Protein AF-A0A968NFM7-F1 (afdb_monomer_lite)

pLDDT: mean 86.93, std 15.98, range [27.06, 98.81]

Structure (mmCIF, N/CA/C/O backbone):
data_AF-A0A968NFM7-F1
#
_entry.id   AF-A0A968NFM7-F1
#
loop_
_atom_site.group_PDB
_atom_site.id
_atom_site.type_symbol
_atom_site.label_atom_id
_atom_site.label_alt_id
_atom_site.label_comp_id
_atom_site.label_asym_id
_atom_site.label_entity_id
_atom_site.label_seq_id
_atom_site.pdbx_PDB_ins_code
_atom_site.Cartn_x
_atom_site.Cartn_y
_atom_site.Cartn_z
_atom_site.occupancy
_atom_site.B_iso_or_equiv
_atom_site.auth_seq_id
_atom_site.auth_comp_id
_atom_site.auth_asym_id
_atom_site.auth_atom_id
_atom_site.pdbx_PDB_model_num
ATOM 1 N N . MET A 1 1 ? 52.725 -8.404 -17.336 1.00 49.78 1 MET A N 1
ATOM 2 C CA . MET A 1 1 ? 51.450 -7.723 -17.681 1.00 49.78 1 MET A CA 1
ATOM 3 C C . MET A 1 1 ? 50.559 -8.466 -18.697 1.00 49.78 1 MET A C 1
ATOM 5 O O . MET A 1 1 ? 49.595 -7.880 -19.169 1.00 49.78 1 MET A O 1
ATOM 9 N N . GLN A 1 2 ? 50.765 -9.767 -18.962 1.00 40.06 2 GLN A N 1
ATOM 10 C CA . GLN A 1 2 ? 49.832 -10.593 -19.763 1.00 40.06 2 GLN A CA 1
ATOM 11 C C . GLN A 1 2 ? 49.160 -11.734 -18.971 1.00 40.06 2 GLN A C 1
ATOM 13 O O . GLN A 1 2 ? 48.145 -12.252 -19.415 1.00 40.06 2 GLN A O 1
ATOM 18 N N . LEU A 1 3 ? 49.640 -12.054 -17.762 1.00 35.72 3 LEU A N 1
ATOM 19 C CA . LEU A 1 3 ? 49.068 -13.098 -16.889 1.00 35.72 3 LEU A CA 1
ATOM 20 C C . LEU A 1 3 ? 47.979 -12.595 -15.917 1.00 35.72 3 LEU A C 1
ATOM 22 O O . LEU A 1 3 ? 47.216 -13.394 -15.393 1.00 35.72 3 LEU A O 1
ATOM 26 N N . LEU A 1 4 ? 47.837 -11.275 -15.724 1.00 33.16 4 LEU A N 1
ATOM 27 C CA . LEU A 1 4 ? 46.749 -10.696 -14.911 1.00 33.16 4 LEU A CA 1
ATOM 28 C C . LEU A 1 4 ? 45.453 -10.448 -15.714 1.00 33.16 4 LEU A C 1
ATOM 30 O O . LEU A 1 4 ? 44.395 -10.243 -15.130 1.00 33.16 4 LEU A O 1
ATOM 34 N N . ARG A 1 5 ? 45.516 -10.487 -17.055 1.00 35.47 5 ARG A N 1
ATOM 35 C CA . ARG A 1 5 ? 44.355 -10.285 -17.946 1.00 35.47 5 ARG A CA 1
ATOM 36 C C . ARG A 1 5 ? 43.538 -11.561 -18.185 1.00 35.47 5 ARG A C 1
ATOM 38 O O . ARG A 1 5 ? 42.369 -11.466 -18.532 1.00 35.47 5 ARG A O 1
ATOM 45 N N . THR A 1 6 ? 44.102 -12.742 -17.948 1.00 34.34 6 THR A N 1
ATOM 46 C CA . THR A 1 6 ? 43.429 -14.038 -18.158 1.00 34.34 6 THR A CA 1
ATOM 47 C C . THR A 1 6 ? 42.642 -14.538 -16.942 1.00 34.34 6 THR A C 1
ATOM 49 O O . THR A 1 6 ? 41.762 -15.382 -17.104 1.00 34.34 6 THR A O 1
ATOM 52 N N . HIS A 1 7 ? 42.878 -13.996 -15.742 1.00 33.12 7 HIS A N 1
ATOM 53 C CA . HIS A 1 7 ? 42.137 -14.381 -14.531 1.00 33.12 7 HIS A CA 1
ATOM 54 C C . HIS A 1 7 ? 40.898 -13.513 -14.251 1.00 33.12 7 HIS A C 1
ATOM 56 O O . HIS A 1 7 ? 39.912 -14.026 -13.729 1.00 33.12 7 HIS A O 1
ATOM 62 N N . VAL A 1 8 ? 40.868 -12.255 -14.708 1.00 37.81 8 VAL A N 1
ATOM 63 C CA . VAL A 1 8 ? 39.684 -11.376 -14.579 1.00 37.81 8 VAL A CA 1
ATOM 64 C C . VAL A 1 8 ? 38.579 -11.738 -15.589 1.00 37.81 8 VAL A C 1
ATOM 66 O O . VAL A 1 8 ? 37.397 -11.619 -15.285 1.00 37.81 8 VAL A O 1
ATOM 69 N N . LEU A 1 9 ? 38.937 -12.300 -16.750 1.00 33.75 9 LEU A N 1
ATOM 70 C CA . LEU A 1 9 ? 37.978 -12.800 -17.749 1.00 33.75 9 LEU A CA 1
ATOM 71 C C . LEU A 1 9 ? 37.388 -14.185 -17.414 1.00 33.75 9 LEU A C 1
ATOM 73 O O . LEU A 1 9 ? 36.337 -14.536 -17.942 1.00 33.75 9 LEU A O 1
ATOM 77 N N . ARG A 1 10 ? 38.010 -14.962 -16.512 1.00 31.53 10 ARG A N 1
ATOM 78 C CA . ARG A 1 10 ? 37.489 -16.277 -16.088 1.00 31.53 10 ARG A CA 1
ATOM 79 C C . ARG A 1 10 ? 36.557 -16.209 -14.873 1.00 31.53 10 ARG A C 1
ATOM 81 O O . ARG A 1 10 ? 35.643 -17.020 -14.805 1.00 31.53 10 ARG A O 1
ATOM 88 N N . LEU A 1 11 ? 36.694 -15.220 -13.982 1.00 32.41 11 LEU A N 1
ATOM 89 C CA . LEU A 1 11 ? 35.705 -15.002 -12.911 1.00 32.41 11 LEU A CA 1
ATOM 90 C C . LEU A 1 11 ? 34.409 -14.334 -13.410 1.00 32.41 11 LEU A C 1
ATOM 92 O O . LEU A 1 11 ? 33.339 -14.646 -12.897 1.00 32.41 11 LEU A O 1
ATOM 96 N N . GLY A 1 12 ? 34.471 -13.488 -14.447 1.00 33.81 12 GLY A N 1
ATOM 97 C CA . GLY A 1 12 ? 33.277 -12.867 -15.044 1.00 33.81 12 GLY A CA 1
ATOM 98 C C . GLY A 1 12 ? 32.392 -13.833 -15.848 1.00 33.81 12 GLY A C 1
ATOM 99 O O . GLY A 1 12 ? 31.180 -13.655 -15.901 1.00 33.81 12 GLY A O 1
ATOM 100 N N . ALA A 1 13 ? 32.972 -14.891 -16.425 1.00 31.58 13 ALA A N 1
ATOM 101 C CA . ALA A 1 13 ? 32.231 -15.904 -17.181 1.00 31.58 13 ALA A CA 1
ATOM 102 C C . ALA A 1 13 ? 31.600 -16.993 -16.288 1.00 31.58 13 ALA A C 1
ATOM 104 O O . ALA A 1 13 ? 30.566 -17.548 -16.645 1.00 31.58 13 ALA A O 1
ATOM 105 N N . LEU A 1 14 ? 32.171 -17.272 -15.109 1.00 29.61 14 LEU A N 1
ATOM 106 C CA . LEU A 1 14 ? 31.637 -18.269 -14.168 1.00 29.61 14 LEU A CA 1
ATOM 107 C C . LEU A 1 14 ? 30.406 -17.772 -13.389 1.00 29.61 14 LEU A C 1
ATOM 109 O O . LEU A 1 14 ? 29.545 -18.578 -13.049 1.00 29.61 14 LEU A O 1
ATOM 113 N N . VAL A 1 15 ? 30.268 -16.458 -13.173 1.00 34.94 15 VAL A N 1
ATOM 114 C CA . VAL A 1 15 ? 29.077 -15.874 -12.521 1.00 34.94 15 VAL A CA 1
ATOM 115 C C . VAL A 1 15 ? 27.898 -15.738 -13.497 1.00 34.94 15 VAL A C 1
ATOM 117 O O . VAL A 1 15 ? 26.755 -15.925 -13.089 1.00 34.94 15 VAL A O 1
ATOM 120 N N . LEU A 1 16 ? 28.149 -15.518 -14.795 1.00 31.61 16 LEU A N 1
ATOM 121 C CA . LEU A 1 16 ? 27.088 -15.533 -15.814 1.00 31.61 16 LEU A CA 1
ATOM 122 C C . LEU A 1 16 ? 26.613 -16.955 -16.165 1.00 31.61 16 LEU A C 1
ATOM 124 O O . LEU A 1 16 ? 25.440 -17.142 -16.471 1.00 31.61 16 LEU A O 1
ATOM 128 N N . LEU A 1 17 ? 27.483 -17.968 -16.081 1.00 28.62 17 LEU A N 1
ATOM 129 C CA . LEU A 1 17 ? 27.097 -19.357 -16.358 1.00 28.62 17 LEU A CA 1
ATOM 130 C C . LEU A 1 17 ? 26.274 -19.981 -15.214 1.00 28.62 17 LEU A C 1
ATOM 132 O O . LEU A 1 17 ? 25.400 -20.802 -15.474 1.00 28.62 17 LEU A O 1
ATOM 136 N N . ALA A 1 18 ? 26.484 -19.548 -13.964 1.00 28.81 18 ALA A N 1
ATOM 137 C CA . ALA A 1 18 ? 25.690 -19.991 -12.812 1.00 28.81 18 ALA A CA 1
ATOM 138 C C . ALA A 1 18 ? 24.248 -19.437 -12.808 1.00 28.81 18 ALA A C 1
ATOM 140 O O . ALA A 1 18 ? 23.364 -20.052 -12.221 1.00 28.81 18 ALA A O 1
ATOM 141 N N . LEU A 1 19 ? 23.991 -18.322 -13.504 1.00 31.67 19 LEU A N 1
ATOM 142 C CA . LEU A 1 19 ? 22.647 -17.752 -13.684 1.00 31.67 19 LEU A CA 1
ATOM 143 C C . LEU A 1 19 ? 21.901 -18.314 -14.909 1.00 31.67 19 LEU A C 1
ATOM 145 O O . LEU A 1 19 ? 20.689 -18.160 -14.994 1.00 31.67 19 LEU A O 1
ATOM 149 N N . VAL A 1 20 ? 22.593 -19.001 -15.826 1.00 31.83 20 VAL A N 1
ATOM 150 C CA . VAL A 1 20 ? 21.994 -19.606 -17.036 1.00 31.83 20 VAL A CA 1
ATOM 151 C C . VAL A 1 20 ? 21.853 -21.137 -16.925 1.00 31.83 20 VAL A C 1
ATOM 153 O O . VAL A 1 20 ? 21.021 -21.731 -17.605 1.00 31.83 20 VAL A O 1
ATOM 156 N N . LEU A 1 21 ? 22.581 -21.801 -16.016 1.00 27.06 21 LEU A N 1
ATOM 157 C CA . LEU A 1 21 ? 22.494 -23.259 -15.802 1.00 27.06 21 LEU A CA 1
ATOM 158 C C . LEU A 1 21 ? 21.439 -23.723 -14.776 1.00 27.06 21 LEU A C 1
ATOM 160 O O . LEU A 1 21 ? 21.337 -24.920 -14.525 1.00 27.06 21 LEU A O 1
ATOM 164 N N . LEU A 1 22 ? 20.605 -22.828 -14.239 1.00 32.06 22 LEU A N 1
ATOM 165 C CA . LEU A 1 22 ? 19.427 -23.205 -13.434 1.00 32.06 22 LEU A CA 1
ATOM 166 C C . LEU A 1 22 ? 18.141 -23.397 -14.268 1.00 32.06 22 LEU A C 1
ATOM 168 O O . LEU A 1 22 ? 17.093 -23.691 -13.707 1.00 32.06 22 LEU A O 1
ATOM 172 N N . ALA A 1 23 ? 18.215 -23.286 -15.600 1.00 31.73 23 ALA A N 1
ATOM 173 C CA . ALA A 1 23 ? 17.049 -23.323 -16.493 1.00 31.73 23 ALA A CA 1
ATOM 174 C C . ALA A 1 23 ? 16.770 -24.678 -17.185 1.00 31.73 23 ALA A C 1
ATOM 176 O O . ALA A 1 23 ? 15.979 -24.724 -18.118 1.00 31.73 23 ALA A O 1
ATOM 177 N N . HIS A 1 24 ? 17.402 -25.785 -16.778 1.00 32.25 24 HIS A N 1
ATOM 178 C CA . HIS A 1 24 ? 17.160 -27.102 -17.398 1.00 32.25 24 HIS A CA 1
ATOM 179 C C . HIS A 1 24 ? 17.056 -28.234 -16.367 1.00 32.25 24 HIS A C 1
ATOM 181 O O . HIS A 1 24 ? 17.734 -29.257 -16.471 1.00 32.25 24 HIS A O 1
ATOM 187 N N . ALA A 1 25 ? 16.178 -28.074 -15.374 1.00 28.05 25 ALA A N 1
ATOM 188 C CA . ALA A 1 25 ? 15.573 -29.256 -14.770 1.00 28.05 25 ALA A CA 1
ATOM 189 C C . ALA A 1 25 ? 14.684 -29.919 -15.842 1.00 28.05 25 ALA A C 1
ATOM 191 O O . ALA A 1 25 ? 13.983 -29.198 -16.560 1.00 28.05 25 ALA A O 1
ATOM 192 N N . PRO A 1 26 ? 14.710 -31.255 -16.010 1.00 27.97 26 PRO A N 1
ATOM 193 C CA . PRO A 1 26 ? 13.758 -31.918 -16.892 1.00 27.97 26 PRO A CA 1
ATOM 194 C C . PRO A 1 26 ? 12.357 -31.508 -16.447 1.00 27.97 26 PRO A C 1
ATOM 196 O O . PRO A 1 26 ? 12.116 -31.430 -15.243 1.00 27.97 26 PRO A O 1
ATOM 199 N N . ALA A 1 27 ? 11.476 -31.214 -17.407 1.00 33.91 27 ALA A N 1
ATOM 200 C CA . ALA A 1 27 ? 10.072 -30.933 -17.154 1.00 33.91 27 ALA A CA 1
ATOM 201 C C . ALA A 1 27 ? 9.491 -32.079 -16.319 1.00 33.91 27 ALA A C 1
ATOM 203 O O . ALA A 1 27 ? 9.078 -33.113 -16.846 1.00 33.91 27 ALA A O 1
ATOM 204 N N . GLY A 1 28 ? 9.508 -31.911 -14.996 1.00 28.11 28 GLY A N 1
ATOM 205 C CA . GLY A 1 28 ? 8.617 -32.640 -14.129 1.00 28.11 28 GLY A CA 1
ATOM 206 C C . GLY A 1 28 ? 7.232 -32.352 -14.670 1.00 28.11 28 GLY A C 1
ATOM 207 O O . GLY A 1 28 ? 6.931 -31.211 -15.033 1.00 28.11 28 GLY A O 1
ATOM 208 N N . THR A 1 29 ? 6.404 -33.385 -14.776 1.00 29.22 29 THR A N 1
ATOM 209 C CA . THR A 1 29 ? 4.956 -33.187 -14.819 1.00 29.22 29 THR A CA 1
ATOM 210 C C . THR A 1 29 ? 4.621 -32.026 -13.885 1.00 29.22 29 THR A C 1
ATOM 212 O O . THR A 1 29 ? 5.100 -32.071 -12.742 1.00 29.22 29 THR A O 1
ATOM 215 N N . PRO A 1 30 ? 3.894 -30.985 -14.351 1.00 35.12 30 PRO A N 1
ATOM 216 C CA . PRO A 1 30 ? 3.478 -29.910 -13.460 1.00 35.12 30 PRO A CA 1
ATOM 217 C C . PRO A 1 30 ? 2.913 -30.591 -12.221 1.00 35.12 30 PRO A C 1
ATOM 219 O O . PRO A 1 30 ? 2.217 -31.601 -12.397 1.00 35.12 30 PRO A O 1
ATOM 222 N N . PRO A 1 31 ? 3.264 -30.154 -10.999 1.00 28.83 31 PRO A N 1
ATOM 223 C CA . PRO A 1 31 ? 2.635 -30.722 -9.829 1.00 28.83 31 PRO A CA 1
ATOM 224 C C . PRO A 1 31 ? 1.138 -30.616 -10.091 1.00 28.83 31 PRO A C 1
ATOM 226 O O . PRO A 1 31 ? 0.581 -29.523 -10.181 1.00 28.83 31 PRO A O 1
ATOM 229 N N . THR A 1 32 ? 0.490 -31.762 -10.308 1.00 30.34 32 THR A N 1
ATOM 230 C CA . THR A 1 32 ? -0.934 -31.871 -10.057 1.00 30.34 32 THR A CA 1
ATOM 231 C C . THR A 1 32 ? -1.074 -31.261 -8.683 1.00 30.34 32 THR A C 1
ATOM 233 O O . THR A 1 32 ? -0.392 -31.727 -7.766 1.00 30.34 32 THR A O 1
ATOM 236 N N . LEU A 1 33 ? -1.842 -30.176 -8.572 1.00 39.38 33 LEU A N 1
ATOM 237 C CA . LEU A 1 33 ? -2.226 -29.573 -7.304 1.00 39.38 33 LEU A CA 1
ATOM 238 C C . LEU A 1 33 ? -3.043 -30.620 -6.538 1.00 39.38 33 LEU A C 1
ATOM 240 O O . LEU A 1 33 ? -4.254 -30.519 -6.395 1.00 39.38 33 LEU A O 1
ATOM 244 N N . ALA A 1 34 ? -2.380 -31.674 -6.079 1.00 30.47 34 ALA A N 1
ATOM 245 C CA . ALA A 1 34 ? -2.828 -32.522 -5.011 1.00 30.47 34 ALA A CA 1
ATOM 246 C C . ALA A 1 34 ? -2.556 -31.701 -3.754 1.00 30.47 34 ALA A C 1
ATOM 248 O O . ALA A 1 34 ? -1.605 -31.938 -3.016 1.00 30.47 34 ALA A O 1
ATOM 249 N N . GLN A 1 35 ? -3.365 -30.655 -3.574 1.00 40.34 35 GLN A N 1
ATOM 250 C CA . GLN A 1 35 ? -3.666 -30.190 -2.237 1.00 40.34 35 GLN A CA 1
ATOM 251 C C . GLN A 1 35 ? -4.245 -31.419 -1.541 1.00 40.34 35 GLN A C 1
ATOM 253 O O . GLN A 1 35 ? -5.291 -31.922 -1.964 1.00 40.34 35 GLN A O 1
ATOM 258 N N . ASP A 1 36 ? -3.556 -31.943 -0.525 1.00 37.59 36 ASP A N 1
ATOM 259 C CA . ASP A 1 36 ? -4.233 -32.751 0.485 1.00 37.59 36 ASP A CA 1
ATOM 260 C C . ASP A 1 36 ? -5.510 -31.991 0.823 1.00 37.59 36 ASP A C 1
ATOM 262 O O . ASP A 1 36 ? -5.431 -30.810 1.172 1.00 37.59 36 ASP A O 1
ATOM 266 N N . ALA A 1 37 ? -6.667 -32.608 0.561 1.00 44.34 37 ALA A N 1
ATOM 267 C CA . ALA A 1 37 ? -7.941 -31.911 0.587 1.00 44.34 37 ALA A CA 1
ATOM 268 C C . ALA A 1 37 ? -8.056 -31.194 1.931 1.00 44.34 37 ALA A C 1
ATOM 270 O O . ALA A 1 37 ? -8.214 -31.838 2.973 1.00 44.34 37 ALA A O 1
ATOM 271 N N . ALA A 1 38 ? -7.911 -29.866 1.902 1.00 54.31 38 ALA A N 1
ATOM 272 C CA . ALA A 1 38 ? -8.062 -29.045 3.084 1.00 54.31 38 ALA A CA 1
ATOM 273 C C . ALA A 1 38 ? -9.390 -29.437 3.738 1.00 54.31 38 ALA A C 1
ATOM 275 O O . ALA A 1 38 ? -10.356 -29.706 3.008 1.00 54.31 38 ALA A O 1
ATOM 276 N N . PRO A 1 39 ? -9.479 -29.505 5.079 1.00 61.44 39 PRO A N 1
ATOM 277 C CA . PRO A 1 39 ? -10.760 -29.749 5.713 1.00 61.44 39 PRO A CA 1
ATOM 278 C C . PRO A 1 39 ? -11.763 -28.756 5.130 1.00 61.44 39 PRO A C 1
ATOM 280 O O . PRO A 1 39 ? -11.514 -27.545 5.099 1.00 61.44 39 PRO A O 1
ATOM 283 N N . ALA A 1 40 ? -12.856 -29.300 4.593 1.00 82.75 40 ALA A N 1
ATOM 284 C CA . ALA A 1 40 ? -13.930 -28.523 4.010 1.00 82.75 40 ALA A CA 1
ATOM 285 C C . ALA A 1 40 ? -14.319 -27.446 5.025 1.00 82.75 40 ALA A C 1
ATOM 287 O O . ALA A 1 40 ? -14.704 -27.770 6.145 1.00 82.75 40 ALA A O 1
ATOM 288 N N . SER A 1 41 ? -14.119 -26.178 4.688 1.00 87.69 41 SER A N 1
ATOM 289 C CA . SER A 1 41 ? -14.224 -25.080 5.648 1.00 87.69 41 SER A CA 1
ATOM 290 C C . SER A 1 41 ? -14.910 -23.884 5.025 1.00 87.69 41 SER A C 1
ATOM 292 O O . SER A 1 41 ? -14.984 -23.773 3.806 1.00 87.69 41 SER A O 1
ATOM 294 N N . LEU A 1 42 ? -15.449 -23.011 5.865 1.00 90.94 42 LEU A N 1
ATOM 295 C CA . LEU A 1 42 ? -16.045 -21.745 5.458 1.00 90.94 42 LEU A CA 1
ATOM 296 C C . LEU A 1 42 ? -15.619 -20.643 6.424 1.00 90.94 42 LEU A C 1
ATOM 298 O O . LEU A 1 42 ? -15.253 -20.919 7.572 1.00 90.94 42 LEU A O 1
ATOM 302 N N . ASP A 1 43 ? -15.684 -19.405 5.951 1.00 91.75 43 ASP A N 1
ATOM 303 C CA . ASP A 1 43 ? -15.288 -18.218 6.697 1.00 91.75 43 ASP A CA 1
ATOM 304 C C . ASP A 1 43 ? -16.517 -17.380 7.068 1.00 91.75 43 ASP A C 1
ATOM 306 O O . ASP A 1 43 ? -17.387 -17.112 6.237 1.00 91.75 43 ASP A O 1
ATOM 310 N N . LEU A 1 44 ? -16.574 -16.958 8.332 1.00 94.00 44 LEU A N 1
ATOM 311 C CA . LEU A 1 44 ? -17.597 -16.072 8.877 1.00 94.00 44 LEU A CA 1
ATOM 312 C C . LEU A 1 44 ? -16.964 -14.730 9.241 1.00 94.00 44 LEU A C 1
ATOM 314 O O . LEU A 1 44 ? -16.030 -14.686 10.048 1.00 94.00 44 LEU A O 1
ATOM 318 N N . LEU A 1 45 ? -17.489 -13.644 8.676 1.00 93.56 45 LEU A N 1
ATOM 319 C CA . LEU A 1 45 ? -17.036 -12.278 8.930 1.00 93.56 45 LEU A CA 1
ATOM 320 C C . LEU A 1 45 ? -18.097 -11.482 9.696 1.00 93.56 45 LEU A C 1
ATOM 322 O O . LEU A 1 45 ? -19.195 -11.269 9.194 1.00 93.56 45 LEU A O 1
ATOM 326 N N . ILE A 1 46 ? -17.758 -10.976 10.878 1.00 93.31 46 ILE A N 1
ATOM 327 C CA . ILE A 1 46 ? -18.629 -10.098 11.666 1.00 93.31 46 ILE A CA 1
ATOM 328 C C . ILE A 1 46 ? -18.019 -8.702 11.725 1.00 93.31 46 ILE A C 1
ATOM 330 O O . ILE A 1 46 ? -16.897 -8.527 12.198 1.00 93.31 46 ILE A O 1
ATOM 334 N N . GLU A 1 47 ? -18.765 -7.697 11.281 1.00 90.88 47 GLU A N 1
ATOM 335 C CA . GLU A 1 47 ? -18.372 -6.293 11.361 1.00 90.88 47 GLU A CA 1
ATOM 336 C C . GLU A 1 47 ? -19.317 -5.499 12.263 1.00 90.88 47 GLU A C 1
ATOM 338 O O . GLU A 1 47 ? -20.537 -5.553 12.123 1.00 90.88 47 GLU A O 1
ATOM 343 N N . LEU A 1 48 ? -18.735 -4.717 13.168 1.00 88.44 48 LEU A N 1
ATOM 344 C CA . LEU A 1 48 ? -19.445 -3.734 13.978 1.00 88.44 48 LEU A CA 1
ATOM 345 C C . LEU A 1 48 ? -18.886 -2.354 13.624 1.00 88.44 48 LEU A C 1
ATOM 347 O O . LEU A 1 48 ? -17.667 -2.193 13.482 1.00 88.44 48 LEU A O 1
ATOM 351 N N . ASP A 1 49 ? -19.754 -1.357 13.476 1.00 79.62 49 ASP A N 1
ATOM 352 C CA . ASP A 1 49 ? -19.305 0.005 13.193 1.00 79.62 49 ASP A CA 1
ATOM 353 C C . ASP A 1 49 ? -18.352 0.502 14.304 1.00 79.62 49 ASP A C 1
ATOM 355 O O . ASP A 1 49 ? -18.625 0.397 15.499 1.00 79.62 49 ASP A O 1
ATOM 359 N N . GLY A 1 50 ? -17.183 1.008 13.898 1.00 72.12 50 GLY A N 1
ATOM 360 C CA . GLY A 1 50 ? -16.151 1.510 14.812 1.00 72.12 50 GLY A CA 1
ATOM 361 C C . GLY A 1 50 ? -15.312 0.448 15.538 1.00 72.12 50 GLY A C 1
ATOM 362 O O . GLY A 1 50 ? -14.463 0.825 16.340 1.00 72.12 50 GLY A O 1
ATOM 363 N N . GLN A 1 51 ? -15.501 -0.848 15.266 1.00 80.88 51 GLN A N 1
ATOM 364 C CA . GLN A 1 51 ? -14.691 -1.930 15.845 1.00 80.88 51 GLN A CA 1
ATOM 365 C C . GLN A 1 51 ? -13.903 -2.693 14.773 1.00 80.88 51 GLN A C 1
ATOM 367 O O . GLN A 1 51 ? -14.189 -2.607 13.574 1.00 80.88 51 GLN A O 1
ATOM 372 N N . ALA A 1 52 ? -12.905 -3.460 15.219 1.00 73.81 52 ALA A N 1
ATOM 373 C CA . ALA A 1 52 ? -12.178 -4.378 14.353 1.00 73.81 52 ALA A CA 1
ATOM 374 C C . ALA A 1 52 ? -13.094 -5.532 13.890 1.00 73.81 52 ALA A C 1
ATOM 376 O O . ALA A 1 52 ? -13.875 -6.048 14.694 1.00 73.81 52 ALA A O 1
ATOM 377 N N . PRO A 1 53 ? -13.003 -5.954 12.616 1.00 85.00 53 PRO A N 1
ATOM 378 C CA . PRO A 1 53 ? -13.750 -7.099 12.108 1.00 85.00 53 PRO A CA 1
ATOM 379 C C . PRO A 1 53 ? -13.351 -8.387 12.837 1.00 85.00 53 PRO A C 1
ATOM 381 O O . PRO A 1 53 ? -12.177 -8.609 13.135 1.00 85.00 53 PRO A O 1
ATOM 384 N N . LEU A 1 54 ? -14.323 -9.265 13.082 1.00 88.62 54 LEU A N 1
ATOM 385 C CA . LEU A 1 54 ? -14.097 -10.600 13.627 1.00 88.62 54 LEU A CA 1
ATOM 386 C C . LEU A 1 54 ? -14.226 -11.628 12.506 1.00 88.62 54 LEU A C 1
ATOM 388 O O . LEU A 1 54 ? -15.309 -11.825 11.963 1.00 88.62 54 LEU A O 1
ATOM 392 N N . LEU A 1 55 ? -13.126 -12.308 12.197 1.00 87.12 55 LEU A N 1
ATOM 393 C CA . LEU A 1 55 ? -13.090 -13.416 11.250 1.00 87.12 55 LEU A CA 1
ATOM 394 C C . LEU A 1 55 ? -12.967 -14.745 12.008 1.00 87.12 55 LEU A C 1
ATOM 396 O O . LEU A 1 55 ? -12.133 -14.894 12.912 1.00 87.12 55 LEU A O 1
ATOM 400 N N . ARG A 1 56 ? -13.802 -15.722 11.647 1.00 89.31 56 ARG A N 1
ATOM 401 C CA . ARG A 1 56 ? -13.733 -17.095 12.160 1.00 89.31 56 ARG A CA 1
ATOM 402 C C . ARG A 1 56 ? -13.874 -18.091 11.020 1.00 89.31 56 ARG A C 1
ATOM 404 O O . ARG A 1 56 ? -14.860 -18.054 10.293 1.00 89.31 56 ARG A O 1
ATOM 411 N N . ARG A 1 57 ? -12.921 -19.015 10.931 1.00 88.44 57 ARG A N 1
ATOM 412 C CA . ARG A 1 57 ? -13.009 -20.190 10.066 1.00 88.44 57 ARG A CA 1
ATOM 413 C C . ARG A 1 57 ? -13.575 -21.362 10.853 1.00 88.44 57 ARG A C 1
ATOM 415 O O . ARG A 1 57 ? -13.130 -21.611 11.973 1.00 88.44 57 ARG A O 1
ATOM 422 N 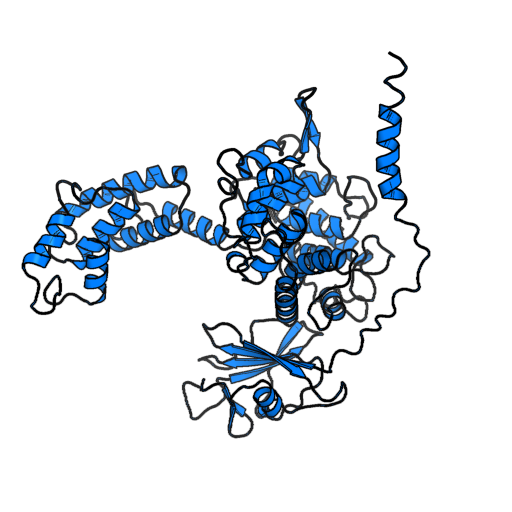N . ILE A 1 58 ? -14.518 -22.089 10.265 1.00 90.69 58 ILE A N 1
ATOM 423 C CA . ILE A 1 58 ? -15.026 -23.348 10.821 1.00 90.69 58 ILE A CA 1
ATOM 424 C C . ILE A 1 58 ? -14.855 -24.482 9.820 1.00 90.69 58 ILE A C 1
ATOM 426 O O . ILE A 1 58 ? -14.944 -24.275 8.610 1.00 90.69 58 ILE A O 1
ATOM 430 N N . SER A 1 59 ? -14.647 -25.689 10.336 1.00 90.12 59 SER A N 1
ATOM 431 C CA . SER A 1 59 ? -14.665 -26.911 9.536 1.00 90.12 59 SER A CA 1
ATOM 432 C C . SER A 1 59 ? -16.086 -27.461 9.443 1.00 90.12 59 SER A C 1
ATOM 434 O O . SER A 1 59 ? -16.815 -27.495 10.436 1.00 90.12 59 SER A O 1
ATOM 436 N N . ILE A 1 60 ? -16.453 -27.956 8.268 1.00 87.62 60 ILE A N 1
ATOM 437 C CA . ILE A 1 60 ? -17.661 -28.737 8.020 1.00 87.62 60 ILE A CA 1
ATOM 438 C C . ILE A 1 60 ? -17.283 -30.174 7.643 1.00 87.62 60 ILE A C 1
ATOM 440 O O . ILE A 1 60 ? -16.139 -30.465 7.302 1.00 87.62 60 ILE A O 1
ATOM 444 N N . ALA A 1 61 ? -18.242 -31.095 7.735 1.00 84.81 61 ALA A N 1
ATOM 445 C CA . ALA A 1 61 ? -17.962 -32.532 7.688 1.00 84.81 61 ALA A CA 1
ATOM 446 C C . ALA A 1 61 ? -17.242 -32.998 6.407 1.00 84.81 61 ALA A C 1
ATOM 448 O O . ALA A 1 61 ? -16.414 -33.902 6.465 1.00 84.81 61 ALA A O 1
ATOM 449 N N . ASN A 1 62 ? -17.580 -32.418 5.252 1.00 84.06 62 ASN A N 1
ATOM 450 C CA . ASN A 1 62 ? -16.945 -32.671 3.957 1.00 84.06 62 ASN A CA 1
ATOM 451 C C . ASN A 1 62 ? -17.364 -31.590 2.942 1.00 84.06 62 ASN A C 1
ATOM 453 O O . ASN A 1 62 ? -18.236 -30.774 3.231 1.00 84.06 62 ASN A O 1
ATOM 457 N N . ALA A 1 63 ? -16.770 -31.599 1.745 1.00 81.75 63 ALA A N 1
ATOM 458 C CA . ALA A 1 63 ? -16.990 -30.571 0.720 1.00 81.75 63 ALA A CA 1
ATOM 459 C C . ALA A 1 63 ? -18.443 -30.475 0.212 1.00 81.75 63 ALA A C 1
ATOM 461 O O . ALA A 1 63 ? -18.849 -29.421 -0.264 1.00 81.75 63 ALA A O 1
ATOM 462 N N . SER A 1 64 ? -19.225 -31.555 0.324 1.00 85.81 64 SER A N 1
ATOM 463 C CA . SER A 1 64 ? -20.645 -31.588 -0.061 1.00 85.81 64 SER A CA 1
ATOM 464 C C . SER A 1 64 ? -21.613 -31.312 1.093 1.00 85.81 64 SER A C 1
ATOM 466 O O . SER A 1 64 ? -22.813 -31.182 0.866 1.00 85.81 64 SER A O 1
ATOM 468 N N . ALA A 1 65 ? -21.115 -31.251 2.331 1.00 91.31 65 ALA A N 1
ATOM 469 C CA . ALA A 1 65 ? -21.936 -30.972 3.497 1.00 91.31 65 ALA A CA 1
ATOM 470 C C . ALA A 1 65 ? -22.353 -29.498 3.523 1.00 91.31 65 ALA A C 1
ATOM 472 O O . ALA A 1 65 ? -21.652 -28.624 3.010 1.00 91.31 65 ALA A O 1
ATOM 473 N N . THR A 1 66 ? -23.478 -29.224 4.177 1.00 93.94 66 THR A N 1
ATOM 474 C CA . THR A 1 66 ? -23.909 -27.860 4.468 1.00 93.94 66 THR A CA 1
ATOM 475 C C . THR A 1 66 ? -24.236 -27.682 5.943 1.00 93.94 66 THR A C 1
ATOM 477 O O . THR A 1 66 ? -24.478 -28.648 6.669 1.00 93.94 66 THR A O 1
ATOM 480 N N . ILE A 1 67 ? -24.219 -26.431 6.393 1.00 94.69 67 ILE A N 1
ATOM 481 C CA . ILE A 1 67 ? -24.570 -26.022 7.754 1.00 94.69 67 ILE A CA 1
ATOM 482 C C . ILE A 1 67 ? -25.445 -24.770 7.694 1.00 94.69 67 ILE A C 1
ATOM 484 O O . ILE A 1 67 ? -25.269 -23.934 6.808 1.00 94.69 67 ILE A O 1
ATOM 488 N N . THR A 1 68 ? -26.405 -24.625 8.609 1.00 94.38 68 THR A N 1
ATOM 489 C CA . THR A 1 68 ? -27.188 -23.384 8.676 1.00 94.38 68 THR A CA 1
ATOM 490 C C . THR A 1 68 ? -26.306 -22.232 9.149 1.00 94.38 68 THR A C 1
ATOM 492 O O . THR A 1 68 ? -25.388 -22.425 9.946 1.00 94.38 68 THR A O 1
ATOM 495 N N . ALA A 1 69 ? -26.588 -21.015 8.698 1.00 93.88 69 ALA A N 1
ATOM 496 C CA . ALA A 1 69 ? -25.819 -19.844 9.096 1.00 93.88 69 ALA A CA 1
ATOM 497 C C . ALA A 1 69 ? -25.846 -19.618 10.625 1.00 93.88 69 ALA A C 1
ATOM 499 O O . ALA A 1 69 ? -24.832 -19.260 11.223 1.00 93.88 69 ALA A O 1
ATOM 500 N N . ALA A 1 70 ? -26.974 -19.920 11.279 1.00 93.00 70 ALA A N 1
ATOM 501 C CA . ALA A 1 70 ? -27.097 -19.913 12.736 1.00 93.00 70 ALA A CA 1
ATOM 502 C C . ALA A 1 70 ? -26.139 -20.895 13.423 1.00 93.00 70 ALA A C 1
ATOM 504 O O . ALA A 1 70 ? -25.453 -20.534 14.381 1.00 93.00 70 ALA A O 1
ATOM 505 N N . ASP A 1 71 ? -26.101 -22.140 12.951 1.00 94.69 71 ASP A N 1
ATOM 506 C CA . ASP A 1 71 ? -25.261 -23.176 13.548 1.00 94.69 71 ASP A CA 1
ATOM 507 C C . ASP A 1 71 ? -23.787 -22.932 13.249 1.00 94.69 71 ASP A C 1
ATOM 509 O O . ASP A 1 71 ? -22.954 -23.151 14.124 1.00 94.69 71 ASP A O 1
ATOM 513 N N . ALA A 1 72 ? -23.470 -22.380 12.076 1.00 95.12 72 ALA A N 1
ATOM 514 C CA . ALA A 1 72 ? -22.125 -21.941 11.734 1.00 95.12 72 ALA A CA 1
ATOM 515 C C . ALA A 1 72 ? -21.616 -20.877 12.718 1.00 95.12 72 ALA A C 1
ATOM 517 O O . ALA A 1 72 ? -20.523 -21.017 13.267 1.00 95.12 72 ALA A O 1
ATOM 518 N N . LEU A 1 73 ? -22.425 -19.849 13.010 1.00 95.12 73 LEU A N 1
ATOM 519 C CA . LEU A 1 73 ? -22.073 -18.827 14.000 1.00 95.12 73 LEU A CA 1
ATOM 520 C C . LEU A 1 73 ? -21.846 -19.435 15.394 1.00 95.12 73 LEU A C 1
ATOM 522 O O . LEU A 1 73 ? -20.857 -19.115 16.055 1.00 95.12 73 LEU A O 1
ATOM 526 N N . ARG A 1 74 ? -22.726 -20.341 15.837 1.00 95.62 74 ARG A N 1
ATOM 527 C CA . ARG A 1 74 ? -22.579 -21.020 17.137 1.00 95.62 74 ARG A CA 1
ATOM 528 C C . ARG A 1 74 ? -21.333 -21.901 17.185 1.00 95.62 74 ARG A C 1
ATOM 530 O O . ARG A 1 74 ? -20.602 -21.861 18.170 1.00 95.62 74 ARG A O 1
ATOM 537 N N . GLN A 1 75 ? -21.061 -22.659 16.124 1.00 95.56 75 GLN A N 1
ATOM 538 C CA . GLN A 1 75 ? -19.870 -23.500 16.004 1.00 95.56 75 GLN A CA 1
ATOM 539 C C . GLN A 1 75 ? -18.585 -22.662 16.005 1.00 95.56 75 GLN A C 1
ATOM 541 O O . GLN A 1 75 ? -17.583 -23.075 16.584 1.00 95.56 75 GLN A O 1
ATOM 546 N N . ALA A 1 76 ? -18.623 -21.460 15.426 1.00 94.00 76 ALA A N 1
ATOM 547 C CA . ALA A 1 76 ? -17.531 -20.489 15.480 1.00 94.00 76 ALA A CA 1
ATOM 548 C C . ALA A 1 76 ? -17.325 -19.857 16.873 1.00 94.00 76 ALA A C 1
ATOM 550 O O . ALA A 1 76 ? -16.411 -19.047 17.055 1.00 94.00 76 ALA A O 1
ATOM 551 N N . GLY A 1 77 ? -18.155 -20.220 17.857 1.00 95.44 77 GLY A N 1
ATOM 552 C CA . GLY A 1 77 ? -18.077 -19.745 19.235 1.00 95.44 77 GLY A CA 1
ATOM 553 C C . GLY A 1 77 ? -18.787 -18.415 19.480 1.00 95.44 77 GLY A C 1
ATOM 554 O O . GLY A 1 77 ? -18.571 -17.801 20.524 1.00 95.44 77 GLY A O 1
ATOM 555 N N . PHE A 1 78 ? -19.621 -17.946 18.548 1.00 95.38 78 PHE A N 1
ATOM 556 C CA . PHE A 1 78 ? -20.432 -16.754 18.767 1.00 95.38 78 PHE A CA 1
ATOM 557 C C . PHE A 1 78 ? -21.693 -17.088 19.566 1.00 95.38 78 PHE A C 1
ATOM 559 O O . PHE A 1 78 ? -22.369 -18.089 19.324 1.00 95.38 78 PHE A O 1
ATOM 566 N N . THR A 1 79 ? -22.059 -16.202 20.491 1.00 94.50 79 THR A N 1
ATOM 567 C CA . THR A 1 79 ? -23.399 -16.230 21.093 1.00 94.50 79 THR A CA 1
ATOM 568 C C . THR A 1 79 ? -24.356 -15.487 20.171 1.00 94.50 79 THR A C 1
ATOM 570 O O . THR A 1 79 ? -24.071 -14.361 19.770 1.00 94.50 79 THR A O 1
ATOM 573 N N . VAL A 1 80 ? -25.471 -16.118 19.798 1.00 93.81 80 VAL A N 1
ATOM 574 C CA . VAL A 1 80 ? -26.389 -15.582 18.783 1.00 93.81 80 VAL A CA 1
ATOM 575 C C . VAL A 1 80 ? -27.816 -15.587 19.309 1.00 93.81 80 VAL A C 1
ATOM 577 O O . VAL A 1 80 ? -28.293 -16.619 19.787 1.00 93.81 80 VAL A O 1
ATOM 580 N N . GLN A 1 81 ? -28.505 -14.454 19.187 1.00 92.50 81 GLN A N 1
ATOM 581 C CA . GLN A 1 81 ? -29.945 -14.350 19.422 1.00 92.50 81 GLN A CA 1
ATOM 582 C C . GLN A 1 81 ? -30.670 -14.291 18.082 1.00 92.50 81 GLN A C 1
ATOM 584 O O . GLN A 1 81 ? -30.299 -13.498 17.215 1.00 92.50 81 GLN A O 1
ATOM 589 N N . ILE A 1 82 ? -31.682 -15.143 17.919 1.00 90.00 82 ILE A N 1
ATOM 590 C CA . ILE A 1 82 ? -32.470 -15.251 16.691 1.00 90.00 82 ILE A CA 1
ATOM 591 C C . ILE A 1 82 ? -33.949 -15.099 17.029 1.00 90.00 82 ILE A C 1
ATOM 593 O O . ILE A 1 82 ? -34.450 -15.824 17.888 1.00 90.00 82 ILE A O 1
ATOM 597 N N . THR A 1 83 ? -34.632 -14.220 16.301 1.00 88.50 83 THR A N 1
ATOM 598 C CA . THR A 1 83 ? -36.085 -14.012 16.369 1.00 88.50 83 THR A CA 1
ATOM 599 C C . THR A 1 83 ? -36.631 -14.098 14.951 1.00 88.50 83 THR A C 1
ATOM 601 O O . THR A 1 83 ? -36.054 -13.508 14.041 1.00 88.50 83 THR A O 1
ATOM 604 N N . ASP A 1 84 ? -37.678 -14.897 14.738 1.00 86.19 84 ASP A N 1
ATOM 605 C CA . ASP A 1 84 ? -38.313 -15.102 13.425 1.00 86.19 84 ASP A CA 1
ATOM 606 C C . ASP A 1 84 ? -37.322 -15.419 12.282 1.00 86.19 84 ASP A C 1
ATOM 608 O O . ASP A 1 84 ? -37.459 -14.978 11.143 1.00 86.19 84 ASP A O 1
ATOM 612 N N . GLY A 1 85 ? -36.275 -16.194 12.595 1.00 84.69 85 GLY A N 1
ATOM 613 C CA . GLY A 1 85 ? -35.245 -16.598 11.632 1.00 84.69 85 GLY A CA 1
ATOM 614 C C . GLY A 1 85 ? -34.235 -15.503 11.261 1.00 84.69 85 GLY A C 1
ATOM 615 O O . GLY A 1 85 ? -33.410 -15.720 10.374 1.00 84.69 85 GLY A O 1
ATOM 616 N N . GLN A 1 86 ? -34.257 -14.347 11.926 1.00 88.38 86 GLN A N 1
ATOM 617 C CA . GLN A 1 86 ? -33.283 -13.267 11.756 1.00 88.38 86 GLN A CA 1
ATOM 618 C C . GLN A 1 86 ? -32.285 -13.225 12.910 1.00 88.38 86 GLN A C 1
ATOM 620 O O . GLN A 1 86 ? -32.636 -13.521 14.048 1.00 88.38 86 GLN A O 1
ATOM 625 N N . VAL A 1 87 ? -31.041 -12.837 12.627 1.00 89.56 87 VAL A N 1
ATOM 626 C CA . VAL A 1 87 ? -30.028 -12.608 13.664 1.00 89.56 87 VAL A CA 1
ATOM 627 C C . VAL A 1 87 ? -30.260 -11.233 14.284 1.00 89.56 87 VAL A C 1
ATOM 629 O O . VAL A 1 87 ? -30.158 -10.224 13.600 1.00 89.56 87 VAL A O 1
ATOM 632 N N . CYS A 1 88 ? -30.564 -11.198 15.578 1.00 89.25 88 CYS A N 1
ATOM 633 C CA . CYS A 1 88 ? -30.881 -9.972 16.317 1.00 89.25 88 CYS A CA 1
ATOM 634 C C . CYS A 1 88 ? -29.733 -9.537 17.233 1.00 89.25 88 CYS A C 1
ATOM 636 O O . CYS A 1 88 ? -29.615 -8.361 17.576 1.00 89.25 88 CYS A O 1
ATOM 638 N N . ALA A 1 89 ? -28.869 -10.483 17.616 1.00 91.12 89 ALA A N 1
ATOM 639 C CA . ALA A 1 89 ? -27.646 -10.178 18.338 1.00 91.12 89 ALA A CA 1
ATOM 640 C C . ALA A 1 89 ? -26.536 -11.187 18.064 1.00 91.12 89 ALA A C 1
ATOM 642 O O . ALA A 1 89 ? -26.798 -12.387 17.962 1.00 91.12 89 ALA A O 1
ATOM 643 N N . ILE A 1 90 ? -25.295 -10.697 18.048 1.00 92.75 90 ILE A N 1
ATOM 644 C CA . ILE A 1 90 ? -24.072 -11.507 18.052 1.00 92.75 90 ILE A CA 1
ATOM 645 C C . ILE A 1 90 ? -23.171 -11.001 19.182 1.00 92.75 90 ILE A C 1
ATOM 647 O O . ILE A 1 90 ? -22.847 -9.813 19.240 1.00 92.75 90 ILE A O 1
ATOM 651 N N . ASN A 1 91 ? -22.767 -11.881 20.100 1.00 93.31 91 ASN A N 1
ATOM 652 C CA . ASN A 1 91 ? -21.962 -11.533 21.279 1.00 93.31 91 ASN A CA 1
ATOM 653 C C . ASN A 1 91 ? -22.562 -10.401 22.128 1.00 93.31 91 ASN A C 1
ATOM 655 O O . ASN A 1 91 ? -21.844 -9.552 22.644 1.00 93.31 91 ASN A O 1
ATOM 659 N N . GLY A 1 92 ? -23.893 -10.379 22.247 1.00 90.25 92 GLY A N 1
ATOM 660 C CA . GLY A 1 92 ? -24.628 -9.355 22.995 1.00 90.25 92 GLY A CA 1
ATOM 661 C C . GLY A 1 92 ? -24.784 -8.009 22.275 1.00 90.25 92 GLY A C 1
ATOM 662 O O . GLY A 1 92 ? -25.493 -7.145 22.783 1.00 90.25 92 GLY A O 1
ATOM 663 N N . ASN A 1 93 ? -24.191 -7.828 21.088 1.00 90.75 93 ASN A N 1
ATOM 664 C CA . ASN A 1 93 ? -24.378 -6.619 20.283 1.00 90.75 93 ASN A CA 1
ATOM 665 C C . ASN A 1 93 ? -25.747 -6.667 19.600 1.00 90.75 93 ASN A C 1
ATOM 667 O O . ASN A 1 93 ? -25.965 -7.483 18.702 1.00 90.75 93 ASN A O 1
ATOM 671 N N . THR A 1 94 ? -26.657 -5.811 20.054 1.00 89.25 94 THR A N 1
ATOM 672 C CA . THR A 1 94 ? -28.071 -5.763 19.657 1.00 89.25 94 THR A CA 1
ATOM 673 C C . THR A 1 94 ? -28.368 -4.545 18.783 1.00 89.25 94 THR A C 1
ATOM 675 O O . THR A 1 94 ? -27.580 -3.598 18.721 1.00 89.25 94 THR A O 1
ATOM 678 N N . CYS A 1 95 ? -29.519 -4.561 18.106 1.00 82.69 95 CYS A N 1
ATOM 679 C CA . CYS A 1 95 ? -30.051 -3.367 17.459 1.00 82.69 95 CYS A CA 1
ATOM 680 C C . CYS A 1 95 ? -30.383 -2.275 18.491 1.00 82.69 95 CYS A C 1
ATOM 682 O O . CYS A 1 95 ? -30.828 -2.604 19.593 1.00 82.69 95 CYS A O 1
ATOM 684 N N . PRO A 1 96 ? -30.244 -0.980 18.137 1.00 82.25 96 PRO A N 1
ATOM 685 C CA . PRO A 1 96 ? -30.695 0.120 18.993 1.00 82.25 96 PRO A CA 1
ATOM 686 C C . PRO A 1 96 ? -32.180 0.016 19.373 1.00 82.25 96 PRO A C 1
ATOM 688 O O . PRO A 1 96 ? -32.559 0.356 20.490 1.00 82.25 96 PRO A O 1
ATOM 691 N N . ASP A 1 97 ? -33.007 -0.476 18.447 1.00 79.69 97 ASP A N 1
ATOM 692 C CA . ASP A 1 97 ? -34.392 -0.866 18.698 1.00 79.69 97 ASP A CA 1
ATOM 693 C C . ASP A 1 97 ? -34.459 -2.386 18.888 1.00 79.69 97 ASP A C 1
ATOM 695 O O . ASP A 1 97 ? -34.305 -3.149 17.934 1.00 79.69 97 ASP A O 1
ATOM 699 N N . SER A 1 98 ? -34.696 -2.830 20.123 1.00 69.62 98 SER A N 1
ATOM 700 C CA . SER A 1 98 ? -34.753 -4.251 20.479 1.00 69.62 98 SER A CA 1
ATOM 701 C C . SER A 1 98 ? -35.970 -4.989 19.910 1.00 69.62 98 SER A C 1
ATOM 703 O O . SER A 1 98 ? -36.034 -6.214 20.014 1.00 69.62 98 SER A O 1
ATOM 705 N N . SER A 1 99 ? -36.927 -4.275 19.306 1.00 74.44 99 SER A N 1
ATOM 706 C CA . SER A 1 99 ? -38.095 -4.868 18.649 1.00 74.44 99 SER A CA 1
ATOM 707 C C . SER A 1 99 ? -37.836 -5.297 17.199 1.00 74.44 99 SER A C 1
ATOM 709 O O . SER A 1 99 ? -38.696 -5.941 16.596 1.00 74.44 99 SER A O 1
ATOM 711 N N . ARG A 1 100 ? -36.661 -4.974 16.633 1.00 77.94 100 ARG A N 1
ATOM 712 C CA . ARG A 1 100 ? -36.289 -5.283 15.244 1.00 77.94 100 ARG A CA 1
ATOM 713 C C . ARG A 1 100 ? -34.905 -5.925 15.153 1.00 77.94 100 ARG A C 1
ATOM 715 O O . ARG A 1 100 ? -34.059 -5.728 16.018 1.00 77.94 100 ARG A O 1
ATOM 722 N N . CYS A 1 101 ? -34.672 -6.672 14.072 1.00 85.88 101 CYS A N 1
ATOM 723 C CA . CYS A 1 101 ? -33.401 -7.360 13.800 1.00 85.88 101 CYS A CA 1
ATOM 724 C C . CYS A 1 101 ? -32.732 -6.899 12.490 1.00 85.88 101 CYS A C 1
ATOM 726 O O . CYS A 1 101 ? -31.723 -7.452 12.071 1.00 85.88 101 CYS A O 1
ATOM 728 N N . ASP A 1 102 ? -33.273 -5.872 11.833 1.00 82.88 102 ASP A N 1
ATOM 729 C CA . ASP A 1 102 ? -32.846 -5.386 10.513 1.00 82.88 102 ASP A CA 1
ATOM 730 C C . ASP A 1 102 ? -31.609 -4.472 10.535 1.00 82.88 102 ASP A C 1
ATOM 732 O O . ASP A 1 102 ? -31.070 -4.117 9.485 1.00 82.88 102 ASP A O 1
ATOM 736 N N . CYS A 1 103 ? -31.115 -4.130 11.727 1.00 84.56 103 CYS A N 1
ATOM 737 C CA . CYS A 1 103 ? -29.817 -3.480 11.890 1.00 84.56 103 CYS A CA 1
ATOM 738 C C . CYS A 1 103 ? -28.641 -4.412 11.532 1.00 84.56 103 CYS A C 1
ATOM 740 O O . CYS A 1 103 ? -27.545 -3.937 11.225 1.00 84.56 103 CYS A O 1
ATOM 742 N N . TRP A 1 104 ? -28.874 -5.730 11.583 1.00 89.56 104 TRP A N 1
ATOM 743 C CA . TRP A 1 104 ? -27.933 -6.768 11.188 1.00 89.56 104 TRP A CA 1
ATOM 744 C C . TRP A 1 104 ? -28.204 -7.183 9.746 1.00 89.56 104 TRP A C 1
ATOM 746 O O . TRP A 1 104 ? -29.199 -7.841 9.443 1.00 89.56 104 TRP A O 1
ATOM 756 N N . GLN A 1 105 ? -27.281 -6.849 8.848 1.00 90.56 105 GLN A N 1
ATOM 757 C CA . GLN A 1 105 ? -27.349 -7.300 7.464 1.00 90.56 105 GLN A CA 1
ATOM 758 C C . GLN A 1 105 ? -26.484 -8.546 7.283 1.00 90.56 105 GLN A C 1
ATOM 760 O O . GLN A 1 105 ? -25.260 -8.471 7.388 1.00 90.56 105 GLN A O 1
ATOM 765 N N . GLN A 1 106 ? -27.119 -9.679 6.973 1.00 92.81 106 GLN A N 1
ATOM 766 C CA . GLN A 1 106 ? -26.416 -10.871 6.497 1.00 92.81 106 GLN A CA 1
ATOM 767 C C . GLN A 1 106 ? -26.173 -10.780 4.988 1.00 92.81 106 GLN A C 1
ATOM 769 O O . GLN A 1 106 ? -27.057 -10.373 4.227 1.00 92.81 106 GLN A O 1
ATOM 774 N N . SER A 1 107 ? -25.003 -11.207 4.535 1.00 94.00 107 SER A N 1
ATOM 775 C CA . SER A 1 107 ? -24.640 -11.244 3.122 1.00 94.00 107 SER A CA 1
ATOM 776 C C . SER A 1 107 ? -23.674 -12.384 2.824 1.00 94.00 107 SER A C 1
ATOM 778 O O . SER A 1 107 ? -22.815 -12.689 3.644 1.00 94.00 107 SER A O 1
ATOM 780 N N . GLY A 1 108 ? -23.773 -12.966 1.632 1.00 94.06 108 GLY A N 1
ATOM 781 C CA . GLY A 1 108 ? -22.767 -13.891 1.107 1.00 94.06 108 GLY A CA 1
ATOM 782 C C . GLY A 1 108 ? -21.840 -13.181 0.130 1.00 94.06 108 GLY A C 1
ATOM 783 O O . GLY A 1 108 ? -22.293 -12.320 -0.624 1.00 94.06 108 GLY A O 1
ATOM 784 N N . TRP A 1 109 ? -20.555 -13.521 0.138 1.00 93.12 109 TRP A N 1
ATOM 785 C CA . TRP A 1 109 ? -19.619 -13.054 -0.882 1.00 93.12 109 TRP A CA 1
ATOM 786 C C . TRP A 1 109 ? -19.844 -13.806 -2.197 1.00 93.12 109 TRP A C 1
ATOM 788 O O . TRP A 1 109 ? -19.907 -15.035 -2.199 1.00 93.12 109 TRP A O 1
ATOM 798 N N . ASP A 1 110 ? -19.938 -13.077 -3.307 1.00 88.12 110 ASP A N 1
ATOM 799 C CA . ASP A 1 110 ? -19.965 -13.638 -4.657 1.00 88.12 110 ASP A CA 1
ATOM 800 C C . ASP A 1 110 ? -18.590 -13.481 -5.316 1.00 88.12 110 ASP A C 1
ATOM 802 O O . ASP A 1 110 ? -18.144 -12.375 -5.627 1.00 88.12 110 ASP A O 1
ATOM 806 N N . ASP A 1 111 ? -17.912 -14.606 -5.543 1.00 77.81 111 ASP A N 1
ATOM 807 C CA . ASP A 1 111 ? -16.590 -14.633 -6.166 1.00 77.81 111 ASP A CA 1
ATOM 808 C C . ASP A 1 111 ? -16.590 -14.199 -7.623 1.00 77.81 111 ASP A C 1
ATOM 810 O O . ASP A 1 111 ? -15.570 -13.693 -8.092 1.00 77.81 111 ASP A O 1
ATOM 814 N N . ALA A 1 112 ? -17.691 -14.411 -8.347 1.00 75.50 112 ALA A N 1
ATOM 815 C CA . ALA A 1 112 ? -17.767 -14.095 -9.767 1.00 75.50 112 ALA A CA 1
ATOM 816 C C . ALA A 1 112 ? -17.810 -12.581 -9.989 1.00 75.50 112 ALA A C 1
ATOM 818 O O . ALA A 1 112 ? -17.194 -12.072 -10.925 1.00 75.50 112 ALA A O 1
ATOM 819 N N . THR A 1 113 ? -18.518 -11.864 -9.116 1.00 76.81 113 THR A N 1
ATOM 820 C CA . THR A 1 113 ? -18.657 -10.404 -9.189 1.00 76.81 113 THR A CA 1
ATOM 821 C C . THR A 1 113 ? -17.690 -9.657 -8.270 1.00 76.81 113 THR A C 1
ATOM 823 O O . THR A 1 113 ? -17.454 -8.468 -8.483 1.00 76.81 113 THR A O 1
ATOM 826 N N . GLY A 1 114 ? -17.105 -10.332 -7.274 1.00 77.75 114 GLY A N 1
ATOM 827 C CA . GLY A 1 114 ? -16.239 -9.715 -6.270 1.00 77.75 114 GLY A CA 1
ATOM 828 C C . GLY A 1 114 ? -17.001 -8.774 -5.334 1.00 77.75 114 GLY A C 1
ATOM 829 O O . GLY A 1 114 ? -16.461 -7.744 -4.929 1.00 77.75 114 GLY A O 1
ATOM 830 N N . ALA A 1 115 ? -18.264 -9.089 -5.034 1.00 86.00 115 ALA A N 1
ATOM 831 C CA . ALA A 1 115 ? -19.155 -8.226 -4.268 1.00 86.00 115 ALA A CA 1
ATOM 832 C C . ALA A 1 115 ? -19.959 -8.998 -3.213 1.00 86.00 115 ALA A C 1
ATOM 834 O O . ALA A 1 115 ? -20.227 -10.192 -3.337 1.00 86.00 115 ALA A O 1
ATOM 835 N N . TRP A 1 116 ? -20.381 -8.286 -2.167 1.00 92.19 116 TRP A N 1
ATOM 836 C CA . TRP A 1 116 ? -21.318 -8.806 -1.175 1.00 92.19 116 TRP A CA 1
ATOM 837 C C . TRP A 1 116 ? -22.748 -8.803 -1.718 1.00 92.19 116 TRP A C 1
ATOM 839 O O . TRP A 1 116 ? -23.231 -7.787 -2.220 1.00 92.19 116 TRP A O 1
ATOM 849 N N . VAL A 1 117 ? -23.452 -9.919 -1.544 1.00 92.94 117 VAL A N 1
ATOM 850 C CA . VAL A 1 117 ? -24.862 -10.084 -1.909 1.00 92.94 117 VAL A CA 1
ATOM 851 C C . VAL A 1 117 ? -25.694 -10.224 -0.638 1.00 92.94 117 VAL A C 1
ATOM 853 O O . VAL A 1 117 ? -25.546 -11.188 0.115 1.00 92.94 117 VAL A O 1
ATOM 856 N N . ALA A 1 118 ? -26.575 -9.253 -0.392 1.00 91.88 118 ALA A N 1
ATOM 857 C CA . ALA A 1 118 ? -27.490 -9.261 0.747 1.00 91.88 118 ALA A CA 1
ATOM 858 C C . ALA A 1 118 ? -28.403 -10.501 0.737 1.00 91.88 118 ALA A C 1
ATOM 860 O O . ALA A 1 118 ? -28.939 -10.886 -0.305 1.00 91.88 118 ALA A O 1
ATOM 861 N N . ARG A 1 119 ? -28.618 -11.113 1.907 1.00 89.12 119 ARG A N 1
ATOM 862 C CA . ARG A 1 119 ? -29.590 -12.202 2.094 1.00 89.12 119 ARG A CA 1
ATOM 863 C C . ARG A 1 119 ? -30.958 -11.640 2.536 1.00 89.12 119 ARG A C 1
ATOM 865 O O . ARG A 1 119 ? -30.987 -10.680 3.308 1.00 89.12 119 ARG A O 1
ATOM 872 N N . PRO A 1 120 ? -32.087 -12.221 2.081 1.00 73.50 120 PRO A N 1
ATOM 873 C CA . PRO A 1 120 ? -33.436 -11.797 2.473 1.00 73.50 120 PRO A CA 1
ATOM 874 C C . PRO A 1 120 ? -33.819 -12.207 3.911 1.00 73.50 120 PRO A C 1
ATOM 876 O O . PRO A 1 120 ? -33.102 -12.947 4.586 1.00 73.50 120 PRO A O 1
ATOM 879 N N . ALA A 1 121 ? -34.984 -11.735 4.377 1.00 57.47 121 ALA A N 1
ATOM 880 C CA . ALA A 1 121 ? -35.512 -11.946 5.728 1.00 57.47 121 ALA A CA 1
ATOM 881 C C . ALA A 1 121 ? -35.920 -13.412 6.010 1.00 57.47 121 ALA A C 1
ATOM 883 O O . ALA A 1 121 ? -37.066 -13.794 5.817 1.00 57.47 121 ALA A O 1
ATOM 884 N N . ALA A 1 122 ? -34.941 -14.222 6.419 1.00 68.69 122 ALA A N 1
ATOM 885 C CA . ALA A 1 122 ? -34.998 -15.479 7.196 1.00 68.69 122 ALA A CA 1
ATOM 886 C C . ALA A 1 122 ? -33.556 -16.033 7.308 1.00 68.69 122 ALA A C 1
ATOM 888 O O . ALA A 1 122 ? -33.285 -17.222 7.121 1.00 68.69 122 ALA A O 1
ATOM 889 N N . ALA A 1 123 ? -32.591 -15.126 7.475 1.00 77.50 123 ALA A N 1
ATOM 890 C CA . ALA A 1 123 ? -31.219 -15.336 7.030 1.00 77.50 123 ALA A CA 1
ATOM 891 C C . ALA A 1 123 ? -30.437 -16.352 7.893 1.00 77.50 123 ALA A C 1
ATOM 893 O O . ALA A 1 123 ? -29.540 -17.039 7.403 1.00 77.50 123 ALA A O 1
ATOM 894 N N . ALA A 1 124 ? -30.862 -16.564 9.143 1.00 81.56 124 ALA A N 1
ATOM 895 C CA . ALA A 1 124 ? -30.260 -17.550 10.035 1.00 81.56 124 ALA A CA 1
ATOM 896 C C . ALA A 1 124 ? -30.414 -19.002 9.525 1.00 81.56 124 ALA A C 1
ATOM 898 O O . ALA A 1 124 ? -29.594 -19.860 9.853 1.00 81.56 124 ALA A O 1
ATOM 899 N N . GLY A 1 125 ? -31.437 -19.273 8.702 1.00 87.06 125 GLY A N 1
ATOM 900 C CA . GLY A 1 125 ? -31.687 -20.577 8.078 1.00 87.06 125 GLY A CA 1
ATOM 901 C C . GLY A 1 125 ? -30.970 -20.801 6.742 1.00 87.06 125 GLY A C 1
ATOM 902 O O . GLY A 1 125 ? -31.146 -21.857 6.137 1.00 87.06 125 GLY A O 1
ATOM 903 N N . VAL A 1 126 ? -30.179 -19.835 6.257 1.00 91.75 126 VAL A N 1
ATOM 904 C CA . VAL A 1 126 ? -29.422 -19.978 5.003 1.00 91.75 126 VAL A CA 1
ATOM 905 C C . VAL A 1 126 ? -28.439 -21.140 5.129 1.00 91.75 126 VAL A C 1
ATOM 907 O O . VAL A 1 126 ? -27.670 -21.214 6.084 1.00 91.75 126 VAL A O 1
ATOM 910 N N . SER A 1 127 ? -28.471 -22.047 4.154 1.00 93.19 127 SER A N 1
ATOM 911 C CA . SER A 1 127 ? -27.561 -23.187 4.072 1.00 93.19 127 SER A CA 1
ATOM 912 C C . SER A 1 127 ? -26.228 -22.745 3.466 1.00 93.19 127 SER A C 1
ATOM 914 O O . SER A 1 127 ? -26.191 -22.282 2.327 1.00 93.19 127 SER A O 1
ATOM 916 N N . LEU A 1 128 ? -25.143 -22.907 4.216 1.00 94.06 128 LEU A N 1
ATOM 917 C CA . LEU A 1 128 ? -23.779 -22.552 3.830 1.00 94.06 128 LEU A CA 1
ATOM 918 C C . LEU A 1 128 ? -22.983 -23.812 3.483 1.00 94.06 128 LEU A C 1
ATOM 920 O O . LEU A 1 128 ? -23.117 -24.832 4.159 1.00 94.06 128 LEU A O 1
ATOM 924 N N . ALA A 1 129 ? -22.149 -23.733 2.449 1.00 92.81 129 ALA A N 1
ATOM 925 C CA . ALA A 1 129 ? -21.298 -24.830 1.984 1.00 92.81 129 ALA A CA 1
ATOM 926 C C . ALA A 1 129 ? -19.809 -24.523 2.209 1.00 92.81 129 ALA A C 1
ATOM 928 O O . ALA A 1 129 ? -19.434 -23.389 2.530 1.00 92.81 129 ALA A O 1
ATOM 929 N N . ALA A 1 130 ? -18.947 -25.521 2.006 1.00 89.94 130 ALA A N 1
ATOM 930 C CA . ALA A 1 130 ? -17.501 -25.315 2.016 1.00 89.94 130 ALA A CA 1
ATOM 931 C C . ALA A 1 130 ? -17.084 -24.263 0.982 1.00 89.94 130 ALA A C 1
ATOM 933 O O . ALA A 1 130 ? -17.686 -24.139 -0.082 1.00 89.94 130 ALA A O 1
ATOM 934 N N . GLY A 1 131 ? -16.051 -23.499 1.313 1.00 85.56 131 GLY A N 1
ATOM 935 C CA . GLY A 1 131 ? -15.558 -22.396 0.511 1.00 85.56 131 GLY A CA 1
ATOM 936 C C . GLY A 1 131 ? -16.475 -21.178 0.522 1.00 85.56 131 GLY A C 1
ATOM 937 O O . GLY A 1 131 ? -16.236 -20.283 -0.270 1.00 85.56 131 GLY A O 1
ATOM 938 N N . THR A 1 132 ? -17.510 -21.099 1.369 1.00 90.94 132 THR A N 1
ATOM 939 C CA . THR A 1 132 ? -18.347 -19.889 1.489 1.00 90.94 132 THR A CA 1
ATOM 940 C C . THR A 1 132 ? -17.647 -18.836 2.351 1.00 90.94 132 THR A C 1
ATOM 942 O O . THR A 1 132 ? -17.040 -19.167 3.366 1.00 90.94 132 THR A O 1
ATOM 945 N N . LEU A 1 133 ? -17.759 -17.561 1.966 1.00 93.50 133 LEU A N 1
ATOM 946 C CA . LEU A 1 133 ? -17.525 -16.430 2.865 1.00 93.50 133 LEU A CA 1
ATOM 947 C C . LEU A 1 133 ? -18.885 -15.784 3.148 1.00 93.50 133 LEU A C 1
ATOM 949 O O . LEU A 1 133 ? -19.488 -15.193 2.253 1.00 93.50 133 LEU A O 1
ATOM 953 N N . GLU A 1 134 ? -19.373 -15.933 4.374 1.00 94.75 134 GLU A N 1
ATOM 954 C CA . GLU A 1 134 ? -20.642 -15.356 4.822 1.00 94.75 134 GLU A CA 1
ATOM 955 C C . GLU A 1 134 ? -20.356 -14.266 5.859 1.00 94.75 134 GLU A C 1
ATOM 957 O O . GLU A 1 134 ? -19.459 -14.397 6.693 1.00 94.75 134 GLU A O 1
ATOM 962 N N . GLY A 1 135 ? -21.091 -13.162 5.793 1.00 94.06 135 GLY A N 1
ATOM 963 C CA . GLY A 1 135 ? -20.826 -11.978 6.591 1.00 94.06 135 GLY A CA 1
ATOM 964 C C . GLY A 1 135 ? -22.069 -11.409 7.255 1.00 94.06 135 GLY A C 1
ATOM 965 O O . GLY A 1 135 ? -23.167 -11.484 6.707 1.00 94.06 135 GLY A O 1
ATOM 966 N N . TRP A 1 136 ? -21.869 -10.795 8.418 1.00 93.25 136 TRP A N 1
ATOM 967 C CA . TRP A 1 136 ? -22.862 -10.009 9.138 1.00 93.25 136 TRP A CA 1
ATOM 968 C C . TRP A 1 136 ? -22.266 -8.662 9.485 1.00 93.25 136 TRP A C 1
ATOM 970 O O . TRP A 1 136 ? -21.173 -8.591 10.050 1.00 93.25 136 TRP A O 1
ATOM 980 N N . ARG A 1 137 ? -23.001 -7.590 9.211 1.00 92.44 137 ARG A N 1
ATOM 981 C CA . ARG A 1 137 ? -22.614 -6.259 9.667 1.00 92.44 137 ARG A CA 1
ATOM 982 C C . ARG A 1 137 ? -23.734 -5.606 10.457 1.00 92.44 137 ARG A C 1
ATOM 984 O O . ARG A 1 137 ? -24.873 -5.554 9.995 1.00 92.44 137 ARG A O 1
ATOM 991 N N . LEU A 1 138 ? -23.379 -5.114 11.640 1.00 90.81 138 LEU A N 1
ATOM 992 C CA . LEU A 1 138 ? -24.237 -4.286 12.476 1.00 90.81 138 LEU A CA 1
ATOM 993 C C . LEU A 1 138 ? -24.033 -2.821 12.106 1.00 90.81 138 LEU A C 1
ATOM 995 O O . LEU A 1 138 ? -22.911 -2.316 12.195 1.00 90.81 138 LEU A O 1
ATOM 999 N N . SER A 1 139 ? -25.115 -2.135 11.745 1.00 84.75 139 SER A N 1
ATOM 1000 C CA . SER A 1 139 ? -25.099 -0.688 11.539 1.00 84.75 139 SER A CA 1
ATOM 1001 C C . SER A 1 139 ? -26.336 -0.017 12.123 1.00 84.75 139 SER A C 1
ATOM 1003 O O . SER A 1 139 ? -27.434 -0.573 12.091 1.00 84.75 139 SER A O 1
ATOM 1005 N N . SER A 1 140 ? -26.165 1.203 12.639 1.00 75.81 140 SER A N 1
ATOM 1006 C CA . SER A 1 140 ? -27.240 1.985 13.265 1.00 75.81 140 SER A CA 1
ATOM 1007 C C . SER A 1 140 ? -28.363 2.356 12.291 1.00 75.81 140 SER A C 1
ATOM 1009 O O . SER A 1 140 ? -29.493 2.565 12.723 1.00 75.81 140 SER A O 1
ATOM 1011 N N . THR A 1 141 ? -28.069 2.409 10.989 1.00 72.12 141 THR A N 1
ATOM 1012 C CA . THR A 1 141 ? -29.040 2.690 9.920 1.00 72.12 141 THR A CA 1
ATOM 1013 C C . THR A 1 141 ? -29.605 1.430 9.256 1.00 72.12 141 THR A C 1
ATOM 1015 O O . THR A 1 141 ? -30.503 1.545 8.427 1.00 72.12 141 THR A O 1
ATOM 1018 N N . GLY A 1 142 ? -29.081 0.243 9.592 1.00 74.31 142 GLY A N 1
ATOM 1019 C CA . GLY A 1 142 ? -29.389 -1.026 8.921 1.00 74.31 142 GLY A CA 1
ATOM 1020 C C . GLY A 1 142 ? -28.856 -1.132 7.486 1.00 74.31 142 GLY A C 1
ATOM 1021 O O . GLY A 1 142 ? -28.365 -0.165 6.903 1.00 74.31 142 GLY A O 1
ATOM 1022 N N . GLY A 1 143 ? -28.905 -2.346 6.926 1.00 77.31 143 GLY A N 1
ATOM 1023 C CA . GLY A 1 143 ? -28.619 -2.625 5.507 1.00 77.31 143 GLY A CA 1
ATOM 1024 C C . GLY A 1 143 ? -27.161 -2.491 5.040 1.00 77.31 143 GLY A C 1
ATOM 1025 O O . GLY A 1 143 ? -26.880 -2.678 3.856 1.00 77.31 143 GLY A O 1
ATOM 1026 N N . ALA A 1 144 ? -26.217 -2.173 5.928 1.00 85.06 144 ALA A N 1
ATOM 1027 C CA . ALA A 1 144 ? -24.812 -2.020 5.559 1.00 85.06 144 ALA A CA 1
ATOM 1028 C C . ALA A 1 144 ? -24.164 -3.380 5.257 1.00 85.06 144 ALA A C 1
ATOM 1030 O O . ALA A 1 144 ? -24.203 -4.279 6.086 1.00 85.06 144 ALA A O 1
ATOM 1031 N N . LEU A 1 145 ? -23.509 -3.522 4.104 1.00 89.50 145 LEU A N 1
ATOM 1032 C CA . LEU A 1 145 ? -22.737 -4.725 3.773 1.00 89.50 145 LEU A CA 1
ATOM 1033 C C . LEU A 1 145 ? -21.357 -4.703 4.457 1.00 89.50 145 LEU A C 1
ATOM 1035 O O . LEU A 1 145 ? -20.829 -3.610 4.713 1.00 89.50 145 LEU A O 1
ATOM 1039 N N . PRO A 1 146 ? -20.749 -5.868 4.753 1.00 89.44 146 PRO A N 1
ATOM 1040 C CA . PRO A 1 146 ? -19.375 -5.936 5.243 1.00 89.44 146 PRO A CA 1
ATOM 1041 C C . PRO A 1 146 ? -18.392 -5.243 4.291 1.00 89.44 146 PRO A C 1
ATOM 1043 O O . PRO A 1 146 ? -18.632 -5.123 3.088 1.00 89.44 146 PRO A O 1
ATOM 1046 N N . ARG A 1 147 ? -17.281 -4.747 4.837 1.00 84.19 147 ARG A N 1
ATOM 1047 C CA . ARG A 1 147 ? -16.283 -3.966 4.096 1.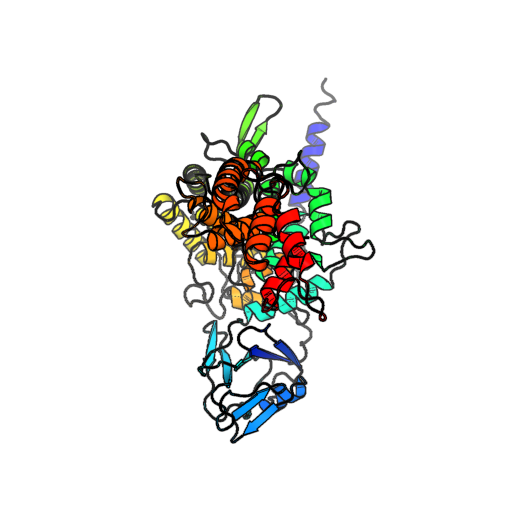00 84.19 147 ARG A CA 1
ATOM 1048 C C . ARG A 1 147 ? -15.141 -4.826 3.583 1.00 84.19 147 ARG A C 1
ATOM 1050 O O . ARG A 1 147 ? -14.600 -4.525 2.523 1.00 84.19 147 ARG A O 1
ATOM 1057 N N . LEU A 1 148 ? -14.754 -5.866 4.321 1.00 83.38 148 LEU A N 1
ATOM 1058 C CA . LEU A 1 148 ? -13.669 -6.743 3.886 1.00 83.38 148 LEU A CA 1
ATOM 1059 C C . LEU A 1 148 ? -14.107 -7.649 2.734 1.00 83.38 148 LEU A C 1
ATOM 1061 O O . LEU A 1 148 ? -15.200 -8.211 2.742 1.00 83.38 148 LEU A O 1
ATOM 1065 N N . SER A 1 149 ? -13.224 -7.795 1.748 1.00 86.31 149 SER A N 1
ATOM 1066 C CA . SER A 1 149 ? -13.404 -8.714 0.623 1.00 86.31 149 SER A CA 1
ATOM 1067 C C . SER A 1 149 ? -12.886 -10.114 0.951 1.00 86.31 149 SER A C 1
ATOM 1069 O O . SER A 1 149 ? -12.110 -10.289 1.897 1.00 86.31 149 SER A O 1
ATOM 1071 N N . ARG A 1 150 ? -13.207 -11.110 0.115 1.00 88.88 150 ARG A N 1
ATOM 1072 C CA . ARG A 1 150 ? -12.536 -12.418 0.195 1.00 88.88 150 ARG A CA 1
ATOM 1073 C C . ARG A 1 150 ? -11.019 -12.311 0.064 1.00 88.88 150 ARG A C 1
ATOM 1075 O O . ARG A 1 150 ? -10.300 -12.988 0.791 1.00 88.88 150 ARG A O 1
ATOM 1082 N N . ALA A 1 151 ? -10.525 -11.452 -0.821 1.00 88.12 151 ALA A N 1
ATOM 1083 C CA . ALA A 1 151 ? -9.091 -11.247 -0.977 1.00 88.12 151 ALA A CA 1
ATOM 1084 C C . ALA A 1 151 ? -8.458 -10.649 0.292 1.00 88.12 151 ALA A C 1
ATOM 1086 O O . ALA A 1 151 ? -7.387 -11.083 0.706 1.00 88.12 151 ALA A O 1
ATOM 1087 N N . SER A 1 152 ? -9.167 -9.764 0.999 1.00 84.44 152 SER A N 1
ATOM 1088 C CA . SER A 1 152 ? -8.744 -9.260 2.314 1.00 84.44 152 SER A CA 1
ATOM 1089 C C . SER A 1 152 ? -8.694 -10.367 3.376 1.00 84.44 152 SER A C 1
ATOM 1091 O O . SER A 1 152 ? -7.761 -10.409 4.173 1.00 84.44 152 SER A O 1
ATOM 1093 N N . VAL A 1 153 ? -9.664 -11.286 3.376 1.00 85.25 153 VAL A N 1
ATOM 1094 C CA . VAL A 1 153 ? -9.676 -12.464 4.264 1.00 85.25 153 VAL A CA 1
ATOM 1095 C C . VAL A 1 153 ? -8.488 -13.392 3.969 1.00 85.25 153 VAL A C 1
ATOM 1097 O O . VAL A 1 153 ? -7.771 -13.793 4.886 1.00 85.25 153 VAL A O 1
ATOM 1100 N N . ALA A 1 154 ? -8.217 -13.669 2.692 1.00 88.94 154 ALA A N 1
ATOM 1101 C CA . ALA A 1 154 ? -7.048 -14.437 2.263 1.00 88.94 154 ALA A CA 1
ATOM 1102 C C . ALA A 1 154 ? -5.726 -13.756 2.669 1.00 88.94 154 ALA A C 1
ATOM 1104 O O . ALA A 1 154 ? -4.800 -14.414 3.153 1.00 88.94 154 ALA A O 1
ATOM 1105 N N . ALA A 1 155 ? -5.638 -12.431 2.543 1.00 89.69 155 ALA A N 1
ATOM 1106 C CA . ALA A 1 155 ? -4.470 -11.671 2.974 1.00 89.69 155 ALA A CA 1
ATOM 1107 C C . ALA A 1 155 ? -4.252 -11.753 4.499 1.00 89.69 155 ALA A C 1
ATOM 1109 O O . ALA A 1 155 ? -3.119 -11.921 4.946 1.00 89.69 155 ALA A O 1
ATOM 1110 N N . GLN A 1 156 ? -5.320 -11.741 5.305 1.00 84.12 156 GLN A N 1
ATOM 1111 C CA . GLN A 1 156 ? -5.220 -11.960 6.755 1.00 84.12 156 GLN A CA 1
ATOM 1112 C C . GLN A 1 156 ? -4.708 -13.363 7.102 1.00 84.12 156 GLN A C 1
ATOM 1114 O O . GLN A 1 156 ? -3.837 -13.491 7.961 1.00 84.12 156 GLN A O 1
ATOM 1119 N N . ALA A 1 157 ? -5.188 -14.407 6.419 1.00 86.69 157 ALA A N 1
ATOM 1120 C CA . ALA A 1 157 ? -4.658 -15.762 6.595 1.00 86.69 157 ALA A CA 1
ATOM 1121 C C . ALA A 1 157 ? -3.157 -15.827 6.259 1.00 86.69 157 ALA A C 1
ATOM 1123 O O . ALA A 1 157 ? -2.373 -16.407 7.006 1.00 86.69 157 ALA A O 1
ATOM 1124 N N . SER A 1 158 ? -2.744 -15.136 5.195 1.00 91.94 158 SER A N 1
ATOM 1125 C CA . SER A 1 158 ? -1.334 -15.021 4.803 1.00 91.94 158 SER A CA 1
ATOM 1126 C C . SER A 1 158 ? -0.490 -14.319 5.867 1.00 91.94 158 SER A C 1
ATOM 1128 O O . SER A 1 158 ? 0.638 -14.719 6.122 1.00 91.94 158 SER A O 1
ATOM 1130 N N . LEU A 1 159 ? -1.021 -13.287 6.528 1.00 89.88 159 LEU A N 1
ATOM 1131 C CA . LEU A 1 159 ? -0.322 -12.609 7.623 1.00 89.88 159 LEU A CA 1
ATOM 1132 C C . LEU A 1 159 ? -0.184 -13.484 8.867 1.00 89.88 159 LEU A C 1
ATOM 1134 O O . LEU A 1 159 ? 0.856 -13.443 9.523 1.00 89.88 159 LEU A O 1
ATOM 1138 N N . LEU A 1 160 ? -1.206 -14.280 9.190 1.00 88.38 160 LEU A N 1
ATOM 1139 C CA . LEU A 1 160 ? -1.106 -15.267 10.264 1.00 88.38 160 LEU A CA 1
ATOM 1140 C C . LEU A 1 160 ? -0.004 -16.279 9.950 1.00 88.38 160 LEU A C 1
ATOM 1142 O O . LEU A 1 160 ? 0.839 -16.526 10.808 1.00 88.38 160 LEU A O 1
ATOM 1146 N N . ARG A 1 161 ? 0.059 -16.764 8.705 1.00 92.00 161 ARG A N 1
ATOM 1147 C CA . ARG A 1 161 ? 1.136 -17.648 8.257 1.00 92.00 161 ARG A CA 1
ATOM 1148 C C . ARG A 1 161 ? 2.506 -16.989 8.318 1.00 92.00 161 ARG A C 1
ATOM 1150 O O . ARG A 1 161 ? 3.459 -17.584 8.805 1.00 92.00 161 ARG A O 1
ATOM 1157 N N . LEU A 1 162 ? 2.605 -15.743 7.860 1.00 93.81 162 LEU A N 1
ATOM 1158 C CA . LEU A 1 162 ? 3.842 -14.968 7.884 1.00 93.81 162 LEU A CA 1
ATOM 1159 C C . LEU A 1 162 ? 4.370 -14.783 9.311 1.00 93.81 162 LEU A C 1
ATOM 1161 O O . LEU A 1 162 ? 5.578 -14.796 9.515 1.00 93.81 162 LEU A O 1
ATOM 1165 N N . ARG A 1 163 ? 3.482 -14.662 10.305 1.00 91.31 163 ARG A N 1
ATOM 1166 C CA . ARG A 1 163 ? 3.859 -14.567 11.722 1.00 91.31 163 ARG A CA 1
ATOM 1167 C C . ARG A 1 163 ? 4.525 -15.838 12.255 1.00 91.31 163 ARG A C 1
ATOM 1169 O O . ARG A 1 163 ? 5.267 -15.770 13.230 1.00 91.31 163 ARG A O 1
ATOM 1176 N N . GLU A 1 164 ? 4.259 -16.985 11.639 1.00 91.25 164 GLU A N 1
ATOM 1177 C CA . GLU A 1 164 ? 4.890 -18.262 11.987 1.00 91.25 164 GLU A CA 1
ATOM 1178 C C . GLU A 1 164 ? 6.257 -18.448 11.319 1.00 91.25 164 GLU A C 1
ATOM 1180 O O . GLU A 1 164 ? 7.003 -19.355 11.694 1.00 91.25 164 GLU A O 1
ATOM 1185 N N . VAL A 1 165 ? 6.600 -17.614 10.330 1.00 92.25 165 VAL A N 1
ATOM 1186 C CA . VAL A 1 165 ? 7.916 -17.647 9.690 1.00 92.25 165 VAL A CA 1
ATOM 1187 C C . VAL A 1 165 ? 8.961 -17.176 10.707 1.00 92.25 165 VAL A C 1
ATOM 1189 O O . VAL A 1 165 ? 8.840 -16.066 11.231 1.00 92.25 165 VAL A O 1
ATOM 1192 N N . PRO A 1 166 ? 10.002 -17.982 10.996 1.00 92.00 166 PRO A N 1
ATOM 1193 C CA . PRO A 1 166 ? 11.047 -17.576 11.923 1.00 92.00 166 PRO A CA 1
ATOM 1194 C C . PRO A 1 166 ? 11.735 -16.290 11.462 1.00 92.00 166 PRO A C 1
ATOM 1196 O O . PRO A 1 166 ? 12.170 -16.182 10.316 1.00 92.00 166 PRO A O 1
ATOM 1199 N N . GLN A 1 167 ? 11.852 -15.330 12.376 1.00 95.62 167 GLN A N 1
ATOM 1200 C CA . GLN A 1 167 ? 12.666 -14.139 12.166 1.00 95.62 167 GLN A CA 1
ATOM 1201 C C . GLN A 1 167 ? 14.152 -14.486 12.303 1.00 95.62 167 GLN A C 1
ATOM 1203 O O . GLN A 1 167 ? 14.545 -15.297 13.146 1.00 95.62 167 GLN A O 1
ATOM 1208 N N . GLU A 1 168 ? 14.979 -13.810 11.515 1.00 96.00 168 GLU A N 1
ATOM 1209 C CA . GLU A 1 168 ? 16.431 -13.846 11.621 1.00 96.00 168 GLU A CA 1
ATOM 1210 C C . GLU A 1 168 ? 16.907 -13.234 12.952 1.00 96.00 168 GLU A C 1
ATOM 1212 O O . GLU A 1 168 ? 16.151 -12.597 13.700 1.00 96.00 168 GLU A O 1
ATOM 1217 N N . ALA A 1 169 ? 18.198 -13.393 13.257 1.00 95.94 169 ALA A N 1
ATOM 1218 C CA . ALA A 1 169 ? 18.794 -12.870 14.489 1.00 95.94 169 ALA A CA 1
ATOM 1219 C C . ALA A 1 169 ? 18.666 -11.341 14.624 1.00 95.94 169 ALA A C 1
ATOM 1221 O O . ALA A 1 169 ? 18.537 -10.843 15.739 1.00 95.94 169 ALA A O 1
ATOM 1222 N N . ASP A 1 170 ? 18.663 -10.607 13.507 1.00 94.94 170 ASP A N 1
ATOM 1223 C CA . ASP A 1 170 ? 18.465 -9.153 13.466 1.00 94.94 170 ASP A CA 1
ATOM 1224 C C . ASP A 1 170 ? 16.982 -8.730 13.489 1.00 94.94 170 ASP A C 1
ATOM 1226 O O . ASP A 1 170 ? 16.681 -7.539 13.478 1.00 94.94 170 ASP A O 1
ATOM 1230 N N . GLY A 1 171 ? 16.056 -9.693 13.543 1.00 96.31 171 GLY A N 1
ATOM 1231 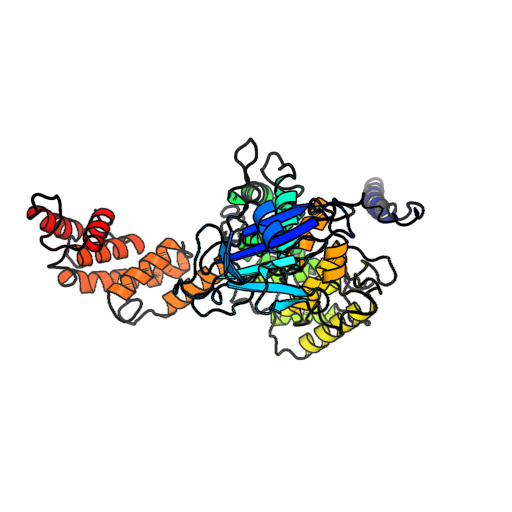C CA . GLY A 1 171 ? 14.611 -9.476 13.532 1.00 96.31 171 GLY A CA 1
ATOM 1232 C C . GLY A 1 171 ? 13.980 -9.474 12.137 1.00 96.31 171 GLY A C 1
ATOM 1233 O O . GLY A 1 171 ? 12.754 -9.466 12.049 1.00 96.31 171 GLY A O 1
ATOM 1234 N N . SER A 1 172 ? 14.760 -9.499 11.053 1.00 97.12 172 SER A N 1
ATOM 1235 C CA . SER A 1 172 ? 14.222 -9.507 9.686 1.00 97.12 172 SER A CA 1
ATOM 1236 C C . SER A 1 172 ? 13.499 -10.813 9.331 1.00 97.12 172 SER A C 1
ATOM 1238 O O . SER A 1 172 ? 13.739 -11.863 9.922 1.00 97.12 172 SER A O 1
ATOM 1240 N N . ILE A 1 173 ? 12.594 -10.750 8.351 1.00 96.00 173 ILE A N 1
ATOM 1241 C CA . ILE A 1 173 ? 11.996 -11.927 7.711 1.00 96.00 173 ILE A CA 1
ATOM 1242 C C . ILE A 1 173 ? 12.766 -12.207 6.416 1.00 96.00 173 ILE A C 1
ATOM 1244 O O . ILE A 1 173 ? 12.589 -11.514 5.408 1.00 96.00 173 ILE A O 1
ATOM 1248 N N . GLY A 1 174 ? 13.635 -13.219 6.452 1.00 94.50 174 GLY A N 1
ATOM 1249 C CA . GLY A 1 174 ? 14.503 -13.583 5.336 1.00 94.50 174 GLY A CA 1
ATOM 1250 C C . GLY A 1 174 ? 15.471 -12.461 4.945 1.00 94.50 174 GLY A C 1
ATOM 1251 O O . GLY A 1 174 ? 15.937 -11.680 5.767 1.00 94.50 174 GLY A O 1
ATOM 1252 N N . PHE A 1 175 ? 15.805 -12.360 3.657 1.00 95.19 175 PHE A N 1
ATOM 1253 C CA . PHE A 1 175 ? 16.719 -11.315 3.189 1.00 95.19 175 PHE A CA 1
ATOM 1254 C C . PHE A 1 175 ? 16.033 -9.941 3.113 1.00 95.19 175 PHE A C 1
ATOM 1256 O O . PHE A 1 175 ? 14.837 -9.838 2.864 1.00 95.19 175 PHE A O 1
ATOM 1263 N N . GLN A 1 176 ? 16.812 -8.859 3.197 1.00 95.12 176 GLN A N 1
ATOM 1264 C CA . GLN A 1 176 ? 16.310 -7.476 3.274 1.00 95.12 176 GLN A CA 1
ATOM 1265 C C . GLN A 1 176 ? 15.199 -7.108 2.271 1.00 95.12 176 GLN A C 1
ATOM 1267 O O . GLN A 1 176 ? 14.241 -6.434 2.629 1.00 95.12 176 GLN A O 1
ATOM 1272 N N . GLY A 1 177 ? 15.307 -7.535 1.009 1.00 95.31 177 GLY A N 1
ATOM 1273 C CA . GLY A 1 177 ? 14.277 -7.270 -0.001 1.00 95.31 177 GLY A CA 1
ATOM 1274 C C . GLY A 1 177 ? 12.938 -7.959 0.290 1.00 95.31 177 GLY A C 1
ATOM 1275 O O . GLY A 1 177 ? 11.903 -7.343 0.064 1.00 95.31 177 GLY A O 1
ATOM 1276 N N . MET A 1 178 ? 12.970 -9.190 0.807 1.00 95.75 178 MET A N 1
ATOM 1277 C CA . MET A 1 178 ? 11.794 -9.939 1.261 1.00 95.75 178 MET A CA 1
ATOM 1278 C C . MET A 1 178 ? 11.228 -9.334 2.547 1.00 95.75 178 MET A C 1
ATOM 1280 O O . MET A 1 178 ? 10.020 -9.165 2.656 1.00 95.75 178 MET A O 1
ATOM 1284 N N . ASN A 1 179 ? 12.094 -8.925 3.478 1.00 97.56 179 ASN A N 1
ATOM 1285 C CA . ASN A 1 179 ? 11.687 -8.236 4.701 1.00 97.56 179 ASN A CA 1
ATOM 1286 C C . ASN A 1 179 ? 10.956 -6.912 4.399 1.00 97.56 179 ASN A C 1
ATOM 1288 O O . ASN A 1 179 ? 9.940 -6.598 5.011 1.00 97.56 179 ASN A O 1
ATOM 1292 N N . ILE A 1 180 ? 11.432 -6.152 3.407 1.00 96.75 180 ILE A N 1
ATOM 1293 C CA . ILE A 1 180 ? 10.739 -4.948 2.931 1.00 96.75 180 ILE A CA 1
ATOM 1294 C C . ILE A 1 180 ? 9.374 -5.301 2.321 1.00 96.75 180 ILE A C 1
ATOM 1296 O O . ILE A 1 180 ? 8.396 -4.626 2.630 1.00 96.75 180 ILE A O 1
ATOM 1300 N N . ASP A 1 181 ? 9.286 -6.352 1.497 1.00 95.31 181 ASP A N 1
ATOM 1301 C CA . ASP A 1 181 ? 8.003 -6.801 0.931 1.00 95.31 181 ASP A CA 1
ATOM 1302 C C . ASP A 1 181 ? 7.023 -7.224 2.039 1.00 95.31 181 ASP A C 1
ATOM 1304 O O . ASP A 1 181 ? 5.847 -6.873 1.978 1.00 95.31 181 ASP A O 1
ATOM 1308 N N . ALA A 1 182 ? 7.511 -7.887 3.095 1.00 95.38 182 ALA A N 1
ATOM 1309 C CA . ALA A 1 182 ? 6.722 -8.238 4.275 1.00 95.38 182 ALA A CA 1
ATOM 1310 C C . ALA A 1 182 ? 6.159 -6.994 4.977 1.00 95.38 182 ALA A C 1
ATOM 1312 O O . ALA A 1 182 ? 4.969 -6.943 5.282 1.00 95.38 182 ALA A O 1
ATOM 1313 N N . ILE A 1 183 ? 6.990 -5.969 5.192 1.00 94.56 183 ILE A N 1
ATOM 1314 C CA . ILE A 1 183 ? 6.583 -4.701 5.816 1.00 94.56 183 ILE A CA 1
ATOM 1315 C C . ILE A 1 183 ? 5.544 -3.974 4.954 1.00 94.56 183 ILE A C 1
ATOM 1317 O O . ILE A 1 183 ? 4.519 -3.534 5.474 1.00 94.56 183 ILE A O 1
ATOM 1321 N N . VAL A 1 184 ? 5.768 -3.877 3.640 1.00 92.31 184 VAL A N 1
ATOM 1322 C CA . VAL A 1 184 ? 4.826 -3.236 2.708 1.00 92.31 184 VAL A CA 1
ATOM 1323 C C . VAL A 1 184 ? 3.497 -4.000 2.658 1.00 92.31 184 VAL A C 1
ATOM 1325 O O . VAL A 1 184 ? 2.433 -3.386 2.751 1.00 92.31 184 VAL A O 1
ATOM 1328 N N . GLY A 1 185 ? 3.540 -5.331 2.565 1.00 90.25 185 GLY A N 1
ATOM 1329 C CA . GLY A 1 185 ? 2.354 -6.189 2.554 1.00 90.25 185 GLY A CA 1
ATOM 1330 C C . GLY A 1 185 ? 1.566 -6.154 3.867 1.00 90.25 185 GLY A C 1
ATOM 1331 O O . GLY A 1 185 ? 0.335 -6.113 3.848 1.00 90.25 185 GLY A O 1
ATOM 1332 N N . ALA A 1 186 ? 2.249 -6.110 5.012 1.00 89.50 186 ALA A N 1
ATOM 1333 C CA . ALA A 1 186 ? 1.614 -5.968 6.320 1.00 89.50 186 ALA A CA 1
ATOM 1334 C C . ALA A 1 186 ? 0.956 -4.595 6.490 1.00 89.50 186 ALA A C 1
ATOM 1336 O O . ALA A 1 186 ? -0.206 -4.522 6.895 1.00 89.50 186 ALA A O 1
ATOM 1337 N N . ALA A 1 187 ? 1.638 -3.518 6.093 1.00 84.88 187 ALA A N 1
ATOM 1338 C CA . ALA A 1 187 ? 1.087 -2.167 6.133 1.00 84.88 187 ALA A CA 1
ATOM 1339 C C . ALA A 1 187 ? -0.165 -2.025 5.249 1.00 84.88 187 ALA A C 1
ATOM 1341 O O . ALA A 1 187 ? -1.160 -1.439 5.679 1.00 84.88 187 ALA A O 1
ATOM 1342 N N . ALA A 1 188 ? -0.159 -2.632 4.056 1.00 81.38 188 ALA A N 1
ATOM 1343 C CA . ALA A 1 188 ? -1.323 -2.710 3.168 1.00 81.38 188 ALA A CA 1
ATOM 1344 C C . ALA A 1 188 ? -2.546 -3.389 3.822 1.00 81.38 188 ALA A C 1
ATOM 1346 O O . ALA A 1 188 ? -3.687 -3.079 3.489 1.00 81.38 188 ALA A O 1
ATOM 1347 N N . ASN A 1 189 ? -2.307 -4.271 4.794 1.00 78.50 189 ASN A N 1
ATOM 1348 C CA . ASN A 1 189 ? -3.316 -4.966 5.593 1.00 78.50 189 ASN A CA 1
ATOM 1349 C C . ASN A 1 189 ? -3.529 -4.342 6.984 1.00 78.50 189 ASN A C 1
ATOM 1351 O O . ASN A 1 189 ? -4.117 -4.977 7.859 1.00 78.50 189 ASN A O 1
ATOM 1355 N N . GLN A 1 190 ? -3.026 -3.126 7.223 1.00 78.31 190 GLN A N 1
ATOM 1356 C CA . GLN A 1 190 ? -3.107 -2.435 8.518 1.00 78.31 190 GLN A CA 1
ATOM 1357 C C . GLN A 1 190 ? -2.504 -3.235 9.689 1.00 78.31 190 GLN A C 1
ATOM 1359 O O . GLN A 1 190 ? -2.908 -3.072 10.840 1.00 78.31 190 GLN A O 1
ATOM 1364 N N . THR A 1 191 ? -1.530 -4.097 9.399 1.00 83.62 191 THR A N 1
ATOM 1365 C CA . THR A 1 191 ? -0.816 -4.902 10.390 1.00 83.62 191 THR A CA 1
ATOM 1366 C C . THR A 1 191 ? 0.510 -4.245 10.738 1.00 83.62 191 THR A C 1
ATOM 1368 O O . THR A 1 191 ? 1.328 -3.959 9.866 1.00 83.62 191 THR A O 1
ATOM 1371 N N . ASP A 1 192 ? 0.724 -4.018 12.031 1.00 81.31 192 ASP A N 1
ATOM 1372 C CA . ASP A 1 192 ? 1.934 -3.396 12.551 1.00 81.31 192 ASP A CA 1
ATOM 1373 C C . ASP A 1 192 ? 2.961 -4.454 12.963 1.00 81.31 192 ASP A C 1
ATOM 1375 O O . ASP A 1 192 ? 2.784 -5.173 13.949 1.00 81.31 192 ASP A O 1
ATOM 1379 N N . LEU A 1 193 ? 4.056 -4.541 12.208 1.00 90.31 193 LEU A N 1
ATOM 1380 C CA . LEU A 1 193 ? 5.111 -5.519 12.470 1.00 90.31 193 LEU A CA 1
ATOM 1381 C C . LEU A 1 193 ? 6.027 -5.130 13.640 1.00 90.31 193 LEU A C 1
ATOM 1383 O O . LEU A 1 193 ? 6.862 -5.936 14.037 1.00 90.31 193 LEU A O 1
ATOM 1387 N N . ARG A 1 194 ? 5.884 -3.940 14.245 1.00 87.38 194 ARG A N 1
ATOM 1388 C CA . ARG A 1 194 ? 6.680 -3.555 15.430 1.00 87.38 194 ARG A CA 1
ATOM 1389 C C . ARG A 1 194 ? 6.418 -4.452 16.639 1.00 87.38 194 ARG A C 1
ATOM 1391 O O . ARG A 1 194 ? 7.297 -4.614 17.482 1.00 87.38 194 ARG A O 1
ATOM 1398 N N . GLU A 1 195 ? 5.235 -5.053 16.701 1.00 87.25 195 GLU A N 1
ATOM 1399 C CA . GLU A 1 195 ? 4.836 -5.976 17.767 1.00 87.25 195 GLU A CA 1
ATOM 1400 C C . GLU A 1 195 ? 5.344 -7.409 17.541 1.00 87.25 195 GLU A C 1
ATOM 1402 O O . GLU A 1 195 ? 5.213 -8.270 18.411 1.00 87.25 195 GLU A O 1
ATOM 1407 N N . TRP A 1 196 ? 5.917 -7.698 16.371 1.00 93.12 196 TRP A N 1
ATOM 1408 C CA . TRP A 1 196 ? 6.432 -9.022 16.042 1.00 93.12 196 TRP A CA 1
ATOM 1409 C C . TRP A 1 196 ? 7.893 -9.074 16.448 1.00 93.12 196 TRP A C 1
ATOM 1411 O O . TRP A 1 196 ? 8.746 -8.490 15.786 1.00 93.12 196 TRP A O 1
ATOM 1421 N N . ARG A 1 197 ? 8.172 -9.714 17.582 1.00 93.69 197 ARG A N 1
ATOM 1422 C CA . ARG A 1 197 ? 9.506 -9.710 18.178 1.00 93.69 197 ARG A CA 1
ATOM 1423 C C . ARG A 1 197 ? 10.083 -11.111 18.253 1.00 93.69 197 ARG A C 1
ATOM 1425 O O . ARG A 1 197 ? 9.422 -12.037 18.721 1.00 93.69 197 ARG A O 1
ATOM 1432 N N . ASN A 1 198 ? 11.339 -11.233 17.835 1.00 94.62 198 ASN A N 1
ATOM 1433 C CA . ASN A 1 198 ? 12.120 -12.451 18.002 1.00 94.62 198 ASN A CA 1
ATOM 1434 C C . ASN A 1 198 ? 12.596 -12.607 19.465 1.00 94.62 198 ASN A C 1
ATOM 1436 O O . ASN A 1 198 ? 12.340 -11.759 20.324 1.00 94.62 198 ASN A O 1
ATOM 1440 N N . SER A 1 199 ? 13.338 -13.677 19.764 1.00 93.38 199 SER A N 1
ATOM 1441 C CA . SER A 1 199 ? 13.890 -13.931 21.108 1.00 93.38 199 SER A CA 1
ATOM 1442 C C . SER A 1 199 ? 14.888 -12.867 21.590 1.00 93.38 199 SER A C 1
ATOM 1444 O O . SER A 1 199 ? 15.092 -12.722 22.793 1.00 93.38 199 SER A O 1
ATOM 1446 N N . GLY A 1 200 ? 15.485 -12.106 20.668 1.00 95.19 200 GLY A N 1
ATOM 1447 C CA . GLY A 1 200 ? 16.330 -10.943 20.944 1.00 95.19 200 GLY A CA 1
ATOM 1448 C C . GLY A 1 200 ? 15.555 -9.633 21.117 1.00 95.19 200 GLY A C 1
ATOM 1449 O O . GLY A 1 200 ? 16.180 -8.581 21.216 1.00 95.19 200 GLY A O 1
ATOM 1450 N N . ASN A 1 201 ? 14.218 -9.677 21.155 1.00 96.00 201 ASN A N 1
ATOM 1451 C CA . ASN A 1 201 ? 13.325 -8.517 21.227 1.00 96.00 201 ASN A CA 1
ATOM 1452 C C . ASN A 1 201 ? 13.400 -7.573 20.003 1.00 96.00 201 ASN A C 1
ATOM 1454 O O . ASN A 1 201 ? 13.011 -6.404 20.085 1.00 96.00 201 ASN A O 1
ATOM 1458 N N . LEU A 1 202 ? 13.874 -8.077 18.858 1.00 97.00 202 LEU A N 1
ATOM 1459 C CA . LEU A 1 202 ? 13.998 -7.329 17.605 1.00 97.00 202 LEU A CA 1
ATOM 1460 C C . LEU A 1 202 ? 12.820 -7.606 16.670 1.00 97.00 202 LEU A C 1
ATOM 1462 O O . LEU A 1 202 ? 12.341 -8.738 16.567 1.00 97.00 202 LEU A O 1
ATOM 1466 N N . SER A 1 203 ? 12.370 -6.557 15.987 1.00 97.00 203 SER A N 1
ATOM 1467 C CA . SER A 1 203 ? 11.278 -6.589 15.014 1.00 97.00 203 SER A CA 1
ATOM 1468 C C . SER A 1 203 ? 11.772 -6.611 13.561 1.00 97.00 203 SER A C 1
ATOM 1470 O O . SER A 1 203 ? 12.933 -6.280 13.301 1.00 97.00 203 SER A O 1
ATOM 1472 N N . PRO A 1 204 ? 10.899 -6.901 12.576 1.00 97.50 204 PRO A N 1
ATOM 1473 C CA . PRO A 1 204 ? 11.231 -6.766 11.156 1.00 97.50 204 PRO A CA 1
ATOM 1474 C C . PRO A 1 204 ? 11.714 -5.360 10.775 1.00 97.50 204 PRO A C 1
ATOM 1476 O O . PRO A 1 204 ? 12.557 -5.212 9.888 1.00 97.50 204 PRO A O 1
ATOM 1479 N N . ILE A 1 205 ? 11.233 -4.320 11.471 1.00 96.06 205 ILE A N 1
ATOM 1480 C CA . ILE A 1 205 ? 11.668 -2.932 11.271 1.00 96.06 205 ILE A CA 1
ATOM 1481 C C . ILE A 1 205 ? 13.105 -2.740 11.779 1.00 96.06 205 ILE A C 1
ATOM 1483 O O . ILE A 1 205 ? 13.890 -2.048 11.129 1.00 96.06 205 ILE A O 1
ATOM 1487 N N . ASP A 1 206 ? 13.478 -3.378 12.893 1.00 96.12 206 ASP A N 1
ATOM 1488 C CA . ASP A 1 206 ? 14.844 -3.323 13.429 1.00 96.12 206 ASP A CA 1
ATOM 1489 C C . ASP A 1 206 ? 15.837 -4.001 12.474 1.00 96.12 206 ASP A C 1
ATOM 1491 O O . ASP A 1 206 ? 16.866 -3.409 12.138 1.00 96.12 206 ASP A O 1
ATOM 1495 N N . GLY A 1 207 ? 15.480 -5.171 11.934 1.00 96.00 207 GLY A N 1
ATOM 1496 C CA . GLY A 1 207 ? 16.273 -5.849 10.902 1.00 96.00 207 GLY A CA 1
ATOM 1497 C C . GLY A 1 207 ? 16.388 -5.023 9.617 1.00 96.00 207 GLY A C 1
ATOM 1498 O O . GLY A 1 207 ? 17.478 -4.867 9.054 1.00 96.00 207 GLY A O 1
ATOM 1499 N N . MET A 1 208 ? 15.289 -4.376 9.198 1.00 96.69 208 MET A N 1
ATOM 1500 C CA . MET A 1 208 ? 15.310 -3.441 8.070 1.00 96.69 208 MET A CA 1
ATOM 1501 C C . MET A 1 208 ? 16.296 -2.290 8.317 1.00 96.69 208 MET A C 1
ATOM 1503 O O . MET A 1 208 ? 17.077 -1.955 7.422 1.00 96.69 208 MET A O 1
ATOM 1507 N N . ARG A 1 209 ? 16.290 -1.704 9.520 1.00 95.62 209 ARG A N 1
ATOM 1508 C CA . ARG A 1 209 ? 17.196 -0.617 9.918 1.00 95.62 209 ARG A CA 1
ATOM 1509 C C . ARG A 1 209 ? 18.654 -1.068 9.955 1.00 95.62 209 ARG A C 1
ATOM 1511 O O . ARG A 1 209 ? 19.517 -0.340 9.466 1.00 95.62 209 ARG A O 1
ATOM 1518 N N . ALA A 1 210 ? 18.930 -2.265 10.469 1.00 93.25 210 ALA A N 1
ATOM 1519 C CA . ALA A 1 210 ? 20.284 -2.788 10.642 1.00 93.25 210 ALA A CA 1
ATOM 1520 C C . ALA A 1 210 ? 21.067 -2.879 9.321 1.00 93.25 210 ALA A C 1
ATOM 1522 O O . ALA A 1 210 ? 22.264 -2.588 9.281 1.00 93.25 210 ALA A O 1
ATOM 1523 N N . THR A 1 211 ? 20.400 -3.233 8.218 1.00 92.94 211 THR A N 1
ATOM 1524 C CA . THR A 1 211 ? 21.061 -3.417 6.913 1.00 92.94 211 THR A CA 1
ATOM 1525 C C . THR A 1 211 ? 20.766 -2.306 5.895 1.00 92.94 211 THR A C 1
ATOM 1527 O O . THR A 1 211 ? 21.348 -2.294 4.801 1.00 92.94 211 THR A O 1
ATOM 1530 N N . ALA A 1 212 ? 19.929 -1.327 6.261 1.00 95.06 212 ALA A N 1
ATOM 1531 C CA . ALA A 1 212 ? 19.490 -0.225 5.404 1.00 95.06 212 ALA A CA 1
ATOM 1532 C C . ALA A 1 212 ? 20.638 0.503 4.667 1.00 95.06 212 ALA A C 1
ATOM 1534 O O . ALA A 1 212 ? 20.557 0.607 3.437 1.00 95.06 212 ALA A O 1
ATOM 1535 N N . PRO A 1 213 ? 21.741 0.933 5.323 1.00 92.31 213 PRO A N 1
ATOM 1536 C CA . PRO A 1 213 ? 22.812 1.658 4.632 1.00 92.31 213 PRO A CA 1
ATOM 1537 C C . PRO A 1 213 ? 23.498 0.830 3.539 1.00 92.31 213 PRO A C 1
ATOM 1539 O O . PRO A 1 213 ? 23.827 1.344 2.469 1.00 92.31 213 PRO A O 1
ATOM 1542 N N . ALA A 1 214 ? 23.726 -0.463 3.786 1.00 92.88 214 ALA A N 1
ATOM 1543 C CA . ALA A 1 214 ? 24.356 -1.353 2.815 1.00 92.88 214 ALA A CA 1
ATOM 1544 C C . ALA A 1 214 ? 23.404 -1.695 1.661 1.00 92.88 214 ALA A C 1
ATOM 1546 O O . ALA A 1 214 ? 23.833 -1.772 0.509 1.00 92.88 214 ALA A O 1
ATOM 1547 N N . TYR A 1 215 ? 22.116 -1.869 1.956 1.00 94.69 215 TYR A N 1
ATOM 1548 C CA . TYR A 1 215 ? 21.098 -2.176 0.960 1.00 94.69 215 TYR A CA 1
ATOM 1549 C C . TYR A 1 215 ? 20.848 -0.998 0.013 1.00 94.69 215 TYR A C 1
ATOM 1551 O O . TYR A 1 215 ? 20.983 -1.158 -1.200 1.00 94.69 215 TYR A O 1
ATOM 1559 N N . ALA A 1 216 ? 20.615 0.205 0.552 1.00 94.06 216 ALA A N 1
ATOM 1560 C CA . ALA A 1 216 ? 20.416 1.428 -0.232 1.00 94.06 216 ALA A CA 1
ATOM 1561 C C . ALA A 1 216 ? 21.606 1.753 -1.147 1.00 94.06 216 ALA A C 1
ATOM 1563 O O . ALA A 1 216 ? 21.455 2.412 -2.178 1.00 94.06 216 ALA A O 1
ATOM 1564 N N . ARG A 1 217 ? 22.811 1.285 -0.785 1.00 91.19 217 ARG A N 1
ATOM 1565 C CA . ARG A 1 217 ? 24.022 1.518 -1.571 1.00 91.19 217 ARG A CA 1
ATOM 1566 C C . ARG A 1 217 ? 24.103 0.722 -2.873 1.00 91.19 217 ARG A C 1
ATOM 1568 O O . ARG A 1 217 ? 24.884 1.127 -3.733 1.00 91.19 217 ARG A O 1
ATOM 1575 N N . ARG A 1 218 ? 23.324 -0.354 -3.028 1.00 93.00 218 ARG A N 1
ATOM 1576 C CA . ARG A 1 218 ? 23.450 -1.294 -4.155 1.00 93.00 218 ARG A CA 1
ATOM 1577 C C . ARG A 1 218 ? 23.116 -0.654 -5.498 1.00 93.00 218 ARG A C 1
ATOM 1579 O O . ARG A 1 218 ? 23.901 -0.781 -6.430 1.00 93.00 218 ARG A O 1
ATOM 1586 N N . ASN A 1 219 ? 21.970 0.012 -5.589 1.00 94.94 219 ASN A N 1
ATOM 1587 C CA . ASN A 1 219 ? 21.476 0.679 -6.794 1.00 94.94 219 ASN A CA 1
ATOM 1588 C C . ASN A 1 219 ? 20.226 1.519 -6.467 1.00 94.94 219 ASN A C 1
ATOM 1590 O O . ASN A 1 219 ? 19.785 1.569 -5.313 1.00 94.94 219 ASN A O 1
ATOM 1594 N N . ALA A 1 220 ? 19.675 2.198 -7.475 1.00 96.62 220 ALA A N 1
ATOM 1595 C CA . ALA A 1 220 ? 18.483 3.022 -7.308 1.00 96.62 220 ALA A CA 1
ATOM 1596 C C . ALA A 1 220 ? 17.259 2.179 -6.927 1.00 96.62 220 ALA A C 1
ATOM 1598 O O . ALA A 1 220 ? 16.462 2.622 -6.099 1.00 96.62 220 ALA A O 1
ATOM 1599 N N . ALA A 1 221 ? 17.148 0.947 -7.447 1.00 97.75 221 ALA A N 1
ATOM 1600 C CA . ALA A 1 221 ? 16.048 0.059 -7.091 1.00 97.75 221 ALA A CA 1
ATOM 1601 C C . ALA A 1 221 ? 16.030 -0.282 -5.595 1.00 97.75 221 ALA A C 1
ATOM 1603 O O . ALA A 1 221 ? 14.993 -0.181 -4.946 1.00 97.75 221 ALA A O 1
ATOM 1604 N N . ALA A 1 222 ? 17.183 -0.639 -5.027 1.00 97.06 222 ALA A N 1
ATOM 1605 C CA . ALA A 1 222 ? 17.304 -0.977 -3.615 1.00 97.06 222 ALA A CA 1
ATOM 1606 C C . ALA A 1 222 ? 17.032 0.233 -2.710 1.00 97.06 222 ALA A C 1
ATOM 1608 O O . ALA A 1 222 ? 16.329 0.100 -1.710 1.00 97.06 222 ALA A O 1
ATOM 1609 N N . ALA A 1 223 ? 17.534 1.421 -3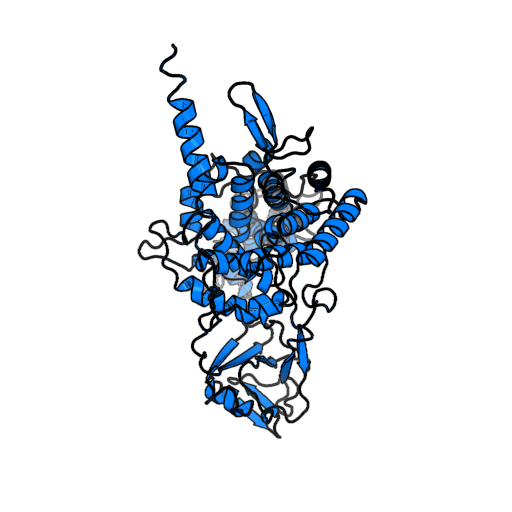.072 1.00 96.31 223 ALA A N 1
ATOM 1610 C CA . ALA A 1 223 ? 17.220 2.652 -2.347 1.00 96.31 223 ALA A CA 1
ATOM 1611 C C . ALA A 1 223 ? 15.713 2.954 -2.385 1.00 96.31 223 ALA A C 1
ATOM 1613 O O . ALA A 1 223 ? 15.110 3.175 -1.340 1.00 96.31 223 ALA A O 1
ATOM 1614 N N . GLY A 1 224 ? 15.095 2.884 -3.567 1.00 96.88 224 GLY A N 1
ATOM 1615 C CA . GLY A 1 224 ? 13.673 3.165 -3.752 1.00 96.88 224 GLY A CA 1
ATOM 1616 C C . GLY A 1 224 ? 12.766 2.173 -3.030 1.00 96.88 224 GLY A C 1
ATOM 1617 O O . GLY A 1 224 ? 11.850 2.579 -2.318 1.00 96.88 224 GLY A O 1
ATOM 1618 N N . LYS A 1 225 ? 13.066 0.874 -3.135 1.00 96.69 225 LYS A N 1
ATOM 1619 C CA . LYS A 1 225 ? 12.346 -0.185 -2.419 1.00 96.69 225 LYS A CA 1
ATOM 1620 C C . LYS A 1 225 ? 12.457 -0.012 -0.903 1.00 96.69 225 LYS A C 1
ATOM 1622 O O . LYS A 1 225 ? 11.446 -0.084 -0.212 1.00 96.69 225 LYS A O 1
ATOM 1627 N N . LEU A 1 226 ? 13.650 0.288 -0.384 1.00 97.12 226 LEU A N 1
ATOM 1628 C CA . LEU A 1 226 ? 13.830 0.574 1.040 1.00 97.12 226 LEU A CA 1
ATOM 1629 C C . LEU A 1 226 ? 13.025 1.797 1.485 1.00 97.12 226 LEU A C 1
ATOM 1631 O O . LEU A 1 226 ? 12.382 1.735 2.525 1.00 97.12 226 LEU A O 1
ATOM 1635 N N . THR A 1 227 ? 13.006 2.877 0.701 1.00 95.81 227 THR A N 1
ATOM 1636 C CA . THR A 1 227 ? 12.178 4.053 0.998 1.00 95.81 227 THR A CA 1
ATOM 1637 C C . THR A 1 227 ? 10.699 3.691 1.126 1.00 95.81 227 THR A C 1
ATOM 1639 O O . THR A 1 227 ? 10.051 4.152 2.062 1.00 95.81 227 THR A O 1
ATOM 1642 N N . LEU A 1 228 ? 10.169 2.831 0.248 1.00 94.94 228 LEU A N 1
ATOM 1643 C CA . LEU A 1 228 ? 8.789 2.343 0.359 1.00 94.94 228 LEU A CA 1
ATOM 1644 C C . LEU A 1 228 ? 8.564 1.552 1.656 1.00 94.94 228 LEU A C 1
ATOM 1646 O O . LEU A 1 228 ? 7.582 1.807 2.344 1.00 94.94 228 LEU A O 1
ATOM 1650 N N . GLY A 1 229 ? 9.484 0.654 2.025 1.00 94.38 229 GLY A N 1
ATOM 1651 C CA . GLY A 1 229 ? 9.417 -0.096 3.287 1.00 94.38 229 GLY A CA 1
ATOM 1652 C C . GLY A 1 229 ? 9.456 0.800 4.527 1.00 94.38 229 GLY A C 1
ATOM 1653 O O . GLY A 1 229 ? 8.648 0.640 5.438 1.00 94.38 229 GLY A O 1
ATOM 1654 N N . VAL A 1 230 ? 10.343 1.798 4.538 1.00 93.88 230 VAL A N 1
ATOM 1655 C CA . VAL A 1 230 ? 10.454 2.776 5.629 1.00 93.88 230 VAL A CA 1
ATOM 1656 C C . VAL A 1 230 ? 9.150 3.556 5.793 1.00 93.88 230 VAL A C 1
ATOM 1658 O O . VAL A 1 230 ? 8.594 3.593 6.891 1.00 93.88 230 VAL A O 1
ATOM 1661 N N . LEU A 1 231 ? 8.606 4.083 4.694 1.00 90.88 231 LEU A N 1
ATOM 1662 C CA . LEU A 1 231 ? 7.334 4.805 4.703 1.00 90.88 231 LEU A CA 1
ATOM 1663 C C . LEU A 1 231 ? 6.153 3.912 5.108 1.00 90.88 231 LEU A C 1
ATOM 1665 O O . LEU A 1 231 ? 5.259 4.379 5.809 1.00 90.88 231 LEU A O 1
ATOM 1669 N N . ALA A 1 232 ? 6.139 2.648 4.672 1.00 89.25 232 ALA A N 1
ATOM 1670 C CA . ALA A 1 232 ? 5.114 1.668 5.031 1.00 89.25 232 ALA A CA 1
ATOM 1671 C C . ALA A 1 232 ? 5.158 1.298 6.521 1.00 89.25 232 ALA A C 1
ATOM 1673 O O . ALA A 1 232 ? 4.120 1.032 7.117 1.00 89.25 232 ALA A O 1
ATOM 1674 N N . SER A 1 233 ? 6.341 1.347 7.137 1.00 88.94 233 SER A N 1
ATOM 1675 C CA . SER A 1 233 ? 6.520 1.185 8.584 1.00 88.94 233 SER A CA 1
ATOM 1676 C C . SER A 1 233 ? 6.269 2.464 9.397 1.00 88.94 233 SER A C 1
ATOM 1678 O O . SER A 1 233 ? 6.651 2.518 10.563 1.00 88.94 233 SER A O 1
ATOM 1680 N N . ASP A 1 234 ? 5.689 3.504 8.788 1.00 85.44 234 ASP A N 1
ATOM 1681 C CA . ASP A 1 234 ? 5.452 4.824 9.388 1.00 85.44 234 ASP A CA 1
ATOM 1682 C C . ASP A 1 234 ? 6.716 5.500 9.955 1.00 85.44 234 ASP A C 1
ATOM 1684 O O . ASP A 1 234 ? 6.668 6.232 10.942 1.00 85.44 234 ASP A O 1
ATOM 1688 N N . ASN A 1 235 ? 7.866 5.268 9.318 1.00 86.56 235 ASN A N 1
ATOM 1689 C CA . ASN A 1 235 ? 9.134 5.902 9.665 1.00 86.56 235 ASN A CA 1
ATOM 1690 C C . ASN A 1 235 ? 9.532 6.961 8.621 1.00 86.56 235 ASN A C 1
ATOM 1692 O O . ASN A 1 235 ? 9.141 6.891 7.454 1.00 86.56 235 ASN A O 1
ATOM 1696 N N . ASP A 1 236 ? 10.357 7.926 9.036 1.00 86.44 236 ASP A N 1
ATOM 1697 C CA . ASP A 1 236 ? 10.884 8.965 8.152 1.00 86.44 236 ASP A CA 1
ATOM 1698 C C . ASP A 1 236 ? 12.111 8.472 7.344 1.00 86.44 236 ASP A C 1
ATOM 1700 O O . ASP A 1 236 ? 13.138 8.120 7.931 1.00 86.44 236 ASP A O 1
ATOM 1704 N N . PRO A 1 237 ? 12.062 8.468 5.995 1.00 91.12 237 PRO A N 1
ATOM 1705 C CA . PRO A 1 237 ? 13.164 8.001 5.150 1.00 91.12 237 PRO A CA 1
ATOM 1706 C C . PRO A 1 237 ? 14.434 8.858 5.197 1.00 91.12 237 PRO A C 1
ATOM 1708 O O . PRO A 1 237 ? 15.457 8.414 4.671 1.00 91.12 237 PRO A O 1
ATOM 1711 N N . ARG A 1 238 ? 14.406 10.055 5.791 1.00 90.25 238 ARG A N 1
ATOM 1712 C CA . ARG A 1 238 ? 15.607 10.895 5.934 1.00 90.25 238 ARG A CA 1
ATOM 1713 C C . ARG A 1 238 ? 16.447 10.517 7.148 1.00 90.25 238 ARG A C 1
ATOM 1715 O O . ARG A 1 238 ? 17.668 10.607 7.088 1.00 90.25 238 ARG A O 1
ATOM 1722 N N . THR A 1 239 ? 15.803 10.055 8.217 1.00 88.75 239 THR A N 1
ATOM 1723 C CA . THR A 1 239 ? 16.450 9.789 9.512 1.00 88.75 239 THR A CA 1
ATOM 1724 C C . THR A 1 239 ? 16.490 8.306 9.900 1.00 88.75 239 THR A C 1
ATOM 1726 O O . THR A 1 239 ? 17.254 7.920 10.786 1.00 88.75 239 THR A O 1
ATOM 1729 N N . PHE A 1 240 ? 15.731 7.438 9.218 1.00 89.81 240 PHE A N 1
ATOM 1730 C CA . PHE A 1 240 ? 15.508 6.041 9.621 1.00 89.81 240 PHE A CA 1
ATOM 1731 C C . PHE A 1 240 ? 16.768 5.215 9.920 1.00 89.81 240 PHE A C 1
ATOM 1733 O O . PHE A 1 240 ? 16.750 4.389 10.834 1.00 89.81 240 PHE A O 1
ATOM 1740 N N . ALA A 1 241 ? 17.840 5.400 9.147 1.00 83.25 241 ALA A N 1
ATOM 1741 C CA . ALA A 1 241 ? 19.086 4.638 9.259 1.00 83.25 241 ALA A CA 1
ATOM 1742 C C . ALA A 1 241 ? 20.277 5.513 9.708 1.00 83.25 241 ALA A C 1
ATOM 1744 O O . ALA A 1 241 ? 21.427 5.243 9.346 1.00 83.25 241 ALA A O 1
ATOM 1745 N N . GLY A 1 242 ? 19.981 6.555 10.496 1.00 78.62 242 GLY A N 1
ATOM 1746 C CA . GLY A 1 242 ? 20.934 7.550 10.986 1.00 78.62 242 GLY A CA 1
ATOM 1747 C C . GLY A 1 242 ? 21.310 8.604 9.941 1.00 78.62 242 GLY A C 1
ATOM 1748 O O . GLY A 1 242 ? 21.112 8.410 8.742 1.00 78.62 242 GLY A O 1
ATOM 1749 N N . ASP A 1 243 ? 21.911 9.704 10.402 1.00 66.00 243 ASP A N 1
ATOM 1750 C CA . ASP A 1 243 ? 22.161 10.930 9.618 1.00 66.00 243 ASP A CA 1
ATOM 1751 C C . ASP A 1 243 ? 22.989 10.719 8.336 1.00 66.00 243 ASP A C 1
ATOM 1753 O O . ASP A 1 243 ? 22.912 11.500 7.390 1.00 66.00 243 ASP A O 1
ATOM 1757 N N . ALA A 1 244 ? 23.784 9.646 8.271 1.00 65.50 244 ALA A N 1
ATOM 1758 C CA . ALA A 1 244 ? 24.593 9.308 7.098 1.00 65.50 244 ALA A CA 1
ATOM 1759 C C . ALA A 1 244 ? 23.801 8.614 5.968 1.00 65.50 244 ALA A C 1
ATOM 1761 O O . ALA A 1 244 ? 24.363 8.359 4.899 1.00 65.50 244 ALA A O 1
ATOM 1762 N N . THR A 1 245 ? 22.525 8.276 6.193 1.00 81.00 245 THR A N 1
ATOM 1763 C CA . THR A 1 245 ? 21.686 7.517 5.253 1.00 81.00 245 THR A CA 1
ATOM 1764 C C . THR A 1 245 ? 20.336 8.205 5.033 1.00 81.00 245 THR A C 1
ATOM 1766 O O . THR A 1 245 ? 19.283 7.606 5.238 1.00 81.00 245 THR A O 1
ATOM 1769 N N . ASP A 1 246 ? 20.362 9.453 4.561 1.00 92.19 246 ASP A N 1
ATOM 1770 C CA . ASP A 1 246 ? 19.164 10.108 4.025 1.00 92.19 246 ASP A CA 1
ATOM 1771 C C . ASP A 1 246 ? 18.791 9.464 2.676 1.00 92.19 246 ASP A C 1
ATOM 1773 O O . ASP A 1 246 ? 19.472 9.636 1.654 1.00 92.19 246 ASP A O 1
ATOM 1777 N N . LEU A 1 247 ? 17.706 8.684 2.670 1.00 94.12 247 LEU A N 1
ATOM 1778 C CA . LEU A 1 247 ? 17.262 7.954 1.483 1.00 94.12 247 LEU A CA 1
ATOM 1779 C C . LEU A 1 247 ? 16.708 8.884 0.396 1.00 94.12 247 LEU A C 1
ATOM 1781 O O . LEU A 1 247 ? 16.797 8.556 -0.788 1.00 94.12 247 LEU A O 1
ATOM 1785 N N . VAL A 1 248 ? 16.183 10.055 0.766 1.00 93.38 248 VAL A N 1
ATOM 1786 C CA . VAL A 1 248 ? 15.685 11.053 -0.191 1.00 93.38 248 VAL A CA 1
ATOM 1787 C C . VAL A 1 248 ? 16.856 11.684 -0.929 1.00 93.38 248 VAL A C 1
ATOM 1789 O O . VAL A 1 248 ? 16.856 11.736 -2.160 1.00 93.38 248 VAL A O 1
ATOM 1792 N N . VAL A 1 249 ? 17.897 12.091 -0.198 1.00 92.38 249 VAL A N 1
ATOM 1793 C CA . VAL A 1 249 ? 19.151 12.580 -0.788 1.00 92.38 249 VAL A CA 1
ATOM 1794 C C . VAL A 1 249 ? 19.771 11.504 -1.670 1.00 92.38 249 VAL A C 1
ATOM 1796 O O . VAL A 1 249 ? 20.165 11.787 -2.803 1.00 92.38 249 VAL A O 1
ATOM 1799 N N . ARG A 1 250 ? 19.799 10.251 -1.206 1.00 92.69 250 ARG A N 1
ATOM 1800 C CA . ARG A 1 250 ? 20.323 9.125 -1.983 1.00 92.69 250 ARG A CA 1
ATOM 1801 C C . ARG A 1 250 ? 19.580 8.924 -3.306 1.00 92.69 250 ARG A C 1
ATOM 1803 O O . ARG A 1 250 ? 20.215 8.723 -4.345 1.00 92.69 250 ARG A O 1
ATOM 1810 N N . LEU A 1 251 ? 18.252 8.972 -3.290 1.00 95.38 251 LEU A N 1
ATOM 1811 C CA . LEU A 1 251 ? 17.436 8.851 -4.498 1.00 95.38 251 LEU A CA 1
ATOM 1812 C C . LEU A 1 251 ? 17.642 10.039 -5.439 1.00 95.38 251 LEU A C 1
ATOM 1814 O O . LEU A 1 251 ? 17.832 9.832 -6.636 1.00 95.38 251 LEU A O 1
ATOM 1818 N N . ARG A 1 252 ? 17.706 11.265 -4.905 1.00 94.62 252 ARG A N 1
ATOM 1819 C CA . ARG A 1 252 ? 18.021 12.477 -5.679 1.00 94.62 252 ARG A CA 1
ATOM 1820 C C . ARG A 1 252 ? 19.399 12.392 -6.344 1.00 94.62 252 ARG A C 1
ATOM 1822 O O . ARG A 1 252 ? 19.517 12.744 -7.509 1.00 94.62 252 ARG A O 1
ATOM 1829 N N . GLN A 1 253 ? 20.413 11.870 -5.653 1.00 91.94 253 GLN A N 1
ATOM 1830 C CA . GLN A 1 253 ? 21.753 11.635 -6.216 1.00 91.94 253 GLN A CA 1
ATOM 1831 C C . GLN A 1 253 ? 21.771 10.544 -7.293 1.00 91.94 253 GLN A C 1
ATOM 1833 O O . GLN A 1 253 ? 22.616 10.568 -8.186 1.00 91.94 253 GLN A O 1
ATOM 1838 N N . SER A 1 254 ? 20.850 9.584 -7.208 1.00 94.75 254 SER A N 1
ATOM 1839 C CA . SER A 1 254 ? 20.718 8.510 -8.197 1.00 94.75 254 SER A CA 1
ATOM 1840 C C . SER A 1 254 ? 19.934 8.957 -9.438 1.00 94.75 254 SER A C 1
ATOM 1842 O O . SER A 1 254 ? 19.958 8.256 -10.446 1.00 94.75 254 SER A O 1
ATOM 1844 N N . TYR A 1 255 ? 19.249 10.106 -9.387 1.00 97.12 255 TYR A N 1
ATOM 1845 C CA . TYR A 1 255 ? 18.440 10.650 -10.477 1.00 97.12 255 TYR A CA 1
ATOM 1846 C C . TYR A 1 255 ? 19.199 11.711 -11.282 1.00 97.12 255 TYR A C 1
ATOM 1848 O O . TYR A 1 255 ? 19.611 12.745 -10.760 1.00 97.12 255 TYR A O 1
ATOM 1856 N N . ASN A 1 256 ? 19.324 11.496 -12.590 1.00 96.94 256 ASN A N 1
ATOM 1857 C CA . ASN A 1 256 ? 19.833 12.494 -13.521 1.00 96.94 256 ASN A CA 1
ATOM 1858 C C . ASN A 1 256 ? 18.663 13.192 -14.229 1.00 96.94 256 ASN A C 1
ATOM 1860 O O . ASN A 1 256 ? 17.997 12.590 -15.073 1.00 96.94 256 ASN A O 1
ATOM 1864 N N . ALA A 1 257 ? 18.435 14.468 -13.905 1.00 93.00 257 ALA A N 1
ATOM 1865 C CA . ALA A 1 257 ? 17.315 15.244 -14.443 1.00 93.00 257 ALA A CA 1
ATOM 1866 C C . ALA A 1 257 ? 17.392 15.452 -15.966 1.00 93.00 257 ALA A C 1
ATOM 1868 O O . ALA A 1 257 ? 16.362 15.417 -16.631 1.00 93.00 257 ALA A O 1
ATOM 1869 N N . THR A 1 258 ? 18.597 15.608 -16.527 1.00 93.06 258 THR A N 1
ATOM 1870 C CA . THR A 1 258 ? 18.799 15.775 -17.976 1.00 93.06 258 THR A CA 1
ATOM 1871 C C . THR A 1 258 ? 18.453 14.502 -18.745 1.00 93.06 258 THR A C 1
ATOM 1873 O O . THR A 1 258 ? 17.837 14.565 -19.803 1.00 93.06 258 THR A O 1
ATOM 1876 N N . ALA A 1 259 ? 18.828 13.338 -18.212 1.00 94.94 259 ALA A N 1
ATOM 1877 C CA . ALA A 1 259 ? 18.511 12.041 -18.803 1.00 94.94 259 ALA A CA 1
ATOM 1878 C C . ALA A 1 259 ? 17.097 11.540 -18.444 1.00 94.94 259 ALA A C 1
ATOM 1880 O O . ALA A 1 259 ? 16.636 10.545 -19.007 1.00 94.94 259 ALA A O 1
ATOM 1881 N N . GLY A 1 260 ? 16.430 12.161 -17.464 1.00 97.25 260 GLY A N 1
ATOM 1882 C CA . GLY A 1 260 ? 15.193 11.644 -16.875 1.00 97.25 260 GLY A CA 1
ATOM 1883 C C . GLY A 1 260 ? 15.358 10.224 -16.321 1.00 97.25 260 GLY A C 1
ATOM 1884 O O . GLY A 1 260 ? 14.430 9.425 -16.377 1.00 97.25 260 GLY A O 1
ATOM 1885 N N . ALA A 1 261 ? 16.551 9.851 -15.856 1.00 97.88 261 ALA A N 1
ATOM 1886 C CA . ALA A 1 261 ? 16.878 8.460 -15.555 1.00 97.88 261 ALA A CA 1
ATOM 1887 C C . ALA A 1 261 ? 17.451 8.295 -14.151 1.00 97.88 261 ALA A C 1
ATOM 1889 O O . ALA A 1 261 ? 18.296 9.079 -13.720 1.00 97.88 261 ALA A O 1
ATOM 1890 N N . PHE A 1 262 ? 17.037 7.230 -13.472 1.00 98.12 262 PHE A N 1
ATOM 1891 C CA . PHE A 1 262 ? 17.733 6.706 -12.309 1.00 98.12 262 PHE A CA 1
ATOM 1892 C C . PHE A 1 262 ? 18.892 5.814 -12.751 1.00 98.12 262 PHE A C 1
ATOM 1894 O O . PHE A 1 262 ? 18.817 5.113 -13.765 1.00 98.12 262 PHE A O 1
ATOM 1901 N N . GLY A 1 263 ? 19.985 5.860 -12.003 1.00 95.12 263 GLY A N 1
ATOM 1902 C CA . GLY A 1 263 ? 21.212 5.146 -12.316 1.00 95.12 263 GLY A CA 1
ATOM 1903 C C . GLY A 1 263 ? 22.310 5.440 -11.305 1.00 95.12 263 GLY A C 1
ATOM 1904 O O . GLY A 1 263 ? 22.038 5.716 -10.137 1.00 95.12 263 GLY A O 1
ATOM 1905 N N . ALA A 1 264 ? 23.557 5.377 -11.756 1.00 92.44 264 ALA A N 1
ATOM 1906 C CA . ALA A 1 264 ? 24.722 5.628 -10.922 1.00 92.44 264 ALA A CA 1
ATOM 1907 C C . ALA A 1 264 ? 25.759 6.486 -11.649 1.00 92.44 264 ALA A C 1
ATOM 1909 O O . ALA A 1 264 ? 25.878 6.452 -12.874 1.00 92.44 264 ALA A O 1
ATOM 1910 N N . ILE A 1 265 ? 26.546 7.234 -10.877 1.00 86.12 265 ILE A N 1
ATOM 1911 C CA . ILE A 1 265 ? 27.752 7.893 -11.375 1.00 86.12 265 ILE A CA 1
ATOM 1912 C C . ILE A 1 265 ? 28.900 6.891 -11.313 1.00 86.12 265 ILE A C 1
ATOM 1914 O O . ILE A 1 265 ? 29.183 6.325 -10.256 1.00 86.12 265 ILE A O 1
ATOM 1918 N N . ASN A 1 266 ? 29.573 6.674 -12.439 1.00 84.62 266 ASN A N 1
ATOM 1919 C CA . ASN A 1 266 ? 30.778 5.866 -12.480 1.00 84.62 266 ASN A CA 1
ATOM 1920 C C . ASN A 1 266 ? 31.908 6.606 -11.735 1.00 84.62 266 ASN A C 1
ATOM 1922 O O . ASN A 1 266 ? 32.313 7.688 -12.166 1.00 84.62 266 ASN A O 1
ATOM 1926 N N . PRO A 1 267 ? 32.454 6.043 -10.642 1.00 83.62 267 PRO A N 1
ATOM 1927 C CA . PRO A 1 267 ? 33.454 6.729 -9.827 1.00 83.62 267 PRO A CA 1
ATOM 1928 C C . PRO A 1 267 ? 34.792 6.931 -10.552 1.00 83.62 267 PRO A C 1
ATOM 1930 O O . PRO A 1 267 ? 35.569 7.791 -10.154 1.00 83.62 267 PRO A O 1
ATOM 1933 N N . ALA A 1 268 ? 35.074 6.165 -11.611 1.00 90.31 268 ALA A N 1
ATOM 1934 C CA . ALA A 1 268 ? 36.337 6.255 -12.336 1.00 90.31 268 ALA A CA 1
ATOM 1935 C C . ALA A 1 268 ? 36.408 7.462 -13.284 1.00 90.31 268 ALA A C 1
ATOM 1937 O O . ALA A 1 268 ? 37.500 7.951 -13.563 1.00 90.31 268 ALA A O 1
ATOM 1938 N N . ASN A 1 269 ? 35.271 7.920 -13.814 1.00 90.19 269 ASN A N 1
ATOM 1939 C CA . ASN A 1 269 ? 35.237 8.970 -14.839 1.00 90.19 269 ASN A CA 1
ATOM 1940 C C . ASN A 1 269 ? 34.127 10.018 -14.639 1.00 90.19 269 ASN A C 1
ATOM 1942 O O . ASN A 1 269 ? 33.995 10.919 -15.462 1.00 90.19 269 ASN A O 1
ATOM 1946 N N . GLY A 1 270 ? 33.319 9.904 -13.582 1.00 86.25 270 GLY A N 1
ATOM 1947 C CA . GLY A 1 270 ? 32.221 10.824 -13.283 1.00 86.25 270 GLY A CA 1
ATOM 1948 C C . GLY A 1 270 ? 31.026 10.728 -14.238 1.00 86.25 270 GLY A C 1
ATOM 1949 O O . GLY A 1 270 ? 30.099 11.528 -14.131 1.00 86.25 270 GLY A O 1
ATOM 1950 N N . GLN A 1 271 ? 31.016 9.771 -15.170 1.00 90.88 271 GLN A N 1
ATOM 1951 C CA . GLN A 1 271 ? 29.942 9.636 -16.149 1.00 90.88 271 GLN A CA 1
ATOM 1952 C C . GLN A 1 271 ? 28.698 9.011 -15.513 1.00 90.88 271 GLN A C 1
ATOM 1954 O O . GLN A 1 271 ? 28.781 7.996 -14.821 1.00 90.88 271 GLN A O 1
ATOM 1959 N N . PHE A 1 272 ? 27.527 9.577 -15.805 1.00 93.88 272 PHE A N 1
ATOM 1960 C CA . PHE A 1 272 ? 26.255 8.958 -15.452 1.00 93.88 272 PHE A CA 1
ATOM 1961 C C . PHE A 1 272 ? 25.969 7.733 -16.328 1.00 93.88 272 PHE A C 1
ATOM 1963 O O . PHE A 1 272 ? 26.047 7.797 -17.556 1.00 93.88 272 PHE A O 1
ATOM 1970 N N . VAL A 1 273 ? 25.595 6.631 -15.683 1.00 94.00 273 VAL A N 1
ATOM 1971 C CA . VAL A 1 273 ? 25.156 5.387 -16.313 1.00 94.00 273 VAL A CA 1
ATOM 1972 C C . VAL A 1 273 ? 23.731 5.111 -15.855 1.00 94.00 273 VAL A C 1
ATOM 1974 O O . VAL A 1 273 ? 23.482 4.919 -14.664 1.00 94.00 273 VAL A O 1
ATOM 1977 N N . ALA A 1 274 ? 22.797 5.102 -16.805 1.00 95.38 274 ALA A N 1
ATOM 1978 C CA . ALA A 1 274 ? 21.405 4.778 -16.528 1.00 95.38 274 ALA A CA 1
ATOM 1979 C C . ALA A 1 274 ? 21.275 3.331 -16.027 1.00 95.38 274 ALA A C 1
ATOM 1981 O O . ALA A 1 274 ? 21.895 2.418 -16.574 1.00 95.38 274 ALA A O 1
ATOM 1982 N N . GLY A 1 275 ? 20.458 3.137 -14.993 1.00 95.81 275 GLY A N 1
ATOM 1983 C CA . GLY A 1 275 ? 20.102 1.819 -14.481 1.00 95.81 275 GLY A CA 1
ATOM 1984 C C . GLY A 1 275 ? 19.094 1.102 -15.377 1.00 95.81 275 GLY A C 1
ATOM 1985 O O . GLY A 1 275 ? 18.589 1.658 -16.361 1.00 95.81 275 GLY A O 1
ATOM 1986 N N . ASN A 1 276 ? 18.778 -0.137 -15.010 1.00 97.69 276 ASN A N 1
ATOM 1987 C CA . ASN A 1 276 ? 17.780 -0.952 -15.706 1.00 97.69 276 ASN A CA 1
ATOM 1988 C C . ASN A 1 276 ? 16.343 -0.428 -15.462 1.00 97.69 276 ASN A C 1
ATOM 1990 O O . ASN A 1 276 ? 16.143 0.627 -14.853 1.00 97.69 276 ASN A O 1
ATOM 1994 N N . ASN A 1 277 ? 15.321 -1.123 -15.966 1.00 98.31 277 ASN A N 1
ATOM 1995 C CA . ASN A 1 277 ? 13.940 -0.659 -15.807 1.00 98.31 277 ASN A CA 1
ATOM 1996 C C . ASN A 1 277 ? 13.457 -0.732 -14.351 1.00 98.31 277 ASN A C 1
ATOM 1998 O O . ASN A 1 277 ? 12.663 0.108 -13.939 1.00 98.31 277 ASN A O 1
ATOM 2002 N N . TRP A 1 278 ? 13.976 -1.660 -13.545 1.00 98.06 278 TRP A N 1
ATOM 2003 C CA . TRP A 1 278 ? 13.646 -1.756 -12.121 1.00 98.06 278 TRP A CA 1
ATOM 2004 C C . TRP A 1 278 ? 14.313 -0.647 -11.299 1.00 98.06 278 TRP A C 1
ATOM 2006 O O . TRP A 1 278 ? 13.688 -0.117 -10.383 1.00 98.06 278 TRP A O 1
ATOM 2016 N N . ASP A 1 279 ? 15.538 -0.235 -11.649 1.00 98.44 279 ASP A N 1
ATOM 2017 C CA . ASP A 1 279 ? 16.187 0.958 -11.085 1.00 98.44 279 ASP A CA 1
ATOM 2018 C C . ASP A 1 279 ? 15.366 2.217 -11.352 1.00 98.44 279 ASP A C 1
ATOM 2020 O O . ASP A 1 279 ? 15.160 3.027 -10.447 1.00 98.44 279 ASP A O 1
ATOM 2024 N N . GLN A 1 280 ? 14.865 2.352 -12.583 1.00 98.31 280 GLN A N 1
ATOM 2025 C CA . GLN A 1 280 ? 13.964 3.432 -12.961 1.00 98.31 280 GLN A CA 1
ATOM 2026 C C . GLN A 1 280 ? 12.670 3.372 -12.141 1.00 98.31 280 GLN A C 1
ATOM 2028 O O . GLN A 1 280 ? 12.327 4.347 -11.480 1.00 98.31 280 GLN A O 1
ATOM 2033 N N . ALA A 1 281 ? 11.981 2.231 -12.133 1.00 98.44 281 ALA A N 1
ATOM 2034 C CA . ALA A 1 281 ? 10.672 2.097 -11.508 1.00 98.44 281 ALA A CA 1
ATOM 2035 C C . ALA A 1 281 ? 10.706 2.262 -9.985 1.00 98.44 281 ALA A C 1
ATOM 2037 O O . ALA A 1 281 ? 10.005 3.116 -9.450 1.00 98.44 281 ALA A O 1
ATOM 2038 N N . PHE A 1 282 ? 11.540 1.507 -9.268 1.00 98.38 282 PHE A N 1
ATOM 2039 C CA . PHE A 1 282 ? 11.624 1.635 -7.811 1.00 98.38 282 PHE A CA 1
ATOM 2040 C C . PHE A 1 282 ? 12.204 2.988 -7.387 1.00 98.38 282 PHE A C 1
ATOM 2042 O O . PHE A 1 282 ? 11.736 3.550 -6.397 1.00 98.38 282 PHE A O 1
ATOM 2049 N N . GLY A 1 283 ? 13.161 3.545 -8.141 1.00 98.06 283 GLY A N 1
ATOM 2050 C CA . GLY A 1 283 ? 13.668 4.897 -7.906 1.00 98.06 283 GLY A CA 1
ATOM 2051 C C . GLY A 1 283 ? 12.559 5.950 -7.993 1.00 98.06 283 GLY A C 1
ATOM 2052 O O . GLY A 1 283 ? 12.411 6.769 -7.085 1.00 98.06 283 GLY A O 1
ATOM 2053 N N . MET A 1 284 ? 11.723 5.868 -9.034 1.00 97.88 284 MET A N 1
ATOM 2054 C CA . MET A 1 284 ? 10.540 6.715 -9.207 1.00 97.88 284 MET A CA 1
ATOM 2055 C C . MET A 1 284 ? 9.524 6.524 -8.076 1.00 97.88 284 MET A C 1
ATOM 2057 O O . MET A 1 284 ? 9.098 7.502 -7.463 1.00 97.88 284 MET A O 1
ATOM 2061 N N . LEU A 1 285 ? 9.152 5.275 -7.780 1.00 96.94 285 LEU A N 1
ATOM 2062 C CA . LEU A 1 285 ? 8.163 4.947 -6.753 1.00 96.94 285 LEU A CA 1
ATOM 2063 C C . LEU A 1 285 ? 8.599 5.460 -5.375 1.00 96.94 285 LEU A C 1
ATOM 2065 O O . LEU A 1 285 ? 7.794 6.087 -4.689 1.00 96.94 285 LEU A O 1
ATOM 2069 N N . GLY A 1 286 ? 9.860 5.234 -4.997 1.00 95.69 286 GLY A N 1
ATOM 2070 C CA . GLY A 1 286 ? 10.424 5.679 -3.725 1.00 95.69 286 GLY A CA 1
ATOM 2071 C C . GLY A 1 286 ? 10.551 7.199 -3.629 1.00 95.69 286 GLY A C 1
ATOM 2072 O O . GLY A 1 286 ? 10.133 7.782 -2.629 1.00 95.69 286 GLY A O 1
ATOM 2073 N N . LEU A 1 287 ? 11.068 7.869 -4.669 1.00 95.56 287 LEU A N 1
ATOM 2074 C CA . LEU A 1 287 ? 11.272 9.320 -4.625 1.00 95.56 287 LEU A CA 1
ATOM 2075 C C . LEU A 1 287 ? 9.942 10.076 -4.638 1.00 95.56 287 LEU A C 1
ATOM 2077 O O . LEU A 1 287 ? 9.757 10.969 -3.819 1.00 95.56 287 LEU A O 1
ATOM 2081 N N . ALA A 1 288 ? 8.985 9.674 -5.480 1.00 93.62 288 ALA A N 1
ATOM 2082 C CA . ALA A 1 288 ? 7.638 10.250 -5.464 1.00 93.62 288 ALA A CA 1
ATOM 2083 C C . ALA A 1 288 ? 6.919 10.010 -4.129 1.00 93.62 288 ALA A C 1
ATOM 2085 O O . ALA A 1 288 ? 6.052 10.792 -3.737 1.00 93.62 288 ALA A O 1
ATOM 2086 N N . ALA A 1 289 ? 7.257 8.925 -3.426 1.00 89.75 289 ALA A N 1
ATOM 2087 C CA . ALA A 1 289 ? 6.671 8.630 -2.130 1.00 89.75 289 ALA A CA 1
ATOM 2088 C C . ALA A 1 289 ? 7.231 9.474 -0.988 1.00 89.75 289 ALA A C 1
ATOM 2090 O O . ALA A 1 289 ? 6.469 9.839 -0.093 1.00 89.75 289 ALA A O 1
ATOM 2091 N N . ALA A 1 290 ? 8.526 9.779 -1.024 1.00 89.69 290 ALA A N 1
ATOM 2092 C CA . ALA A 1 290 ? 9.199 10.522 0.034 1.00 89.69 290 ALA A CA 1
ATOM 2093 C C . ALA A 1 290 ? 9.298 12.032 -0.232 1.00 89.69 290 ALA A C 1
ATOM 2095 O O . ALA A 1 290 ? 9.503 12.806 0.701 1.00 89.69 290 ALA A O 1
ATOM 2096 N N . ASP A 1 291 ? 9.161 12.464 -1.485 1.00 88.38 291 ASP A N 1
ATOM 2097 C CA . ASP A 1 291 ? 9.287 13.862 -1.883 1.00 88.38 291 ASP A CA 1
ATOM 2098 C C . ASP A 1 291 ? 8.117 14.298 -2.782 1.00 88.38 291 ASP A C 1
ATOM 2100 O O . ASP A 1 291 ? 8.179 14.158 -4.006 1.00 88.38 291 ASP A O 1
ATOM 2104 N N . PRO A 1 292 ? 7.050 14.879 -2.200 1.00 80.25 292 PRO A N 1
ATOM 2105 C CA . PRO A 1 292 ? 5.886 15.327 -2.962 1.00 80.25 292 PRO A CA 1
ATOM 2106 C C . PRO A 1 292 ? 6.175 16.533 -3.870 1.00 80.25 292 PRO A C 1
ATOM 2108 O O . PRO A 1 292 ? 5.307 16.918 -4.646 1.00 80.25 292 PRO A O 1
ATOM 2111 N N . THR A 1 293 ? 7.358 17.155 -3.768 1.00 84.12 293 THR A N 1
ATOM 2112 C CA . THR A 1 293 ? 7.757 18.291 -4.617 1.00 84.12 293 THR A CA 1
ATOM 2113 C C . THR A 1 293 ? 8.512 17.860 -5.873 1.00 84.12 293 THR A C 1
ATOM 2115 O O . THR A 1 293 ? 8.853 18.692 -6.714 1.00 84.12 293 THR A O 1
ATOM 2118 N N . TRP A 1 294 ? 8.824 16.570 -6.005 1.00 92.75 294 TRP A N 1
ATOM 2119 C CA . TRP A 1 294 ? 9.559 16.056 -7.148 1.00 92.75 294 TRP A CA 1
ATOM 2120 C C . TRP A 1 294 ? 8.682 15.975 -8.406 1.00 92.75 294 TRP A C 1
ATOM 2122 O O . TRP A 1 294 ? 7.656 15.301 -8.424 1.00 92.75 294 TRP A O 1
ATOM 2132 N N . ASP A 1 295 ? 9.125 16.627 -9.484 1.00 93.88 295 ASP A N 1
ATOM 2133 C CA . ASP A 1 295 ? 8.520 16.488 -10.810 1.00 93.88 295 ASP A CA 1
ATOM 2134 C C . ASP A 1 295 ? 9.015 15.207 -11.507 1.00 93.88 295 ASP A C 1
ATOM 2136 O O . ASP A 1 295 ? 10.159 15.115 -11.967 1.00 93.88 295 ASP A O 1
ATOM 2140 N N . ALA A 1 296 ? 8.125 14.219 -11.602 1.00 95.50 296 ALA A N 1
ATOM 2141 C CA . ALA A 1 296 ? 8.385 12.927 -12.228 1.00 95.50 296 ALA A CA 1
ATOM 2142 C C . ALA A 1 296 ? 8.147 12.902 -13.754 1.00 95.50 296 ALA A C 1
ATOM 2144 O O . ALA A 1 296 ? 8.236 11.835 -14.371 1.00 95.50 296 ALA A O 1
ATOM 2145 N N . THR A 1 297 ? 7.847 14.038 -14.395 1.00 95.69 297 THR A N 1
ATOM 2146 C CA . THR A 1 297 ? 7.496 14.099 -15.829 1.00 95.69 297 THR A CA 1
ATOM 2147 C C . THR A 1 297 ? 8.613 13.562 -16.725 1.00 95.69 297 THR A C 1
ATOM 2149 O O . THR A 1 297 ? 8.377 12.714 -17.586 1.00 95.69 297 THR A O 1
ATOM 2152 N N . ALA A 1 298 ? 9.858 13.999 -16.518 1.00 96.88 298 ALA A N 1
ATOM 2153 C CA . ALA A 1 298 ? 10.982 13.504 -17.317 1.00 96.88 298 ALA A CA 1
ATOM 2154 C C . ALA A 1 298 ? 11.242 12.006 -17.065 1.00 96.88 298 ALA A C 1
ATOM 2156 O O . ALA A 1 298 ? 11.490 11.255 -18.006 1.00 96.88 298 ALA A O 1
ATOM 2157 N N . ALA A 1 299 ? 11.110 11.556 -15.812 1.00 98.00 299 ALA A N 1
ATOM 2158 C CA . ALA A 1 299 ? 11.321 10.162 -15.434 1.00 98.00 299 ALA A CA 1
ATOM 2159 C C . ALA A 1 299 ? 10.289 9.204 -16.046 1.00 98.00 299 ALA A C 1
ATOM 2161 O O . ALA A 1 299 ? 10.653 8.139 -16.551 1.00 98.00 299 ALA A O 1
ATOM 2162 N N . THR A 1 300 ? 9.013 9.594 -16.044 1.00 97.56 300 THR A N 1
ATOM 2163 C CA . THR A 1 300 ? 7.937 8.822 -16.680 1.00 97.56 300 THR A CA 1
ATOM 2164 C C . THR A 1 300 ? 8.098 8.778 -18.194 1.00 97.56 300 THR A C 1
ATOM 2166 O O . THR A 1 300 ? 8.010 7.698 -18.771 1.00 97.56 300 THR A O 1
ATOM 2169 N N . ARG A 1 301 ? 8.434 9.896 -18.851 1.00 97.00 301 ARG A N 1
ATOM 2170 C CA . ARG A 1 301 ? 8.707 9.910 -20.299 1.00 97.00 301 ARG A CA 1
ATOM 2171 C C . ARG A 1 301 ? 9.893 9.030 -20.684 1.00 97.00 301 ARG A C 1
ATOM 2173 O O . ARG A 1 301 ? 9.800 8.298 -21.664 1.00 97.00 301 ARG A O 1
ATOM 2180 N N . THR A 1 302 ? 10.968 9.026 -19.898 1.00 97.75 302 THR A N 1
ATOM 2181 C CA . THR A 1 302 ? 12.079 8.086 -20.102 1.00 97.75 302 THR A CA 1
ATOM 2182 C C . THR A 1 302 ? 11.642 6.635 -19.902 1.00 97.75 302 THR A C 1
ATOM 2184 O O . THR A 1 302 ? 12.101 5.761 -20.627 1.00 97.75 302 THR A O 1
ATOM 2187 N N . LEU A 1 303 ? 10.737 6.336 -18.966 1.00 97.25 303 LEU A N 1
ATOM 2188 C CA . LEU A 1 303 ? 10.208 4.975 -18.828 1.00 97.25 303 LEU A CA 1
ATOM 2189 C C . LEU A 1 303 ? 9.375 4.557 -20.055 1.00 97.25 303 LEU A C 1
ATOM 2191 O O . LEU A 1 303 ? 9.471 3.409 -20.489 1.00 97.25 303 LEU A O 1
ATOM 2195 N N . VAL A 1 304 ? 8.637 5.492 -20.671 1.00 97.94 304 VAL A N 1
ATOM 2196 C CA . VAL A 1 304 ? 7.920 5.258 -21.938 1.00 97.94 304 VAL A CA 1
ATOM 2197 C C . VAL A 1 304 ? 8.878 4.898 -23.075 1.00 97.94 304 VAL A C 1
ATOM 2199 O O . VAL A 1 304 ? 8.619 3.938 -23.800 1.00 97.94 304 VAL A O 1
ATOM 2202 N N . THR A 1 305 ? 10.006 5.602 -23.223 1.00 97.62 305 THR A N 1
ATOM 2203 C CA . THR A 1 305 ? 10.978 5.301 -24.296 1.00 97.62 305 THR A CA 1
ATOM 2204 C C . THR A 1 305 ? 11.682 3.955 -24.125 1.00 97.62 305 THR A C 1
ATOM 2206 O O . THR A 1 305 ? 12.279 3.459 -25.076 1.00 97.62 305 THR A O 1
ATOM 2209 N N . ARG A 1 306 ? 11.603 3.352 -22.932 1.00 97.62 306 ARG A N 1
ATOM 2210 C CA . ARG A 1 306 ? 12.131 2.014 -22.637 1.00 97.62 306 ARG A CA 1
ATOM 2211 C C . ARG A 1 306 ? 11.116 0.887 -22.845 1.00 97.62 306 ARG A C 1
ATOM 2213 O O . ARG A 1 306 ? 11.482 -0.267 -22.629 1.00 97.62 306 ARG A O 1
ATOM 2220 N N . SER A 1 307 ? 9.874 1.207 -23.219 1.00 97.94 307 SER A N 1
ATOM 2221 C CA . SER A 1 307 ? 8.888 0.193 -23.609 1.00 97.94 307 SER A CA 1
ATOM 2222 C C . SER A 1 307 ? 9.314 -0.500 -24.900 1.00 97.94 307 SER A C 1
ATOM 2224 O O . SER A 1 307 ? 9.900 0.112 -25.796 1.00 97.94 307 SER A O 1
ATOM 2226 N N . ASN A 1 308 ? 9.019 -1.790 -24.992 1.00 98.31 308 ASN A N 1
ATOM 2227 C CA . ASN A 1 308 ? 9.279 -2.574 -26.186 1.00 98.31 308 ASN A CA 1
ATOM 2228 C C . ASN A 1 308 ? 8.218 -2.303 -27.266 1.00 98.31 308 ASN A C 1
ATOM 2230 O O . ASN A 1 308 ? 7.159 -1.713 -27.030 1.00 98.31 308 ASN A O 1
ATOM 2234 N N . ALA A 1 309 ? 8.491 -2.761 -28.491 1.00 97.62 309 ALA A N 1
ATOM 2235 C CA . ALA A 1 309 ? 7.580 -2.581 -29.624 1.00 97.62 309 ALA A CA 1
ATOM 2236 C C . ALA A 1 309 ? 6.200 -3.232 -29.404 1.00 97.62 309 ALA A C 1
ATOM 2238 O O . ALA A 1 309 ? 5.212 -2.752 -29.958 1.00 97.62 309 ALA A O 1
ATOM 2239 N N . ASP A 1 310 ? 6.128 -4.269 -28.569 1.00 97.44 310 ASP A N 1
ATOM 2240 C CA . ASP A 1 310 ? 4.900 -4.953 -28.147 1.00 97.44 310 ASP A CA 1
ATOM 2241 C C . ASP A 1 310 ? 4.134 -4.209 -27.034 1.00 97.44 310 ASP A C 1
ATOM 2243 O O . ASP A 1 310 ? 3.017 -4.586 -26.696 1.00 97.44 310 ASP A O 1
ATOM 2247 N N . GLY A 1 311 ? 4.703 -3.124 -26.496 1.00 97.81 311 GLY A N 1
ATOM 2248 C CA . GLY A 1 311 ? 4.122 -2.331 -25.416 1.00 97.81 311 GLY A CA 1
ATOM 2249 C C . GLY A 1 311 ? 4.492 -2.784 -24.006 1.00 97.81 311 GLY A C 1
ATOM 2250 O O . GLY A 1 311 ? 4.202 -2.043 -23.070 1.00 97.81 311 GLY A O 1
ATOM 2251 N N . GLY A 1 312 ? 5.123 -3.948 -23.850 1.00 98.25 312 GLY A N 1
ATOM 2252 C CA . GLY A 1 312 ? 5.585 -4.450 -22.563 1.00 98.25 312 GLY A CA 1
ATOM 2253 C C . GLY A 1 312 ? 6.944 -3.880 -22.156 1.00 98.25 312 GLY A C 1
ATOM 2254 O O . GLY A 1 312 ? 7.589 -3.119 -22.886 1.00 98.25 312 GLY A O 1
ATOM 2255 N N . TRP A 1 313 ? 7.385 -4.266 -20.963 1.00 98.69 313 TRP A N 1
ATOM 2256 C CA . TRP A 1 313 ? 8.721 -3.976 -20.450 1.00 98.69 313 TRP A CA 1
ATOM 2257 C C . TRP A 1 313 ? 9.377 -5.244 -19.934 1.00 98.69 313 TRP A C 1
ATOM 2259 O O . TRP A 1 313 ? 8.717 -6.201 -19.541 1.00 98.69 313 TRP A O 1
ATOM 2269 N N . SER A 1 314 ? 10.698 -5.192 -19.878 1.00 98.31 314 SER A N 1
ATOM 2270 C CA . SER A 1 314 ? 11.566 -6.231 -19.341 1.00 98.31 314 SER A CA 1
ATOM 2271 C C . SER A 1 314 ? 12.423 -5.694 -18.197 1.00 98.31 314 SER A C 1
ATOM 2273 O O . SER A 1 314 ? 12.533 -4.475 -18.029 1.00 98.31 314 SER A O 1
ATOM 2275 N N . PHE A 1 315 ? 13.105 -6.565 -17.448 1.00 97.19 315 PHE A N 1
ATOM 2276 C CA . PHE A 1 315 ? 14.054 -6.124 -16.414 1.00 97.19 315 PHE A CA 1
ATOM 2277 C C . PHE A 1 315 ? 15.135 -5.183 -16.981 1.00 97.19 315 PHE A C 1
ATOM 2279 O O . PHE A 1 315 ? 15.280 -4.039 -16.541 1.00 97.19 315 PHE A O 1
ATOM 2286 N N . ALA A 1 316 ? 15.876 -5.647 -17.992 1.00 95.38 316 ALA A N 1
ATOM 2287 C CA . ALA A 1 316 ? 16.873 -4.860 -18.715 1.00 95.38 316 ALA A CA 1
ATOM 2288 C C . ALA A 1 316 ? 16.283 -4.327 -20.024 1.00 95.38 316 ALA A C 1
ATOM 2290 O O . ALA A 1 316 ? 15.672 -5.092 -20.768 1.00 95.38 316 ALA A O 1
ATOM 2291 N N . THR A 1 317 ? 16.492 -3.043 -20.327 1.00 93.38 317 THR A N 1
ATOM 2292 C CA . THR A 1 317 ? 15.978 -2.393 -21.543 1.00 93.38 317 THR A CA 1
ATOM 2293 C C . THR A 1 317 ? 16.320 -3.187 -22.808 1.00 93.38 317 THR A C 1
ATOM 2295 O O . THR A 1 317 ? 17.478 -3.554 -23.008 1.00 93.38 317 THR A O 1
ATOM 2298 N N . GLY A 1 318 ? 15.322 -3.424 -23.666 1.00 91.44 318 GLY A N 1
ATOM 2299 C CA . GLY A 1 318 ? 15.479 -4.130 -24.943 1.00 91.44 318 GLY A CA 1
ATOM 2300 C C . GLY A 1 318 ? 15.500 -5.661 -24.849 1.00 91.44 318 GLY A C 1
ATOM 2301 O O . GLY A 1 318 ? 15.698 -6.320 -25.867 1.00 91.44 318 GLY A O 1
AT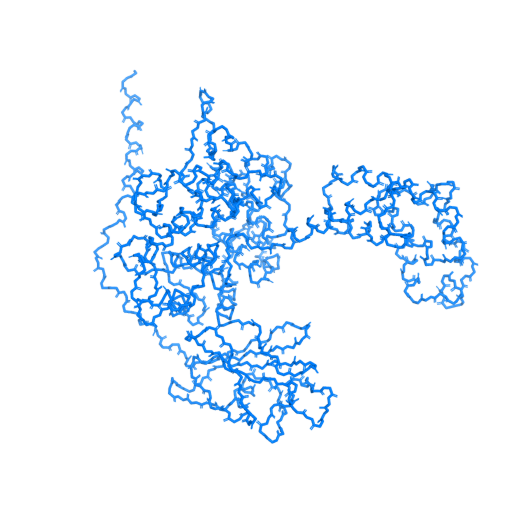OM 2302 N N . SER A 1 319 ? 15.311 -6.232 -23.656 1.00 96.56 319 SER A N 1
ATOM 2303 C CA . SER A 1 319 ? 15.060 -7.673 -23.495 1.00 96.56 319 SER A CA 1
ATOM 2304 C C . SER A 1 319 ? 13.588 -8.005 -23.769 1.00 96.56 319 SER A C 1
ATOM 2306 O O . SER A 1 319 ? 12.768 -7.105 -23.940 1.00 96.56 319 SER A O 1
ATOM 2308 N N . VAL A 1 320 ? 13.249 -9.295 -23.812 1.00 97.31 320 VAL A N 1
ATOM 2309 C CA . VAL A 1 320 ? 11.862 -9.755 -24.001 1.00 97.31 320 VAL A CA 1
ATOM 2310 C C . VAL A 1 320 ? 10.993 -9.285 -22.837 1.00 97.31 320 VAL A C 1
ATOM 2312 O O . VAL A 1 320 ? 11.409 -9.397 -21.686 1.00 97.31 320 VAL A O 1
ATOM 2315 N N . SER A 1 321 ? 9.817 -8.742 -23.153 1.00 98.56 321 SER A N 1
ATOM 2316 C CA . SER A 1 321 ? 8.845 -8.270 -22.166 1.00 98.56 321 SER A CA 1
ATOM 2317 C C . SER A 1 321 ? 8.395 -9.397 -21.228 1.00 98.56 321 SER A C 1
ATOM 2319 O O . SER A 1 321 ? 8.198 -10.529 -21.670 1.00 98.56 321 SER A O 1
ATOM 2321 N N . ASP A 1 322 ? 8.205 -9.071 -19.951 1.00 98.69 322 ASP A N 1
ATOM 2322 C CA . ASP A 1 322 ? 7.779 -10.001 -18.901 1.00 98.69 322 ASP A CA 1
ATOM 2323 C C . ASP A 1 322 ? 6.692 -9.375 -18.003 1.00 98.69 322 ASP A C 1
ATOM 2325 O O . ASP A 1 322 ? 6.534 -8.145 -17.945 1.00 98.69 322 ASP A O 1
ATOM 2329 N N . SER A 1 323 ? 5.892 -10.218 -17.341 1.00 98.69 323 SER A N 1
ATOM 2330 C CA . SER A 1 323 ? 4.730 -9.771 -16.554 1.00 98.69 323 SER A CA 1
ATOM 2331 C C . SER A 1 323 ? 5.124 -8.996 -15.304 1.00 98.69 323 SER A C 1
ATOM 2333 O O . SER A 1 323 ? 4.482 -7.996 -14.977 1.00 98.69 323 SER A O 1
ATOM 2335 N N . ASP A 1 324 ? 6.197 -9.412 -14.636 1.00 98.25 324 ASP A N 1
ATOM 2336 C CA . ASP A 1 324 ? 6.727 -8.781 -13.430 1.00 98.25 324 ASP A CA 1
ATOM 2337 C C . ASP A 1 324 ? 7.140 -7.332 -13.716 1.00 98.25 324 ASP A C 1
ATOM 2339 O O . ASP A 1 324 ? 6.702 -6.384 -13.056 1.00 98.25 324 ASP A O 1
ATOM 2343 N N . SER A 1 325 ? 7.941 -7.150 -14.765 1.00 98.75 325 SER A N 1
ATOM 2344 C CA . SER A 1 325 ? 8.461 -5.860 -15.192 1.00 98.75 325 SER A CA 1
ATOM 2345 C C . SER A 1 325 ? 7.363 -4.978 -15.764 1.00 98.75 325 SER A C 1
ATOM 2347 O O . SER A 1 325 ? 7.286 -3.803 -15.412 1.00 98.75 325 SER A O 1
ATOM 2349 N N . THR A 1 326 ? 6.477 -5.517 -16.600 1.00 98.81 326 THR A N 1
ATOM 2350 C CA . THR A 1 326 ? 5.355 -4.739 -17.144 1.00 98.81 326 THR A CA 1
ATOM 2351 C C . THR A 1 326 ? 4.419 -4.275 -16.026 1.00 98.81 326 THR A C 1
ATOM 2353 O O . THR A 1 326 ? 4.058 -3.097 -15.979 1.00 98.81 326 THR A O 1
ATOM 2356 N N . GLY A 1 327 ? 4.095 -5.150 -15.070 1.00 98.56 327 GLY A N 1
ATOM 2357 C CA . GLY A 1 327 ? 3.304 -4.806 -13.890 1.00 98.56 327 GLY A CA 1
ATOM 2358 C C . GLY A 1 327 ? 3.954 -3.707 -13.044 1.00 98.56 327 GLY A C 1
ATOM 2359 O O . GLY A 1 327 ? 3.306 -2.713 -12.711 1.00 98.56 327 GLY A O 1
ATOM 2360 N N . LEU A 1 328 ? 5.251 -3.824 -12.744 1.00 98.69 328 LEU A N 1
ATOM 2361 C CA . LEU A 1 328 ? 5.999 -2.805 -11.999 1.00 98.69 328 LEU A CA 1
ATOM 2362 C C . LEU A 1 328 ? 6.083 -1.463 -12.751 1.00 98.69 328 LEU A C 1
ATOM 2364 O O . LEU A 1 328 ? 5.948 -0.401 -12.137 1.00 98.69 328 LEU A O 1
ATOM 2368 N N . MET A 1 329 ? 6.265 -1.482 -14.073 1.00 98.38 329 MET A N 1
ATOM 2369 C CA . MET A 1 329 ? 6.360 -0.261 -14.879 1.00 98.38 329 MET A CA 1
ATOM 2370 C C . MET A 1 329 ? 5.026 0.477 -14.937 1.00 98.38 329 MET A C 1
ATOM 2372 O O . MET A 1 329 ? 5.016 1.702 -14.838 1.00 98.38 329 MET A O 1
ATOM 2376 N N . LEU A 1 330 ? 3.899 -0.238 -15.016 1.00 98.38 330 LEU A N 1
ATOM 2377 C CA . LEU A 1 330 ? 2.570 0.374 -14.923 1.00 98.38 330 LEU A CA 1
ATOM 2378 C C . LEU A 1 330 ? 2.366 1.090 -13.581 1.00 98.38 330 LEU A C 1
ATOM 2380 O O . LEU A 1 330 ? 1.820 2.194 -13.560 1.00 98.38 330 LEU A O 1
ATOM 2384 N N . GLN A 1 331 ? 2.875 0.524 -12.480 1.00 97.88 331 GLN A N 1
ATOM 2385 C CA . GLN A 1 331 ? 2.885 1.210 -11.183 1.00 97.88 331 GLN A CA 1
ATOM 2386 C C . GLN A 1 331 ? 3.751 2.474 -11.213 1.00 97.88 331 GLN A C 1
ATOM 2388 O O . GLN A 1 331 ? 3.330 3.524 -10.732 1.00 97.88 331 GLN A O 1
ATOM 2393 N N . ALA A 1 332 ? 4.947 2.410 -11.800 1.00 97.62 332 ALA A N 1
ATOM 2394 C CA . ALA A 1 332 ? 5.836 3.566 -11.889 1.00 97.62 332 ALA A CA 1
ATOM 2395 C C . ALA A 1 332 ? 5.301 4.670 -12.819 1.00 97.62 332 ALA A C 1
ATOM 2397 O O . ALA A 1 332 ? 5.497 5.849 -12.540 1.00 97.62 332 ALA A O 1
ATOM 2398 N N . LEU A 1 333 ? 4.586 4.340 -13.897 1.00 97.19 333 LEU A N 1
ATOM 2399 C CA . LEU A 1 333 ? 3.954 5.344 -14.761 1.00 97.19 333 LEU A CA 1
ATOM 2400 C C . LEU A 1 333 ? 2.856 6.138 -14.033 1.00 97.19 333 LEU A C 1
ATOM 2402 O O . LEU A 1 333 ? 2.615 7.292 -14.387 1.00 97.19 333 LEU A O 1
ATOM 2406 N N . ALA A 1 334 ? 2.238 5.568 -12.993 1.00 93.56 334 ALA A N 1
ATOM 2407 C CA . ALA A 1 334 ? 1.203 6.234 -12.202 1.00 93.56 334 ALA A CA 1
ATOM 2408 C C . ALA A 1 334 ? 1.733 7.383 -11.319 1.00 93.56 334 ALA A C 1
ATOM 2410 O O . ALA A 1 334 ? 0.935 8.164 -10.805 1.00 93.56 334 ALA A O 1
ATOM 2411 N N . VAL A 1 335 ? 3.057 7.523 -11.151 1.00 92.56 335 VAL A N 1
ATOM 2412 C CA . VAL A 1 335 ? 3.640 8.594 -10.317 1.00 92.56 335 VAL A CA 1
ATOM 2413 C C . VAL A 1 335 ? 3.734 9.945 -11.030 1.00 92.56 335 VAL A C 1
ATOM 2415 O O . VAL A 1 335 ? 3.939 10.966 -10.377 1.00 92.56 335 VAL A O 1
ATOM 2418 N N . GLY A 1 336 ? 3.658 9.955 -12.364 1.00 88.12 336 GLY A N 1
ATOM 2419 C CA . GLY A 1 336 ? 3.729 11.178 -13.163 1.00 88.12 336 GLY A CA 1
ATOM 2420 C C . GLY A 1 336 ? 2.369 11.848 -13.366 1.00 88.12 336 GLY A C 1
ATOM 2421 O O . GLY A 1 336 ? 1.345 11.367 -12.879 1.00 88.12 336 GLY A O 1
ATOM 2422 N N . PRO A 1 337 ? 2.328 12.962 -14.116 1.00 86.75 337 PRO A N 1
ATOM 2423 C CA . PRO A 1 337 ? 1.081 13.659 -14.403 1.00 86.75 337 PRO A CA 1
ATOM 2424 C C . PRO A 1 337 ? 0.097 12.757 -15.159 1.00 86.75 337 PRO A C 1
ATOM 2426 O O . PRO A 1 337 ? 0.359 12.349 -16.290 1.00 86.75 337 PRO A O 1
ATOM 2429 N N . ALA A 1 338 ? -1.073 12.495 -14.567 1.00 81.12 338 ALA A N 1
ATOM 2430 C CA . ALA A 1 338 ? -2.092 11.619 -15.157 1.00 81.12 338 ALA A CA 1
ATOM 2431 C C . ALA A 1 338 ? -2.573 12.080 -16.549 1.00 81.12 338 ALA A C 1
ATOM 2433 O O . ALA A 1 338 ? -3.000 11.257 -17.358 1.00 81.12 338 ALA A O 1
ATOM 2434 N N . ALA A 1 339 ? -2.485 13.387 -16.824 1.00 87.25 339 ALA A N 1
ATOM 2435 C CA . ALA A 1 339 ? -2.901 14.010 -18.076 1.00 87.25 339 ALA A CA 1
ATOM 2436 C C . ALA A 1 339 ? -1.836 13.978 -19.192 1.00 87.25 339 ALA A C 1
ATOM 2438 O O . ALA A 1 339 ? -2.109 14.490 -20.275 1.00 87.25 339 ALA A O 1
ATOM 2439 N N . ASP A 1 340 ? -0.635 13.420 -18.971 1.00 94.75 340 ASP A N 1
ATOM 2440 C CA . ASP A 1 340 ? 0.364 13.305 -20.043 1.00 94.75 340 ASP A CA 1
ATOM 2441 C C . ASP A 1 340 ? -0.090 12.249 -21.083 1.00 94.75 340 ASP A C 1
ATOM 2443 O O . ASP A 1 340 ? -0.168 11.057 -20.761 1.00 94.75 340 ASP A O 1
ATOM 2447 N N . PRO A 1 341 ? -0.387 12.645 -22.340 1.00 95.44 341 PRO A N 1
ATOM 2448 C CA . PRO A 1 341 ? -0.937 11.735 -23.346 1.00 95.44 341 PRO A CA 1
ATOM 2449 C C . PRO A 1 341 ? 0.068 10.671 -23.813 1.00 95.44 341 PRO A C 1
ATOM 2451 O O . PRO A 1 341 ? -0.333 9.575 -24.212 1.00 95.44 341 PRO A O 1
ATOM 2454 N N . VAL A 1 342 ? 1.373 10.958 -23.742 1.00 96.00 342 VAL A N 1
ATOM 2455 C CA . VAL A 1 342 ? 2.431 10.002 -24.103 1.00 96.00 342 VAL A CA 1
ATOM 2456 C C . VAL A 1 342 ? 2.477 8.881 -23.068 1.00 96.00 342 VAL A C 1
ATOM 2458 O O . VAL A 1 342 ? 2.523 7.702 -23.423 1.00 96.00 342 VAL A O 1
ATOM 2461 N N . VAL A 1 343 ? 2.387 9.243 -21.786 1.00 96.69 343 VAL A N 1
ATOM 2462 C CA . VAL A 1 343 ? 2.305 8.282 -20.678 1.00 96.69 343 VAL A CA 1
ATOM 2463 C C . VAL A 1 343 ? 1.002 7.486 -20.737 1.00 96.69 343 VAL A C 1
ATOM 2465 O O . VAL A 1 343 ? 1.027 6.269 -20.554 1.00 96.69 343 VAL A O 1
ATOM 2468 N N . ALA A 1 344 ? -0.126 8.136 -21.042 1.00 96.19 344 ALA A N 1
ATOM 2469 C CA . ALA A 1 344 ? -1.412 7.459 -21.196 1.00 96.19 344 ALA A CA 1
ATOM 2470 C C . ALA A 1 344 ? -1.376 6.383 -22.294 1.00 96.19 344 ALA A C 1
ATOM 2472 O O . ALA A 1 344 ? -1.768 5.244 -22.046 1.00 96.19 344 ALA A O 1
ATOM 2473 N N . THR A 1 345 ? -0.807 6.713 -23.456 1.00 97.31 345 THR A N 1
ATOM 2474 C CA . THR A 1 345 ? -0.647 5.769 -24.574 1.00 97.31 345 THR A CA 1
ATOM 2475 C C . THR A 1 345 ? 0.238 4.582 -24.186 1.00 97.31 345 THR A C 1
ATOM 2477 O O . THR A 1 345 ? -0.083 3.432 -24.479 1.00 97.31 345 THR A O 1
ATOM 2480 N N . ALA A 1 346 ? 1.359 4.831 -23.504 1.00 97.88 346 ALA A N 1
ATOM 2481 C CA . ALA A 1 346 ? 2.253 3.763 -23.059 1.00 97.88 346 ALA A CA 1
ATOM 2482 C C . ALA A 1 346 ? 1.584 2.833 -22.037 1.00 97.88 346 ALA A C 1
ATOM 2484 O O . ALA A 1 346 ? 1.722 1.615 -22.126 1.00 97.88 346 ALA A O 1
ATOM 2485 N N . ARG A 1 347 ? 0.812 3.397 -21.100 1.00 98.00 347 ARG A N 1
ATOM 2486 C CA . ARG A 1 347 ? 0.028 2.637 -20.120 1.00 98.00 347 ARG A CA 1
ATOM 2487 C C . ARG A 1 347 ? -0.980 1.711 -20.804 1.00 98.00 347 ARG A C 1
ATOM 2489 O O . ARG A 1 347 ? -1.062 0.540 -20.449 1.00 98.00 347 ARG A O 1
ATOM 2496 N N . GLU A 1 348 ? -1.711 2.206 -21.801 1.00 98.25 348 GLU A N 1
ATOM 2497 C CA . GLU A 1 348 ? -2.661 1.397 -22.579 1.00 98.25 348 GLU A CA 1
ATOM 2498 C C . GLU A 1 348 ? -1.971 0.259 -23.338 1.00 98.25 348 GLU A C 1
ATOM 2500 O O . GLU A 1 348 ? -2.468 -0.867 -23.349 1.00 98.25 348 GLU A O 1
ATOM 2505 N N . ARG A 1 349 ? -0.791 0.517 -23.912 1.00 98.62 349 ARG A N 1
ATOM 2506 C CA . ARG A 1 349 ? 0.022 -0.513 -24.572 1.00 98.62 349 ARG A CA 1
ATOM 2507 C C . ARG A 1 349 ? 0.519 -1.583 -23.596 1.00 98.62 349 ARG A C 1
ATOM 2509 O O . ARG A 1 349 ? 0.441 -2.762 -23.922 1.00 98.62 349 ARG A O 1
ATOM 2516 N N . GLY A 1 350 ? 0.949 -1.197 -22.396 1.00 98.69 350 GLY A N 1
ATOM 2517 C CA . GLY A 1 350 ? 1.320 -2.138 -21.336 1.00 98.69 350 GLY A CA 1
ATOM 2518 C C . GLY A 1 350 ? 0.152 -3.001 -20.861 1.00 98.69 350 GLY A C 1
ATOM 2519 O O . GLY A 1 350 ? 0.295 -4.211 -20.703 1.00 98.69 350 GLY A O 1
ATOM 2520 N N . ILE A 1 351 ? -1.030 -2.396 -20.696 1.00 98.75 351 ILE A N 1
ATOM 2521 C CA . ILE A 1 351 ? -2.273 -3.126 -20.407 1.00 98.75 351 ILE A CA 1
ATOM 2522 C C . ILE A 1 351 ? -2.574 -4.137 -21.521 1.00 98.75 351 ILE A C 1
ATOM 2524 O O . ILE A 1 351 ? -2.903 -5.287 -21.232 1.00 98.75 351 ILE A O 1
ATOM 2528 N N . ALA A 1 352 ? -2.466 -3.725 -22.787 1.00 98.62 352 ALA A N 1
ATOM 2529 C CA . ALA A 1 352 ? -2.705 -4.606 -23.925 1.00 98.62 352 ALA A CA 1
ATOM 2530 C C . ALA A 1 352 ? -1.717 -5.778 -23.948 1.00 98.62 352 ALA A C 1
ATOM 2532 O O . ALA A 1 352 ? -2.138 -6.912 -24.158 1.00 98.62 352 ALA A O 1
ATOM 2533 N N . TRP A 1 353 ? -0.439 -5.525 -23.659 1.00 98.62 353 TRP A N 1
ATOM 2534 C CA . TRP A 1 353 ? 0.564 -6.576 -23.537 1.00 98.62 353 TRP A CA 1
ATOM 2535 C C . TRP A 1 353 ? 0.205 -7.574 -22.429 1.00 98.62 353 TRP A C 1
ATOM 2537 O O . TRP A 1 353 ? 0.161 -8.773 -22.694 1.00 98.62 353 TRP A O 1
ATOM 2547 N N . LEU A 1 354 ? -0.170 -7.109 -21.228 1.00 98.75 354 LEU A N 1
ATOM 2548 C CA . LEU A 1 354 ? -0.607 -8.006 -20.149 1.00 98.75 354 LEU A CA 1
ATOM 2549 C C . LEU A 1 354 ? -1.791 -8.879 -20.582 1.00 98.75 354 LEU A C 1
ATOM 2551 O O . LEU A 1 354 ? -1.771 -10.081 -20.339 1.00 98.75 354 LEU A O 1
ATOM 2555 N N . ARG A 1 355 ? -2.781 -8.334 -21.303 1.00 98.06 355 ARG A N 1
ATOM 2556 C CA . ARG A 1 355 ? -3.886 -9.156 -21.836 1.00 98.06 355 ARG A CA 1
ATOM 2557 C C . ARG A 1 355 ? -3.406 -10.290 -22.743 1.00 98.06 355 ARG A C 1
ATOM 2559 O O . ARG A 1 355 ? -4.019 -11.347 -22.739 1.00 98.06 355 ARG A O 1
ATOM 2566 N N . THR A 1 356 ? -2.338 -10.081 -23.515 1.00 97.25 356 THR A N 1
ATOM 2567 C CA . THR A 1 356 ? -1.752 -11.142 -24.358 1.00 97.25 356 THR A CA 1
ATOM 2568 C C . THR A 1 356 ? -0.958 -12.180 -23.567 1.00 97.25 356 THR A C 1
ATOM 2570 O O . THR A 1 356 ? -0.856 -13.319 -24.010 1.00 97.25 356 THR A O 1
ATOM 2573 N N . ALA A 1 357 ? -0.403 -11.801 -22.414 1.00 98.25 357 ALA A N 1
ATOM 2574 C CA . ALA A 1 357 ? 0.372 -12.690 -21.555 1.00 98.25 357 ALA A CA 1
ATOM 2575 C C . ALA A 1 357 ? -0.502 -13.524 -20.602 1.00 98.25 357 ALA A C 1
ATOM 2577 O O . ALA A 1 357 ? -0.048 -14.555 -20.114 1.00 98.25 357 ALA A O 1
ATOM 2578 N N . GLN A 1 358 ? -1.729 -13.076 -20.315 1.00 98.50 358 GLN A N 1
ATOM 2579 C CA . GLN A 1 358 ? -2.639 -13.743 -19.387 1.00 98.50 358 GLN A CA 1
ATOM 2580 C C . GLN A 1 358 ? -3.079 -15.121 -19.906 1.00 98.50 358 GLN A C 1
ATOM 2582 O O . GLN A 1 358 ? -3.516 -15.263 -21.049 1.00 98.50 358 GLN A O 1
ATOM 2587 N N . ASN A 1 359 ? -3.029 -16.126 -19.034 1.00 98.25 359 ASN A N 1
ATOM 2588 C CA . ASN A 1 359 ? -3.462 -17.485 -19.339 1.00 98.25 359 ASN A CA 1
ATOM 2589 C C . ASN A 1 359 ? -4.960 -17.695 -19.045 1.00 98.25 359 ASN A C 1
ATOM 2591 O O . ASN A 1 359 ? -5.591 -16.946 -18.299 1.00 98.25 359 ASN A O 1
ATOM 2595 N N . ASN A 1 360 ? -5.537 -18.773 -19.591 1.00 96.81 360 ASN A N 1
ATOM 2596 C CA . ASN A 1 360 ? -6.955 -19.128 -19.402 1.00 96.81 360 ASN A CA 1
ATOM 2597 C C . ASN A 1 360 ? -7.345 -19.403 -17.935 1.00 96.81 360 ASN A C 1
ATOM 2599 O O . ASN A 1 360 ? -8.523 -19.315 -17.591 1.00 96.81 360 ASN A O 1
ATOM 2603 N N . ASP A 1 361 ? -6.371 -19.730 -17.081 1.00 95.75 361 ASP A N 1
ATOM 2604 C CA . ASP A 1 361 ? -6.557 -19.903 -15.636 1.00 95.75 361 ASP A CA 1
ATOM 2605 C C . ASP A 1 361 ? -6.672 -18.569 -14.876 1.00 95.75 361 ASP A C 1
ATOM 2607 O O . ASP A 1 361 ? -6.811 -18.566 -13.656 1.00 95.75 361 ASP A O 1
ATOM 2611 N N . GLY A 1 362 ? -6.622 -17.440 -15.588 1.00 96.62 362 GLY A N 1
ATOM 2612 C CA . GLY A 1 362 ? -6.691 -16.092 -15.038 1.00 96.62 362 GLY A CA 1
ATOM 2613 C C . GLY A 1 362 ? -5.344 -15.552 -14.563 1.00 96.62 362 GLY A C 1
ATOM 2614 O O . GLY A 1 362 ? -5.223 -14.338 -14.399 1.00 96.62 362 GLY A O 1
ATOM 2615 N N . GLY A 1 363 ? -4.340 -16.408 -14.372 1.00 97.81 363 GLY A N 1
ATOM 2616 C CA . GLY A 1 363 ? -3.017 -16.031 -13.892 1.00 97.81 363 GLY A CA 1
ATOM 2617 C C . GLY A 1 363 ? -2.097 -15.498 -14.990 1.00 97.81 363 GLY A C 1
ATOM 2618 O O . GLY A 1 363 ? -2.407 -15.522 -16.185 1.00 97.81 363 GLY A O 1
ATOM 2619 N N . PHE A 1 364 ? -0.936 -15.013 -14.557 1.00 98.62 364 PHE A N 1
ATOM 2620 C CA . PHE A 1 364 ? 0.132 -14.539 -15.428 1.00 98.62 364 PHE A CA 1
ATOM 2621 C C . PHE A 1 364 ? 1.403 -15.367 -15.228 1.00 98.62 364 PHE A C 1
ATOM 2623 O O . PHE A 1 364 ? 1.798 -15.624 -14.084 1.00 98.62 364 PHE A O 1
ATOM 2630 N N . PRO A 1 365 ? 2.073 -15.757 -16.319 1.00 97.81 365 PRO A N 1
ATOM 2631 C CA . PRO A 1 365 ? 3.420 -16.299 -16.263 1.00 97.81 365 PRO A CA 1
ATOM 2632 C C . PRO A 1 365 ? 4.466 -15.190 -16.141 1.00 97.81 365 PRO A C 1
ATOM 2634 O O . PRO A 1 365 ? 4.155 -14.015 -16.344 1.00 97.81 365 PRO A O 1
ATOM 2637 N N . THR A 1 366 ? 5.725 -15.557 -15.896 1.00 95.88 366 THR A N 1
ATOM 2638 C CA . THR A 1 366 ? 6.844 -14.616 -16.056 1.00 95.88 366 THR A CA 1
ATOM 2639 C C . THR A 1 366 ? 6.983 -14.228 -17.528 1.00 95.88 366 THR A C 1
ATOM 2641 O O . THR A 1 366 ? 6.849 -13.048 -17.856 1.00 95.88 366 THR A O 1
ATOM 2644 N N . SER A 1 367 ? 7.160 -15.211 -18.422 1.00 96.06 367 SER A N 1
ATOM 2645 C CA . SER A 1 367 ? 7.187 -14.991 -19.874 1.00 96.06 367 SER A CA 1
ATOM 2646 C C . SER A 1 367 ? 5.907 -15.496 -20.539 1.00 96.06 367 SER A C 1
ATOM 2648 O O . SER A 1 367 ? 5.401 -16.567 -20.208 1.00 96.06 367 SER A O 1
ATOM 2650 N N . ALA A 1 368 ? 5.379 -14.744 -21.508 1.00 95.62 368 ALA A N 1
ATOM 2651 C CA . ALA A 1 368 ? 4.153 -15.122 -22.210 1.00 95.62 368 ALA A CA 1
ATOM 2652 C C . ALA A 1 368 ? 4.259 -16.530 -22.833 1.00 95.62 368 ALA A C 1
ATOM 2654 O O . ALA A 1 368 ? 5.236 -16.849 -23.512 1.00 95.62 368 ALA A O 1
ATOM 2655 N N . GLY A 1 369 ? 3.235 -17.359 -22.610 1.00 94.56 369 GLY A N 1
ATOM 2656 C CA . GLY A 1 369 ? 3.180 -18.751 -23.069 1.00 94.56 369 GLY A CA 1
ATOM 2657 C C . GLY A 1 369 ? 3.697 -19.794 -22.068 1.00 94.56 369 GLY A C 1
ATOM 2658 O O . GLY A 1 369 ? 3.536 -20.988 -22.316 1.00 94.56 369 GLY A O 1
ATOM 2659 N N . GLU A 1 370 ? 4.282 -19.380 -20.941 1.00 97.06 370 GLU A N 1
ATOM 2660 C CA . GLU A 1 370 ? 4.628 -20.278 -19.830 1.00 97.06 370 GLU A CA 1
ATOM 2661 C C . GLU A 1 370 ? 3.428 -20.506 -18.881 1.00 97.06 370 GLU A C 1
ATOM 2663 O O . GLU A 1 370 ? 2.415 -19.802 -18.969 1.00 97.06 370 GLU A O 1
ATOM 2668 N N . PRO A 1 371 ? 3.510 -21.475 -17.947 1.00 97.12 371 PRO A N 1
ATOM 2669 C CA . PRO A 1 371 ? 2.522 -21.619 -16.880 1.00 97.12 371 PRO A CA 1
ATOM 2670 C C . PRO A 1 371 ? 2.449 -20.392 -15.962 1.00 97.12 371 PRO A C 1
ATOM 2672 O O . PRO A 1 371 ? 3.465 -19.774 -15.635 1.00 97.12 371 PRO A O 1
ATOM 2675 N N . SER A 1 372 ? 1.238 -20.077 -15.498 1.00 97.62 372 SER A N 1
ATOM 2676 C CA . SER A 1 372 ? 0.998 -19.000 -14.535 1.00 97.62 372 SER A CA 1
ATOM 2677 C C . SER A 1 372 ? 1.719 -19.247 -13.208 1.00 97.62 372 SER A C 1
ATOM 2679 O O . SER A 1 372 ? 1.870 -20.393 -12.777 1.00 97.62 372 SER A O 1
ATOM 2681 N N . ASN A 1 373 ? 2.117 -18.169 -12.529 1.00 97.44 373 ASN A N 1
ATOM 2682 C CA . ASN A 1 373 ? 2.627 -18.224 -11.160 1.00 97.44 373 ASN A CA 1
ATOM 2683 C C . ASN A 1 373 ? 2.124 -17.040 -10.319 1.00 97.44 373 ASN A C 1
ATOM 2685 O O . ASN A 1 373 ? 1.700 -16.005 -10.838 1.00 97.44 373 ASN A O 1
ATOM 2689 N N . VAL A 1 374 ? 2.172 -17.189 -8.996 1.00 97.62 374 VAL A N 1
ATOM 2690 C CA . VAL A 1 374 ? 1.604 -16.216 -8.051 1.00 97.62 374 VAL A CA 1
ATOM 2691 C C . VAL A 1 374 ? 2.385 -14.900 -7.981 1.00 97.62 374 VAL A C 1
ATOM 2693 O O . VAL A 1 374 ? 1.764 -13.848 -7.851 1.00 97.62 374 VAL A O 1
ATOM 2696 N N . ASN A 1 375 ? 3.716 -14.920 -8.122 1.00 96.94 375 ASN A N 1
ATOM 2697 C CA . ASN A 1 375 ? 4.559 -13.720 -8.060 1.00 96.94 375 ASN A CA 1
ATOM 2698 C C . ASN A 1 375 ? 4.286 -12.791 -9.253 1.00 96.94 375 ASN A C 1
ATOM 2700 O O . ASN A 1 375 ? 3.936 -11.622 -9.069 1.00 96.94 375 ASN A O 1
ATOM 2704 N N . SER A 1 376 ? 4.365 -13.334 -10.470 1.00 98.38 376 SER A N 1
ATOM 2705 C CA . SER A 1 376 ? 4.082 -12.607 -11.709 1.00 98.38 376 SER A CA 1
ATOM 2706 C C . SER A 1 376 ? 2.627 -12.136 -11.752 1.00 98.38 376 SER A C 1
ATOM 2708 O O . SER A 1 376 ? 2.356 -10.989 -12.112 1.00 98.38 376 SER A O 1
ATOM 2710 N N . THR A 1 377 ? 1.684 -12.974 -11.298 1.00 98.56 377 THR A N 1
ATOM 2711 C CA . THR A 1 377 ? 0.271 -12.580 -11.179 1.00 98.56 377 THR A CA 1
ATOM 2712 C C . THR A 1 377 ? 0.087 -11.421 -10.202 1.00 98.56 377 THR A C 1
ATOM 2714 O O . THR A 1 377 ? -0.648 -10.482 -10.504 1.00 98.56 377 THR A O 1
ATOM 2717 N N . ALA A 1 378 ? 0.775 -11.423 -9.059 1.00 97.69 378 ALA A N 1
ATOM 2718 C CA . ALA A 1 378 ? 0.688 -10.335 -8.092 1.00 97.69 378 ALA A CA 1
ATOM 2719 C C . ALA A 1 378 ? 1.233 -9.010 -8.647 1.00 97.69 378 ALA A C 1
ATOM 2721 O O . ALA A 1 378 ? 0.589 -7.973 -8.474 1.00 97.69 378 ALA A O 1
ATOM 2722 N N . TYR A 1 379 ? 2.374 -9.023 -9.346 1.00 98.12 379 TYR A N 1
ATOM 2723 C CA . TYR A 1 379 ? 2.900 -7.824 -10.010 1.00 98.12 379 TYR A CA 1
ATOM 2724 C C . TYR A 1 379 ? 1.962 -7.309 -11.104 1.00 98.12 379 TYR A C 1
ATOM 2726 O O . TYR A 1 379 ? 1.727 -6.098 -11.181 1.00 98.12 379 TYR A O 1
ATOM 2734 N N . ALA A 1 380 ? 1.386 -8.209 -11.907 1.00 98.56 380 ALA A N 1
ATOM 2735 C CA . ALA A 1 380 ? 0.399 -7.853 -12.917 1.00 98.56 380 ALA A CA 1
ATOM 2736 C C . ALA A 1 380 ? -0.837 -7.205 -12.274 1.00 98.56 380 ALA A C 1
ATOM 2738 O O . ALA A 1 380 ? -1.193 -6.093 -12.654 1.00 98.56 380 ALA A O 1
ATOM 2739 N N . VAL A 1 381 ? -1.434 -7.816 -11.242 1.00 97.62 381 VAL A N 1
ATOM 2740 C CA . VAL A 1 381 ? -2.587 -7.254 -10.510 1.00 97.62 381 VAL A CA 1
ATOM 2741 C C . VAL A 1 381 ? -2.285 -5.852 -9.979 1.00 97.62 381 VAL A C 1
ATOM 2743 O O . VAL A 1 381 ? -3.071 -4.933 -10.203 1.00 97.62 381 VAL A O 1
ATOM 2746 N N . GLN A 1 382 ? -1.135 -5.654 -9.332 1.00 97.31 382 GLN A N 1
ATOM 2747 C CA . GLN A 1 382 ? -0.737 -4.339 -8.818 1.00 97.31 382 GLN A CA 1
ATOM 2748 C C . GLN A 1 382 ? -0.553 -3.307 -9.945 1.00 97.31 382 GLN A C 1
ATOM 2750 O O . GLN A 1 382 ? -0.956 -2.152 -9.797 1.00 97.31 382 GLN A O 1
ATOM 2755 N N . GLY A 1 383 ? 0.015 -3.710 -11.086 1.00 97.62 383 GLY A N 1
ATOM 2756 C CA . GLY A 1 383 ? 0.134 -2.862 -12.275 1.00 97.62 383 GLY A CA 1
ATOM 2757 C C . GLY A 1 383 ? -1.218 -2.474 -12.872 1.00 97.62 383 GLY A C 1
ATOM 2758 O O . GLY A 1 383 ? -1.435 -1.309 -13.203 1.00 97.62 383 GLY A O 1
ATOM 2759 N N . LEU A 1 384 ? -2.153 -3.422 -12.949 1.00 97.38 384 LEU A N 1
ATOM 2760 C CA . LEU A 1 384 ? -3.518 -3.190 -13.420 1.00 97.38 384 LEU A CA 1
ATOM 2761 C C . LEU A 1 384 ? -4.266 -2.203 -12.525 1.00 97.38 384 LEU A C 1
ATOM 2763 O O . LEU A 1 384 ? -4.845 -1.243 -13.034 1.00 97.38 384 LEU A O 1
ATOM 2767 N N . LEU A 1 385 ? -4.186 -2.389 -11.208 1.00 93.75 385 LEU A N 1
ATOM 2768 C CA . LEU A 1 385 ? -4.768 -1.475 -10.226 1.00 93.75 385 LEU A CA 1
ATOM 2769 C C . LEU A 1 385 ? -4.188 -0.061 -10.365 1.00 93.75 385 LEU A C 1
ATOM 2771 O O . LEU A 1 385 ? -4.942 0.907 -10.451 1.00 93.75 385 LEU A O 1
ATOM 2775 N N . ALA A 1 386 ? -2.860 0.069 -10.470 1.00 94.25 386 ALA A N 1
ATOM 2776 C CA . ALA A 1 386 ? -2.205 1.364 -10.676 1.00 94.25 386 ALA A CA 1
ATOM 2777 C C . ALA A 1 386 ? -2.604 2.035 -11.999 1.00 94.25 386 ALA A C 1
ATOM 2779 O O . ALA A 1 386 ? -2.657 3.261 -12.092 1.00 94.25 386 ALA A O 1
ATOM 2780 N N . ALA A 1 387 ? -2.914 1.234 -13.018 1.00 94.19 387 ALA A N 1
ATOM 2781 C CA . ALA A 1 387 ? -3.372 1.708 -14.313 1.00 94.19 387 ALA A CA 1
ATOM 2782 C C . ALA A 1 387 ? -4.891 1.982 -14.373 1.00 94.19 387 ALA A C 1
ATOM 2784 O O . ALA A 1 387 ? -5.414 2.276 -15.452 1.00 94.19 387 ALA A O 1
ATOM 2785 N N . GLY A 1 388 ? -5.600 1.889 -13.241 1.00 91.81 388 GLY A N 1
ATOM 2786 C CA . GLY A 1 388 ? -7.040 2.136 -13.138 1.00 91.81 388 GLY A CA 1
ATOM 2787 C C . GLY A 1 388 ? -7.916 1.014 -13.702 1.00 91.81 388 GLY A C 1
ATOM 2788 O O . GLY A 1 388 ? -9.093 1.237 -13.978 1.00 91.81 388 GLY A O 1
ATOM 2789 N N . GLN A 1 389 ? -7.359 -0.181 -13.915 1.00 94.31 389 GLN A N 1
ATOM 2790 C CA . GLN A 1 389 ? -8.115 -1.361 -14.329 1.00 94.31 389 GLN A CA 1
ATOM 2791 C C . GLN A 1 389 ? -8.713 -2.069 -13.107 1.00 94.31 389 GLN A C 1
ATOM 2793 O O . GLN A 1 389 ? -8.107 -2.109 -12.038 1.00 94.31 389 GLN A O 1
ATOM 2798 N N . ASN A 1 390 ? -9.884 -2.686 -13.282 1.00 89.75 390 ASN A N 1
ATOM 2799 C CA . ASN A 1 390 ? -10.465 -3.579 -12.282 1.00 89.75 390 ASN A CA 1
ATOM 2800 C C . ASN A 1 390 ? -10.051 -5.037 -12.580 1.00 89.75 390 ASN A C 1
ATOM 2802 O O . ASN A 1 390 ? -10.591 -5.611 -13.535 1.00 89.75 390 ASN A O 1
ATOM 2806 N N . PRO A 1 391 ? -9.160 -5.659 -11.780 1.00 91.50 391 PRO A N 1
ATOM 2807 C CA . PRO A 1 391 ? -8.692 -7.024 -12.019 1.00 91.50 391 PRO A CA 1
ATOM 2808 C C . PRO A 1 391 ? -9.769 -8.093 -11.771 1.00 91.50 391 PRO A C 1
ATOM 2810 O O . PRO A 1 391 ? -9.554 -9.240 -12.128 1.00 91.50 391 PRO A O 1
ATOM 2813 N N . TYR A 1 392 ? -10.930 -7.746 -11.206 1.00 85.81 392 TYR A N 1
ATOM 2814 C CA . TYR A 1 392 ? -12.068 -8.664 -11.066 1.00 85.81 392 TYR A CA 1
ATOM 2815 C C . TYR A 1 392 ? -13.006 -8.659 -12.278 1.00 85.81 392 TYR A C 1
ATOM 2817 O O . TYR A 1 392 ? -13.882 -9.512 -12.387 1.00 85.81 392 TYR A O 1
ATOM 2825 N N . SER A 1 393 ? -12.878 -7.666 -13.162 1.00 89.38 393 SER A N 1
ATOM 2826 C CA . SER A 1 393 ? -13.829 -7.478 -14.258 1.00 89.38 393 SER A CA 1
ATOM 2827 C C . SER A 1 393 ? -13.710 -8.565 -15.325 1.00 89.38 393 SER A C 1
ATOM 2829 O O . SER A 1 393 ? -12.638 -9.125 -15.541 1.00 89.38 393 SER A O 1
ATOM 2831 N N . SER A 1 394 ? -14.792 -8.769 -16.081 1.00 90.88 394 SER A N 1
ATOM 2832 C CA . SER A 1 394 ? -14.829 -9.699 -17.216 1.00 90.88 394 SER A CA 1
ATOM 2833 C C . SER A 1 394 ? -13.774 -9.409 -18.290 1.00 90.88 394 SER A C 1
ATOM 2835 O O . SER A 1 394 ? -13.397 -10.308 -19.034 1.00 90.88 394 SER A O 1
ATOM 2837 N N . ALA A 1 395 ? -13.249 -8.179 -18.352 1.00 93.38 395 ALA A N 1
ATOM 2838 C CA . ALA A 1 395 ? -12.138 -7.822 -19.234 1.00 93.38 395 ALA A CA 1
ATOM 2839 C C . ALA A 1 395 ? -10.826 -8.556 -18.893 1.00 93.38 395 ALA A C 1
ATOM 2841 O O . ALA A 1 395 ? -9.934 -8.608 -19.737 1.00 93.38 395 ALA A O 1
ATOM 2842 N N . TRP A 1 396 ? -10.721 -9.103 -17.680 1.00 95.56 396 TRP A N 1
ATOM 2843 C CA . TRP A 1 396 ? -9.591 -9.879 -17.169 1.00 95.56 396 TRP A CA 1
ATOM 2844 C C . TRP A 1 396 ? -9.979 -11.327 -16.853 1.00 95.56 396 TRP A C 1
ATOM 2846 O O . TRP A 1 396 ? -9.254 -12.014 -16.142 1.00 95.56 396 TRP A O 1
ATOM 2856 N N . THR A 1 397 ? -11.102 -11.812 -17.383 1.00 94.50 397 THR A N 1
ATOM 2857 C CA . THR A 1 397 ? -11.567 -13.195 -17.214 1.00 94.50 397 THR A CA 1
ATOM 2858 C C . THR A 1 397 ? -11.537 -13.899 -18.574 1.00 94.50 397 THR A C 1
ATOM 2860 O O . THR A 1 397 ? -12.576 -14.001 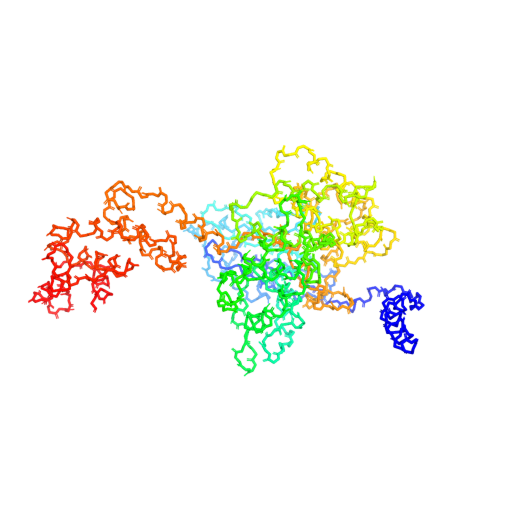-19.226 1.00 94.50 397 THR A O 1
ATOM 2863 N N . PRO A 1 398 ? -10.363 -14.352 -19.060 1.00 92.88 398 PRO A N 1
ATOM 2864 C CA . PRO A 1 398 ? -10.240 -14.930 -20.403 1.00 92.88 398 PRO A CA 1
ATOM 2865 C C . PRO A 1 398 ? -11.037 -16.231 -20.571 1.00 92.88 398 PRO A C 1
ATOM 2867 O O . PRO A 1 398 ? -11.502 -16.530 -21.670 1.00 92.88 398 PRO A O 1
ATOM 2870 N N . ALA A 1 399 ? -11.220 -16.990 -19.486 1.00 91.00 399 ALA A N 1
ATOM 2871 C CA . ALA A 1 399 ? -12.085 -18.163 -19.459 1.00 91.00 399 ALA A CA 1
ATOM 2872 C C . ALA A 1 399 ? -12.809 -18.293 -18.111 1.00 91.00 399 ALA A C 1
ATOM 2874 O O . ALA A 1 399 ? -13.890 -17.737 -17.936 1.00 91.00 399 ALA A O 1
ATOM 2875 N N . THR A 1 400 ? -12.234 -19.030 -17.158 1.00 80.88 400 THR A N 1
ATOM 2876 C CA . THR A 1 400 ? -12.940 -19.438 -15.931 1.00 80.88 400 THR A CA 1
ATOM 2877 C C . THR A 1 400 ? -12.583 -18.616 -14.704 1.00 80.88 400 THR A C 1
ATOM 2879 O O . THR A 1 400 ? -13.318 -18.669 -13.722 1.00 80.88 400 THR A O 1
ATOM 2882 N N . ALA A 1 401 ? -11.467 -17.887 -14.735 1.00 91.31 401 ALA A N 1
ATOM 2883 C CA . ALA A 1 401 ? -10.994 -17.118 -13.595 1.00 91.31 401 ALA A CA 1
ATOM 2884 C C . ALA A 1 401 ? -10.356 -15.790 -14.013 1.00 91.31 401 ALA A C 1
ATOM 2886 O O . ALA A 1 401 ? -9.824 -15.651 -15.115 1.00 91.31 401 ALA A O 1
ATOM 2887 N N . ASN A 1 402 ? -10.435 -14.812 -13.116 1.00 93.94 402 ASN A N 1
ATOM 2888 C CA . ASN A 1 402 ? -9.670 -13.572 -13.163 1.00 93.94 402 ASN A CA 1
ATOM 2889 C C . ASN A 1 402 ? -8.361 -13.694 -12.343 1.00 93.94 402 ASN A C 1
ATOM 2891 O O . ASN A 1 402 ? -8.199 -14.656 -11.587 1.00 93.94 402 ASN A O 1
ATOM 2895 N N . PRO A 1 403 ? -7.424 -12.734 -12.442 1.00 96.00 403 PRO A N 1
ATOM 2896 C CA . PRO A 1 403 ? -6.132 -12.803 -11.758 1.00 96.00 403 PRO A CA 1
ATOM 2897 C C . PRO A 1 403 ? -6.222 -12.921 -10.239 1.00 96.00 403 PRO A C 1
ATOM 2899 O O . PRO A 1 403 ? -5.399 -13.592 -9.622 1.00 96.00 403 PRO A O 1
ATOM 2902 N N . VAL A 1 404 ? -7.218 -12.290 -9.612 1.00 93.19 404 VAL A N 1
ATOM 2903 C CA . VAL A 1 404 ? -7.381 -12.387 -8.158 1.00 93.19 404 VAL A CA 1
ATOM 2904 C C . VAL A 1 404 ? -7.933 -13.756 -7.770 1.00 93.19 404 VAL A C 1
ATOM 2906 O O . VAL A 1 404 ? -7.472 -14.340 -6.795 1.00 93.19 404 VAL A O 1
ATOM 2909 N N . GLN A 1 405 ? -8.861 -14.308 -8.552 1.00 91.94 405 GLN A N 1
ATOM 2910 C CA . GLN A 1 405 ? -9.353 -15.674 -8.362 1.00 91.94 405 GLN A CA 1
ATOM 2911 C C . GLN A 1 405 ? -8.237 -16.711 -8.538 1.00 91.94 405 GLN A C 1
ATOM 2913 O O . GLN A 1 405 ? -8.182 -17.656 -7.756 1.00 91.94 405 GLN A O 1
ATOM 2918 N N . TYR A 1 406 ? -7.318 -16.513 -9.491 1.00 95.38 406 TYR A N 1
ATOM 2919 C CA . TYR A 1 406 ? -6.123 -17.350 -9.621 1.00 95.38 406 TYR A CA 1
ATOM 2920 C C . TYR A 1 406 ? -5.284 -17.335 -8.334 1.00 95.38 406 TYR A C 1
ATOM 2922 O O . TYR A 1 406 ? -4.941 -18.394 -7.812 1.00 95.38 406 TYR A O 1
ATOM 2930 N N . LEU A 1 407 ? -5.003 -16.146 -7.779 1.00 95.56 407 LEU A N 1
ATOM 2931 C CA . LEU A 1 407 ? -4.279 -16.030 -6.508 1.00 95.56 407 LEU A CA 1
ATOM 2932 C C . LEU A 1 407 ? -5.039 -16.739 -5.380 1.00 95.56 407 LEU A C 1
ATOM 2934 O O . LEU A 1 407 ? -4.462 -17.566 -4.688 1.00 95.56 407 LEU A O 1
ATOM 2938 N N . LEU A 1 408 ? -6.339 -16.486 -5.228 1.00 91.88 408 LEU A N 1
ATOM 2939 C CA . LEU A 1 408 ? -7.164 -17.131 -4.201 1.00 91.88 408 LEU A CA 1
ATOM 2940 C C . LEU A 1 408 ? -7.150 -18.663 -4.303 1.00 91.88 408 LEU A C 1
ATOM 2942 O O . LEU A 1 408 ? -7.069 -19.334 -3.280 1.00 91.88 408 LEU A O 1
ATOM 2946 N N . ALA A 1 409 ? -7.191 -19.214 -5.518 1.00 91.69 409 ALA A N 1
ATOM 2947 C CA . ALA A 1 409 ? -7.137 -20.656 -5.749 1.00 91.69 409 ALA A CA 1
ATOM 2948 C C . ALA A 1 409 ? -5.749 -21.259 -5.474 1.00 91.69 409 ALA A C 1
ATOM 2950 O O . ALA A 1 409 ? -5.646 -22.424 -5.094 1.00 91.69 409 ALA A O 1
ATOM 2951 N N . ALA A 1 410 ? -4.683 -20.475 -5.656 1.00 93.44 410 ALA A N 1
ATOM 2952 C CA . ALA A 1 410 ? -3.315 -20.897 -5.374 1.00 93.44 410 ALA A CA 1
ATOM 2953 C C . ALA A 1 410 ? -2.971 -20.881 -3.875 1.00 93.44 410 ALA A C 1
ATOM 2955 O O . ALA A 1 410 ? -1.980 -21.499 -3.481 1.00 93.44 410 ALA A O 1
ATOM 2956 N N . GLN A 1 411 ? -3.757 -20.188 -3.043 1.00 92.25 411 GLN A N 1
ATOM 2957 C CA . GLN A 1 411 ? -3.518 -20.131 -1.605 1.00 92.25 411 GLN A CA 1
ATOM 2958 C C . GLN A 1 411 ? -3.760 -21.501 -0.956 1.00 92.25 411 GLN A C 1
ATOM 2960 O O . GLN A 1 411 ? -4.802 -22.129 -1.153 1.00 92.25 411 GLN A O 1
ATOM 2965 N N . SER A 1 412 ? -2.815 -21.967 -0.143 1.00 87.25 412 SER A N 1
ATOM 2966 C CA . SER A 1 412 ? -2.996 -23.168 0.673 1.00 87.25 412 SER A CA 1
ATOM 2967 C C . SER A 1 412 ? -3.852 -22.894 1.914 1.00 87.25 412 SER A C 1
ATOM 2969 O O . SER A 1 412 ? -4.076 -21.754 2.320 1.00 87.25 412 SER A O 1
ATOM 2971 N N . ALA A 1 413 ? -4.340 -23.957 2.558 1.00 78.56 413 ALA A N 1
ATOM 2972 C CA . ALA A 1 413 ? -5.237 -23.854 3.714 1.00 78.56 413 ALA A CA 1
ATOM 2973 C C . ALA A 1 413 ? -4.637 -23.095 4.912 1.00 78.56 413 ALA A C 1
ATOM 2975 O O . ALA A 1 413 ? -5.375 -22.461 5.670 1.00 78.56 413 ALA A O 1
ATOM 2976 N N . ASP A 1 414 ? -3.313 -23.157 5.069 1.00 79.06 414 ASP A N 1
ATOM 2977 C CA . ASP A 1 414 ? -2.541 -22.435 6.081 1.00 79.06 414 ASP A CA 1
ATOM 2978 C C . ASP A 1 414 ? -2.250 -20.978 5.688 1.00 79.06 414 ASP A C 1
ATOM 2980 O O . ASP A 1 414 ? -1.621 -20.271 6.460 1.00 79.06 414 ASP A O 1
ATOM 2984 N N . GLY A 1 415 ? -2.710 -20.507 4.523 1.00 86.19 415 GLY A N 1
ATOM 2985 C CA . GLY A 1 415 ? -2.530 -19.132 4.053 1.00 86.19 415 GLY A CA 1
ATOM 2986 C C . GLY A 1 415 ? -1.249 -18.888 3.251 1.00 86.19 415 GLY A C 1
ATOM 2987 O O . GLY A 1 415 ? -0.985 -17.742 2.888 1.00 86.19 415 GLY A O 1
ATOM 2988 N N . ASN A 1 416 ? -0.459 -19.927 2.973 1.00 91.19 416 ASN A N 1
ATOM 2989 C CA . ASN A 1 416 ? 0.774 -19.828 2.195 1.00 91.19 416 ASN A CA 1
ATOM 2990 C C . ASN A 1 416 ? 0.514 -19.813 0.673 1.00 91.19 416 ASN A C 1
ATOM 2992 O O . ASN A 1 416 ? -0.599 -20.070 0.211 1.00 91.19 416 ASN A O 1
ATOM 2996 N N . PHE A 1 417 ? 1.556 -19.526 -0.111 1.00 93.00 417 PHE A N 1
ATOM 2997 C CA . PHE A 1 417 ? 1.520 -19.583 -1.573 1.00 93.00 417 PHE A CA 1
ATOM 2998 C C . PHE A 1 417 ? 2.708 -20.370 -2.122 1.00 93.00 417 PHE A C 1
ATOM 3000 O O . PHE A 1 417 ? 3.819 -20.200 -1.621 1.00 93.00 417 PHE A O 1
ATOM 3007 N N . PRO A 1 418 ? 2.506 -21.182 -3.174 1.00 89.88 418 PRO A N 1
ATOM 3008 C CA . PRO A 1 418 ? 3.594 -21.919 -3.792 1.00 89.88 418 PRO A CA 1
ATOM 3009 C C . PRO A 1 418 ? 4.515 -20.974 -4.570 1.00 89.88 418 PRO A C 1
ATOM 3011 O O . PRO A 1 418 ? 4.054 -20.159 -5.371 1.00 89.88 418 PRO A O 1
ATOM 3014 N N . GLY A 1 419 ? 5.825 -21.126 -4.405 1.00 87.50 419 GLY A N 1
ATOM 3015 C CA . GLY A 1 419 ? 6.808 -20.433 -5.231 1.00 87.50 419 GLY A CA 1
ATOM 3016 C C . GLY A 1 419 ? 8.197 -21.053 -5.139 1.00 87.50 419 GLY A C 1
ATOM 3017 O O . GLY A 1 419 ? 8.426 -22.024 -4.427 1.00 87.50 419 GLY A O 1
ATOM 3018 N N . PHE A 1 420 ? 9.174 -20.467 -5.838 1.00 85.00 420 PHE A N 1
ATOM 3019 C CA . PHE A 1 420 ? 10.582 -20.838 -5.623 1.00 85.00 420 PHE A CA 1
ATOM 3020 C C . PHE A 1 420 ? 11.009 -20.596 -4.164 1.00 85.00 420 PHE A C 1
ATOM 3022 O O . PHE A 1 420 ? 11.826 -21.321 -3.601 1.00 85.00 420 PHE A O 1
ATOM 3029 N N . ASN A 1 421 ? 10.438 -19.557 -3.557 1.00 92.25 421 ASN A N 1
ATOM 3030 C CA . ASN A 1 421 ? 10.485 -19.306 -2.131 1.00 92.25 421 ASN A CA 1
ATOM 3031 C C . ASN A 1 421 ? 9.076 -18.905 -1.687 1.00 92.25 421 ASN A C 1
ATOM 3033 O O . ASN A 1 421 ? 8.612 -17.819 -2.039 1.00 92.25 421 ASN A O 1
ATOM 3037 N N . ASP A 1 422 ? 8.412 -19.777 -0.935 1.00 92.88 422 ASP A N 1
ATOM 3038 C CA . ASP A 1 422 ? 7.020 -19.582 -0.523 1.00 92.88 422 ASP A CA 1
ATOM 3039 C C . ASP A 1 422 ? 6.817 -18.305 0.303 1.00 92.88 422 ASP A C 1
ATOM 3041 O O . ASP A 1 422 ? 5.860 -17.569 0.080 1.00 92.88 422 ASP A O 1
ATOM 3045 N N . THR A 1 423 ? 7.756 -17.961 1.194 1.00 93.88 423 THR A N 1
ATOM 3046 C CA . THR A 1 423 ? 7.690 -16.703 1.954 1.00 93.88 423 THR A CA 1
ATOM 3047 C C . THR A 1 423 ? 7.757 -15.495 1.023 1.00 93.88 423 THR A C 1
ATOM 3049 O O . THR A 1 423 ? 7.017 -14.536 1.224 1.00 93.88 423 THR A O 1
ATOM 3052 N N . LEU A 1 424 ? 8.602 -15.533 -0.016 1.00 93.94 424 LEU A N 1
ATOM 3053 C CA . LEU A 1 424 ? 8.676 -14.462 -1.014 1.00 93.94 424 LEU A CA 1
ATOM 3054 C C . LEU A 1 424 ? 7.371 -14.350 -1.810 1.00 93.94 424 LEU A C 1
ATOM 3056 O O . LEU A 1 424 ? 6.878 -13.243 -2.017 1.00 93.94 424 LEU A O 1
ATOM 3060 N N . ALA A 1 425 ? 6.827 -15.487 -2.250 1.00 95.12 425 ALA A N 1
ATOM 3061 C CA . ALA A 1 425 ? 5.536 -15.556 -2.925 1.00 95.12 425 ALA A CA 1
ATOM 3062 C C . ALA A 1 425 ? 4.433 -14.934 -2.066 1.00 95.12 425 ALA A C 1
ATOM 3064 O O . ALA A 1 425 ? 3.753 -14.011 -2.512 1.00 95.12 425 ALA A O 1
ATOM 3065 N N . LEU A 1 426 ? 4.340 -15.349 -0.805 1.00 94.62 426 LEU A N 1
ATOM 3066 C CA . LEU A 1 426 ? 3.387 -14.828 0.165 1.00 94.62 426 LEU A CA 1
ATOM 3067 C C . LEU A 1 426 ? 3.478 -13.303 0.286 1.00 94.62 426 LEU A C 1
ATOM 3069 O O . LEU A 1 426 ? 2.480 -12.608 0.085 1.00 94.62 426 LEU A O 1
ATOM 3073 N N . VAL A 1 427 ? 4.663 -12.755 0.577 1.00 94.56 427 VAL A N 1
ATOM 3074 C CA . VAL A 1 427 ? 4.795 -11.311 0.845 1.00 94.56 427 VAL A CA 1
ATOM 3075 C C . VAL A 1 427 ? 4.564 -10.446 -0.396 1.00 94.56 427 VAL A C 1
ATOM 3077 O O . VAL A 1 427 ? 4.094 -9.317 -0.269 1.00 94.56 427 VAL A O 1
ATOM 3080 N N . GLN A 1 428 ? 4.830 -10.966 -1.597 1.00 94.00 428 GLN A N 1
ATOM 3081 C CA . GLN A 1 428 ? 4.578 -10.248 -2.851 1.00 94.00 428 GLN A CA 1
ATOM 3082 C C . GLN A 1 428 ? 3.110 -10.297 -3.291 1.00 94.00 428 GLN A C 1
ATOM 3084 O O . GLN A 1 428 ? 2.646 -9.378 -3.968 1.00 94.00 428 GLN A O 1
ATOM 3089 N N . VAL A 1 429 ? 2.366 -11.325 -2.875 1.00 95.56 429 VAL A N 1
ATOM 3090 C CA . VAL A 1 429 ? 0.925 -11.469 -3.136 1.00 95.56 429 VAL A CA 1
ATOM 3091 C C . VAL A 1 429 ? 0.081 -10.551 -2.243 1.00 95.56 429 VAL A C 1
ATOM 3093 O O . VAL A 1 429 ? -0.968 -10.070 -2.679 1.00 95.56 429 VAL A O 1
ATOM 3096 N N . LEU A 1 430 ? 0.539 -10.240 -1.024 1.00 93.31 430 LEU A N 1
ATOM 3097 C CA . LEU A 1 430 ? -0.216 -9.442 -0.046 1.00 93.31 430 LEU A CA 1
ATOM 3098 C C . LEU A 1 430 ? -0.763 -8.105 -0.597 1.00 93.31 430 LEU A C 1
ATOM 3100 O O . LEU A 1 430 ? -1.971 -7.883 -0.464 1.00 93.31 430 LEU A O 1
ATOM 3104 N N . PRO A 1 431 ? 0.034 -7.222 -1.244 1.00 91.44 431 PRO A N 1
ATOM 3105 C CA . PRO A 1 431 ? -0.499 -5.973 -1.791 1.00 91.44 431 PRO A CA 1
ATOM 3106 C C . PRO A 1 431 ? -1.599 -6.201 -2.836 1.00 91.44 431 PRO A C 1
ATOM 3108 O O . PRO A 1 431 ? -2.623 -5.515 -2.804 1.00 91.44 431 PRO A O 1
ATOM 3111 N N . ALA A 1 432 ? -1.431 -7.205 -3.704 1.00 92.44 432 ALA A N 1
ATOM 3112 C CA . ALA A 1 432 ? -2.402 -7.549 -4.740 1.00 92.44 432 ALA A CA 1
ATOM 3113 C C . ALA A 1 432 ? -3.749 -7.994 -4.141 1.00 92.44 432 ALA A C 1
ATOM 3115 O O . ALA A 1 432 ? -4.798 -7.511 -4.569 1.00 92.44 432 ALA A O 1
ATOM 3116 N N . LEU A 1 433 ? -3.733 -8.846 -3.109 1.00 90.81 433 LEU A N 1
ATOM 3117 C CA . LEU A 1 433 ? -4.955 -9.306 -2.433 1.00 90.81 433 LEU A CA 1
ATOM 3118 C C . LEU A 1 433 ? -5.689 -8.188 -1.685 1.00 90.81 433 LEU A C 1
ATOM 3120 O O . LEU A 1 433 ? -6.913 -8.201 -1.582 1.00 90.81 433 LEU A O 1
ATOM 3124 N N . THR A 1 434 ? -4.969 -7.182 -1.194 1.00 83.81 434 THR A N 1
ATOM 3125 C CA . THR A 1 434 ? -5.600 -6.006 -0.569 1.00 83.81 434 THR A CA 1
ATOM 3126 C C . THR A 1 434 ? -6.162 -4.993 -1.564 1.00 83.81 434 THR A C 1
ATOM 3128 O O . THR A 1 434 ? -6.670 -3.955 -1.147 1.00 83.81 434 THR A O 1
ATOM 3131 N N . GLY A 1 435 ? -6.075 -5.265 -2.872 1.00 80.06 435 GLY A N 1
ATOM 3132 C CA . GLY A 1 435 ? -6.500 -4.323 -3.906 1.00 80.06 435 GLY A CA 1
ATOM 3133 C C . GLY A 1 435 ? -5.608 -3.083 -3.987 1.00 80.06 435 GLY A C 1
ATOM 3134 O O . GLY A 1 435 ? -6.067 -2.025 -4.412 1.00 80.06 435 GLY A O 1
ATOM 3135 N N . GLY A 1 436 ? -4.346 -3.197 -3.569 1.00 81.25 436 GLY A N 1
ATOM 3136 C CA . GLY A 1 436 ? -3.405 -2.087 -3.552 1.00 81.25 436 GLY A CA 1
ATOM 3137 C C . GLY A 1 436 ? -2.194 -2.266 -4.453 1.00 81.25 436 GLY A C 1
ATOM 3138 O O . GLY A 1 436 ? -2.055 -3.239 -5.189 1.00 81.25 436 GLY A O 1
ATOM 3139 N N . THR A 1 437 ? -1.308 -1.279 -4.386 1.00 87.06 437 THR A N 1
ATOM 3140 C CA . THR A 1 437 ? -0.063 -1.189 -5.161 1.00 87.06 437 THR A CA 1
ATOM 3141 C C . THR A 1 437 ? 1.123 -1.012 -4.213 1.00 87.06 437 THR A C 1
ATOM 3143 O O . THR A 1 437 ? 0.954 -0.914 -2.999 1.00 87.06 437 THR A O 1
ATOM 3146 N N . LEU A 1 438 ? 2.343 -0.887 -4.727 1.00 85.00 438 LEU A N 1
ATOM 3147 C CA . LEU A 1 438 ? 3.495 -0.539 -3.889 1.00 85.00 438 LEU A CA 1
ATOM 3148 C C . LEU A 1 438 ? 3.454 0.909 -3.353 1.00 85.00 438 LEU A C 1
ATOM 3150 O O . LEU A 1 438 ? 4.253 1.263 -2.489 1.00 85.00 438 LEU A O 1
ATOM 3154 N N . GLN A 1 439 ? 2.536 1.757 -3.836 1.00 73.88 439 GLN A N 1
ATOM 3155 C CA . GLN A 1 439 ? 2.374 3.152 -3.398 1.00 73.88 439 GLN A CA 1
ATOM 3156 C C . GLN A 1 439 ? 1.204 3.374 -2.433 1.00 73.88 439 GLN A C 1
ATOM 3158 O O . GLN A 1 439 ? 0.670 4.486 -2.374 1.00 73.88 439 GLN A O 1
ATOM 3163 N N . GLN A 1 440 ? 0.789 2.340 -1.699 1.00 67.81 440 GLN A N 1
ATOM 3164 C CA . GLN A 1 440 ? -0.321 2.423 -0.747 1.00 67.81 440 GLN A CA 1
ATOM 3165 C C . GLN A 1 440 ? -0.223 3.688 0.130 1.00 67.81 440 GLN A C 1
ATOM 3167 O O . GLN A 1 440 ? 0.869 4.033 0.596 1.00 67.81 440 GLN A O 1
ATOM 3172 N N . PRO A 1 441 ? -1.334 4.418 0.343 1.00 62.19 441 PRO A N 1
ATOM 3173 C CA . PRO A 1 441 ? -1.334 5.580 1.219 1.00 62.19 441 PRO A CA 1
ATOM 3174 C C . PRO A 1 441 ? -0.952 5.150 2.640 1.00 62.19 441 PRO A C 1
ATOM 3176 O O . PRO A 1 441 ? -1.668 4.389 3.283 1.00 62.19 441 PRO A O 1
ATOM 3179 N N . THR A 1 442 ? 0.188 5.636 3.129 1.00 65.62 442 THR A N 1
ATOM 3180 C CA . THR A 1 442 ? 0.688 5.332 4.478 1.00 65.62 442 THR A CA 1
ATOM 3181 C C . THR A 1 442 ? 0.168 6.346 5.494 1.00 65.62 442 THR A C 1
ATOM 3183 O O . THR A 1 442 ? -0.168 7.483 5.125 1.00 65.62 442 THR A O 1
ATOM 3186 N N . ARG A 1 443 ? 0.132 5.983 6.788 1.00 67.19 443 ARG A N 1
ATOM 3187 C CA . ARG A 1 443 ? -0.211 6.957 7.840 1.00 67.19 443 ARG A CA 1
ATOM 3188 C C . ARG A 1 443 ? 0.808 8.086 7.843 1.00 67.19 443 ARG A C 1
ATOM 3190 O O . ARG A 1 443 ? 0.406 9.240 7.936 1.00 67.19 443 ARG A O 1
ATOM 3197 N N . TYR A 1 444 ? 2.084 7.783 7.600 1.00 68.38 444 TYR A N 1
ATOM 3198 C CA . TYR A 1 444 ? 3.115 8.797 7.373 1.00 68.38 444 TYR A CA 1
ATOM 3199 C C . TYR A 1 444 ? 2.717 9.837 6.308 1.00 68.38 444 TYR A C 1
ATOM 3201 O O . TYR A 1 444 ? 2.793 11.037 6.565 1.00 68.38 444 TYR A O 1
ATOM 3209 N N . ARG A 1 445 ? 2.226 9.429 5.125 1.00 68.69 445 ARG A N 1
ATOM 3210 C CA . ARG A 1 445 ? 1.782 10.394 4.097 1.00 68.69 445 ARG A CA 1
ATOM 3211 C C . ARG A 1 445 ? 0.567 11.206 4.540 1.00 68.69 445 ARG A C 1
ATOM 3213 O O . ARG A 1 445 ? 0.487 12.392 4.220 1.00 68.69 445 ARG A O 1
ATOM 3220 N N . ALA A 1 446 ? -0.381 10.583 5.238 1.00 75.12 446 ALA A N 1
ATOM 3221 C CA . ALA A 1 446 ? -1.539 11.286 5.783 1.00 75.12 446 ALA A CA 1
ATOM 3222 C C . ALA A 1 446 ? -1.108 12.340 6.816 1.00 75.12 446 ALA A C 1
ATOM 3224 O O . ALA A 1 446 ? -1.554 13.483 6.739 1.00 75.12 446 ALA A O 1
ATOM 3225 N N . ILE A 1 447 ? -0.169 11.987 7.699 1.00 77.25 447 ILE A N 1
ATOM 3226 C CA . ILE A 1 447 ? 0.446 12.887 8.677 1.00 77.25 447 ILE A CA 1
ATOM 3227 C C . ILE A 1 447 ? 1.157 14.044 7.973 1.00 77.25 447 ILE A C 1
ATOM 3229 O O . ILE A 1 447 ? 0.864 15.193 8.275 1.00 77.25 447 ILE A O 1
ATOM 3233 N N . GLN A 1 448 ? 2.018 13.780 6.985 1.00 77.88 448 GLN A N 1
ATOM 3234 C CA . GLN A 1 448 ? 2.730 14.832 6.243 1.00 77.88 448 GLN A CA 1
ATOM 3235 C C . GLN A 1 448 ? 1.769 15.799 5.534 1.00 77.88 448 GLN A C 1
ATOM 3237 O O . GLN A 1 448 ? 1.993 17.009 5.527 1.00 77.88 448 GLN A O 1
ATOM 3242 N N . ARG A 1 449 ? 0.671 15.289 4.956 1.00 81.19 449 ARG A N 1
ATOM 3243 C CA . ARG A 1 449 ? -0.382 16.129 4.360 1.00 81.19 449 ARG A CA 1
ATOM 3244 C C . ARG A 1 449 ? -1.113 16.958 5.414 1.00 81.19 449 ARG A C 1
ATOM 3246 O O . ARG A 1 449 ? -1.340 18.141 5.181 1.00 81.19 449 ARG A O 1
ATOM 3253 N N . GLY A 1 450 ? -1.444 16.360 6.558 1.00 85.62 450 GLY A N 1
ATOM 3254 C CA . GLY A 1 450 ? -2.060 17.053 7.690 1.00 85.62 450 GLY A CA 1
ATOM 3255 C C . GLY A 1 450 ? -1.164 18.160 8.245 1.00 85.62 450 GLY A C 1
ATOM 3256 O O . GLY A 1 450 ? -1.618 19.287 8.407 1.00 85.62 450 GLY A O 1
ATOM 3257 N N . GLN A 1 451 ? 0.127 17.876 8.433 1.00 87.94 451 GLN A N 1
ATOM 3258 C CA . GLN A 1 451 ? 1.137 18.859 8.828 1.00 87.94 451 GLN A CA 1
ATOM 3259 C C . GLN A 1 451 ? 1.214 20.001 7.813 1.00 87.94 451 GLN A C 1
ATOM 3261 O O . GLN A 1 451 ? 1.094 21.159 8.194 1.00 87.94 451 GLN A O 1
ATOM 3266 N N . ALA A 1 452 ? 1.359 19.699 6.519 1.00 85.88 452 ALA A N 1
ATOM 3267 C CA . ALA A 1 452 ? 1.425 20.723 5.478 1.00 85.88 452 ALA A CA 1
ATOM 3268 C C . ALA A 1 452 ? 0.166 21.605 5.447 1.00 85.88 452 ALA A C 1
ATOM 3270 O O . ALA A 1 452 ? 0.277 22.822 5.314 1.00 85.88 452 ALA A O 1
ATOM 3271 N N . TRP A 1 453 ? -1.017 21.006 5.610 1.00 89.88 453 TRP A N 1
ATOM 3272 C CA . TRP A 1 453 ? -2.270 21.748 5.690 1.00 89.88 453 TRP A CA 1
ATOM 3273 C C . TRP A 1 453 ? -2.316 22.655 6.923 1.00 89.88 453 TRP A C 1
ATOM 3275 O O . TRP A 1 453 ? -2.627 23.833 6.766 1.00 89.88 453 TRP A O 1
ATOM 3285 N N . LEU A 1 454 ? -1.953 22.145 8.110 1.00 91.31 454 LEU A N 1
ATOM 3286 C CA . LEU A 1 454 ? -1.913 22.925 9.353 1.00 91.31 454 LEU A CA 1
ATOM 3287 C C . LEU A 1 454 ? -0.955 24.110 9.231 1.00 91.31 454 LEU A C 1
ATOM 3289 O O . LEU A 1 454 ? -1.343 25.234 9.524 1.00 91.31 454 LEU A O 1
ATOM 3293 N N . LEU A 1 455 ? 0.264 23.886 8.730 1.00 90.75 455 LEU A N 1
ATOM 3294 C CA . LEU A 1 455 ? 1.248 24.952 8.517 1.00 90.75 455 LEU A CA 1
ATOM 3295 C C . LEU A 1 455 ? 0.740 26.012 7.526 1.00 90.75 455 LEU A C 1
ATOM 3297 O O . LEU A 1 455 ? 1.009 27.197 7.706 1.00 90.75 455 LEU A O 1
ATOM 3301 N N . ALA A 1 456 ? -0.034 25.610 6.514 1.00 90.62 456 ALA A N 1
ATOM 3302 C CA . ALA A 1 456 ? -0.657 26.532 5.567 1.00 90.62 456 ALA A CA 1
ATOM 3303 C C . ALA A 1 456 ? -1.816 27.355 6.163 1.00 90.62 456 ALA A C 1
ATOM 3305 O O . ALA A 1 456 ? -2.246 28.314 5.528 1.00 90.62 456 ALA A O 1
ATOM 3306 N N . GLN A 1 457 ? -2.313 27.022 7.363 1.00 93.62 457 GLN A N 1
ATOM 3307 C CA . GLN A 1 457 ? -3.341 27.812 8.056 1.00 93.62 457 GLN A CA 1
ATOM 3308 C C . GLN A 1 457 ? -2.768 29.014 8.824 1.00 93.62 457 GLN A C 1
ATOM 3310 O O . GLN A 1 457 ? -3.521 29.728 9.491 1.00 93.62 457 GLN A O 1
ATOM 3315 N N . GLN A 1 458 ? -1.451 29.232 8.760 1.00 94.75 458 GLN A N 1
ATOM 3316 C CA . GLN A 1 458 ? -0.790 30.319 9.466 1.00 94.75 458 GLN A CA 1
ATOM 3317 C C . GLN A 1 458 ? -1.332 31.694 9.061 1.00 94.75 458 GLN A C 1
ATOM 3319 O O . GLN A 1 458 ? -1.358 32.053 7.884 1.00 94.75 458 GLN A O 1
ATOM 3324 N N . GLN A 1 459 ? -1.718 32.473 10.069 1.00 95.69 459 GLN A N 1
ATOM 3325 C CA . GLN A 1 459 ? -2.183 33.846 9.918 1.00 95.69 459 GLN A CA 1
ATOM 3326 C C . GLN A 1 459 ? -1.028 34.855 10.054 1.00 95.69 459 GLN A C 1
ATOM 3328 O O . GLN A 1 459 ? 0.031 34.519 10.596 1.00 95.69 459 GLN A O 1
ATOM 3333 N N . PRO A 1 460 ? -1.211 36.116 9.606 1.00 95.44 460 PRO A N 1
ATOM 3334 C CA . PRO A 1 460 ? -0.178 37.153 9.698 1.00 95.44 460 PRO A CA 1
ATOM 3335 C C . PRO A 1 460 ? 0.302 37.468 11.121 1.00 95.44 460 PRO A C 1
ATOM 3337 O O . PRO A 1 460 ? 1.424 37.938 11.294 1.00 95.44 460 PRO A O 1
ATOM 3340 N N . ASP A 1 461 ? -0.532 37.227 12.133 1.00 94.50 461 ASP A N 1
ATOM 3341 C CA . ASP A 1 461 ? -0.189 37.427 13.545 1.00 94.50 461 ASP A CA 1
ATOM 3342 C C . ASP A 1 461 ? 0.606 36.257 14.151 1.00 94.50 461 ASP A C 1
ATOM 3344 O O . ASP A 1 461 ? 1.060 36.354 15.289 1.00 94.50 461 ASP A O 1
ATOM 3348 N N . GLY A 1 462 ? 0.810 35.178 13.389 1.00 94.94 462 GLY A N 1
ATOM 3349 C CA . GLY A 1 462 ? 1.529 33.978 13.803 1.00 94.94 462 GLY A CA 1
ATOM 3350 C C . GLY A 1 462 ? 0.645 32.857 14.349 1.00 94.94 462 GLY A C 1
ATOM 3351 O O . GLY A 1 462 ? 1.173 31.768 14.581 1.00 94.94 462 GLY A O 1
ATOM 3352 N N . SER A 1 463 ? -0.661 33.082 14.524 1.00 96.38 463 SER A N 1
ATOM 3353 C CA . SER A 1 463 ? -1.621 32.052 14.940 1.00 96.38 463 SER A CA 1
ATOM 3354 C C . SER A 1 463 ? -1.844 30.984 13.858 1.00 96.38 463 SER A C 1
ATOM 3356 O O . SER A 1 463 ? -1.541 31.188 12.678 1.00 96.38 463 SER A O 1
ATOM 3358 N N . LEU A 1 464 ? -2.359 29.819 14.264 1.00 93.88 464 LEU A N 1
ATOM 3359 C CA . LEU A 1 464 ? -2.726 28.712 13.376 1.00 93.88 464 LEU A CA 1
ATOM 3360 C C . LEU A 1 464 ? -4.231 28.462 13.509 1.00 93.88 464 LEU A C 1
ATOM 3362 O O . LEU A 1 464 ? -4.658 27.641 14.316 1.00 93.88 464 LEU A O 1
ATOM 3366 N N . GLY A 1 465 ? -5.032 29.184 12.726 1.00 88.00 465 GLY A N 1
ATOM 3367 C CA . GLY A 1 465 ? -6.494 29.107 12.764 1.00 88.00 465 GLY A CA 1
ATOM 3368 C C . GLY A 1 465 ? -7.156 30.432 13.139 1.00 88.00 465 GLY A C 1
ATOM 3369 O O . GLY A 1 465 ? -6.550 31.492 13.022 1.00 88.00 465 GLY A O 1
ATOM 3370 N N . ALA A 1 466 ? -8.429 30.371 13.534 1.00 86.56 466 ALA A N 1
ATOM 3371 C CA . ALA A 1 466 ? -9.255 31.561 13.754 1.00 86.56 466 ALA A CA 1
ATOM 3372 C C . ALA A 1 466 ? -9.210 32.102 15.195 1.00 86.56 466 ALA A C 1
ATOM 3374 O O . ALA A 1 466 ? -9.607 33.243 15.431 1.00 86.56 466 ALA A O 1
ATOM 3375 N N . ASP A 1 467 ? -8.762 31.294 16.156 1.00 91.19 467 ASP A N 1
ATOM 3376 C CA . ASP A 1 467 ? -8.793 31.617 17.581 1.00 91.19 467 ASP A CA 1
ATOM 3377 C C . ASP A 1 467 ? -7.630 30.943 18.352 1.00 91.19 467 ASP A C 1
ATOM 3379 O O . ASP A 1 467 ? -6.956 30.048 17.816 1.00 91.19 467 ASP A O 1
ATOM 3383 N N . PRO A 1 468 ? -7.364 31.368 19.607 1.00 93.75 468 PRO A N 1
ATOM 3384 C CA . PRO A 1 468 ? -6.280 30.814 20.412 1.00 93.75 468 PRO A CA 1
ATOM 3385 C C . PRO A 1 468 ? -6.371 29.303 20.649 1.00 93.75 468 PRO A C 1
ATOM 3387 O O . PRO A 1 468 ? -5.348 28.630 20.573 1.00 93.75 468 PRO A O 1
ATOM 3390 N N . GLU A 1 469 ? -7.562 28.754 20.902 1.00 92.19 469 GLU A N 1
ATOM 3391 C CA . GLU A 1 469 ? -7.733 27.325 21.206 1.00 92.19 469 GLU A CA 1
ATOM 3392 C C . GLU A 1 469 ? -7.406 26.479 19.977 1.00 92.19 469 GLU A C 1
ATOM 3394 O O . GLU A 1 469 ? -6.616 25.538 20.072 1.00 92.19 469 GLU A O 1
ATOM 3399 N N . THR A 1 470 ? -7.892 26.891 18.801 1.00 94.69 470 THR A N 1
ATOM 3400 C CA . THR A 1 470 ? -7.521 26.255 17.528 1.00 94.69 470 THR A CA 1
ATOM 3401 C C . THR A 1 470 ? -6.000 26.272 17.324 1.00 94.69 470 THR A C 1
ATOM 3403 O O . THR A 1 470 ? -5.411 25.269 16.914 1.00 94.69 470 THR A O 1
ATOM 3406 N N . THR A 1 471 ? -5.330 27.375 17.681 1.00 96.44 471 THR A N 1
ATOM 3407 C CA . THR A 1 471 ? -3.862 27.457 17.612 1.00 96.44 471 THR A CA 1
ATOM 3408 C C . THR A 1 471 ? -3.196 26.470 18.570 1.00 96.44 471 THR A C 1
ATOM 3410 O O . THR A 1 471 ? -2.224 25.813 18.197 1.00 96.44 471 THR A O 1
ATOM 3413 N N . PHE A 1 472 ? -3.701 26.326 19.797 1.00 95.69 472 PHE A N 1
ATOM 3414 C CA . PHE A 1 472 ? -3.129 25.400 20.776 1.00 95.69 472 PHE A CA 1
ATOM 3415 C C . PHE A 1 472 ? -3.250 23.949 20.320 1.00 95.69 472 PHE A C 1
ATOM 3417 O O . PHE A 1 472 ? -2.285 23.192 20.439 1.00 95.69 472 PHE A O 1
ATOM 3424 N N . GLU A 1 473 ? -4.411 23.565 19.792 1.00 93.44 473 GLU A N 1
ATOM 3425 C CA . GLU A 1 473 ? -4.654 22.226 19.259 1.00 93.44 473 GLU A CA 1
ATOM 3426 C C . GLU A 1 473 ? -3.771 21.946 18.041 1.00 93.44 473 GLU A C 1
ATOM 3428 O O . GLU A 1 473 ? -3.128 20.896 17.974 1.00 93.44 473 GLU A O 1
ATOM 3433 N N . ALA A 1 474 ? -3.659 22.904 17.116 1.00 94.38 474 ALA A N 1
ATOM 3434 C CA . ALA A 1 474 ? -2.816 22.774 15.932 1.00 94.38 474 ALA A CA 1
ATOM 3435 C C . ALA A 1 474 ? -1.341 22.551 16.298 1.00 94.38 474 ALA A C 1
ATOM 3437 O O . ALA A 1 474 ? -0.691 21.667 15.743 1.00 94.38 474 ALA A O 1
ATOM 3438 N N . VAL A 1 475 ? -0.807 23.310 17.259 1.00 94.62 475 VAL A N 1
ATOM 3439 C CA . VAL A 1 475 ? 0.595 23.185 17.694 1.00 94.62 475 VAL A CA 1
ATOM 3440 C C . VAL A 1 475 ? 0.838 21.864 18.423 1.00 94.62 475 VAL A C 1
ATOM 3442 O O . VAL A 1 475 ? 1.862 21.223 18.193 1.00 94.62 475 VAL A O 1
ATOM 3445 N N . GLN A 1 476 ? -0.101 21.419 19.261 1.00 92.38 476 GLN A N 1
ATOM 3446 C CA . GLN A 1 476 ? -0.011 20.117 19.927 1.00 92.38 476 GLN A CA 1
ATOM 3447 C C . GLN A 1 476 ? -0.079 18.962 18.922 1.00 92.38 476 GLN A C 1
ATOM 3449 O O . GLN A 1 476 ? 0.724 18.035 19.009 1.00 92.38 476 GLN A O 1
ATOM 3454 N N . ALA A 1 477 ? -0.973 19.033 17.932 1.00 90.94 477 ALA A N 1
ATOM 3455 C CA . ALA A 1 477 ? -1.066 18.047 16.858 1.00 90.94 477 ALA A CA 1
ATOM 3456 C C . ALA A 1 477 ? 0.210 18.012 16.002 1.00 90.94 477 ALA A C 1
ATOM 3458 O O . ALA A 1 477 ? 0.712 16.934 15.670 1.00 90.94 477 ALA A O 1
ATOM 3459 N N . LEU A 1 478 ? 0.779 19.180 15.682 1.00 90.56 478 LEU A N 1
ATOM 3460 C CA . LEU A 1 478 ? 2.074 19.265 15.013 1.00 90.56 478 LEU A CA 1
ATOM 3461 C C . LEU A 1 478 ? 3.154 18.604 15.875 1.00 90.56 478 LEU A C 1
ATOM 3463 O O . LEU A 1 478 ? 3.782 17.669 15.402 1.00 90.56 478 LEU A O 1
ATOM 3467 N N . ALA A 1 479 ? 3.315 18.975 17.147 1.00 88.25 479 ALA A N 1
ATOM 3468 C CA . ALA A 1 479 ? 4.321 18.378 18.031 1.00 88.25 479 ALA A CA 1
ATOM 3469 C C . ALA A 1 479 ? 4.168 16.853 18.189 1.00 88.25 479 ALA A C 1
ATOM 3471 O O . ALA A 1 479 ? 5.157 16.123 18.098 1.00 88.25 479 ALA A O 1
ATOM 3472 N N . ALA A 1 480 ? 2.936 16.359 18.346 1.00 85.56 480 ALA A N 1
ATOM 3473 C CA . ALA A 1 480 ? 2.633 14.933 18.475 1.00 85.56 480 ALA A CA 1
ATOM 3474 C C . ALA A 1 480 ? 2.991 14.121 17.221 1.00 85.56 480 ALA A C 1
ATOM 3476 O O . ALA A 1 480 ? 3.233 12.920 17.309 1.00 85.56 480 ALA A O 1
ATOM 3477 N N . THR A 1 481 ? 3.041 14.770 16.056 1.00 81.94 481 THR A N 1
ATOM 3478 C CA . THR A 1 481 ? 3.366 14.128 14.777 1.00 81.94 481 THR A CA 1
ATOM 3479 C C . THR A 1 481 ? 4.833 14.277 14.366 1.00 81.94 481 THR A C 1
ATOM 3481 O O . THR A 1 481 ? 5.189 13.845 13.272 1.00 81.94 481 THR A O 1
ATOM 3484 N N . GLN A 1 482 ? 5.678 14.854 15.233 1.00 76.81 482 GLN A N 1
ATOM 3485 C CA . GLN A 1 482 ? 7.135 14.966 15.059 1.00 76.81 482 GLN A CA 1
ATOM 3486 C C . GLN A 1 482 ? 7.538 15.489 13.665 1.00 76.81 482 GLN A C 1
ATOM 3488 O O . GLN A 1 482 ? 8.123 14.767 12.858 1.00 76.81 482 GLN A O 1
ATOM 3493 N N . PRO A 1 483 ? 7.196 16.744 13.341 1.00 79.50 483 PRO A N 1
ATOM 3494 C CA . PRO A 1 483 ? 7.420 17.298 12.023 1.00 79.50 483 PRO A CA 1
ATOM 3495 C C . PRO A 1 483 ? 8.903 17.636 11.847 1.00 79.50 483 PRO A C 1
ATOM 3497 O O . PRO A 1 483 ? 9.610 17.930 12.812 1.00 79.50 483 PRO A O 1
ATOM 3500 N N . GLU A 1 484 ? 9.360 17.664 10.595 1.00 72.88 484 GLU A N 1
ATOM 3501 C CA . GLU A 1 484 ? 10.728 18.060 10.245 1.00 72.88 484 GLU A CA 1
ATOM 3502 C C . GLU A 1 484 ? 11.108 19.405 10.902 1.00 72.88 484 GLU A C 1
ATOM 3504 O O . GLU A 1 484 ? 10.489 20.428 10.573 1.00 72.88 484 GLU A O 1
ATOM 3509 N N . PRO A 1 485 ? 12.139 19.460 11.774 1.00 79.25 485 PRO A N 1
ATOM 3510 C CA . PRO A 1 485 ? 12.446 20.657 12.560 1.00 79.25 485 PRO A CA 1
ATOM 3511 C C . PRO A 1 485 ? 12.668 21.908 11.708 1.00 79.25 485 PRO A C 1
ATOM 3513 O O . PRO A 1 485 ? 12.196 22.991 12.043 1.00 79.25 485 PRO A O 1
ATOM 3516 N N . SER A 1 486 ? 13.337 21.755 10.563 1.00 78.31 486 SER A N 1
ATOM 3517 C CA . SER A 1 486 ? 13.611 22.854 9.632 1.00 78.31 486 SER A CA 1
ATOM 3518 C C . SER A 1 486 ? 12.347 23.435 8.988 1.00 78.31 486 SER A C 1
ATOM 3520 O O . SER A 1 486 ? 12.305 24.631 8.708 1.00 78.31 486 SER A O 1
ATOM 3522 N N . ARG A 1 487 ? 11.305 22.617 8.782 1.00 81.50 487 ARG A N 1
ATOM 3523 C CA . ARG A 1 487 ? 10.025 23.061 8.210 1.00 81.50 487 ARG A CA 1
ATOM 3524 C C . ARG A 1 487 ? 9.195 23.846 9.214 1.00 81.50 487 ARG A C 1
ATOM 3526 O O . ARG A 1 487 ? 8.558 24.824 8.836 1.00 81.50 487 ARG A O 1
ATOM 3533 N N . VAL A 1 488 ? 9.191 23.418 10.475 1.00 89.44 488 VAL A N 1
ATOM 3534 C CA . VAL A 1 488 ? 8.329 24.022 11.501 1.00 89.44 488 VAL A CA 1
ATOM 3535 C C . VAL A 1 488 ? 8.991 25.144 12.277 1.00 89.44 488 VAL A C 1
ATOM 3537 O O . VAL A 1 488 ? 8.279 25.992 12.797 1.00 89.44 488 VAL A O 1
ATOM 3540 N N . ALA A 1 489 ? 10.325 25.208 12.326 1.00 90.00 489 ALA A N 1
ATOM 3541 C CA . ALA A 1 489 ? 11.058 26.247 13.047 1.00 90.00 489 ALA A CA 1
ATOM 3542 C C . ALA A 1 489 ? 10.548 27.685 12.800 1.00 90.00 489 ALA A C 1
ATOM 3544 O O . ALA A 1 489 ? 10.273 28.366 13.794 1.00 90.00 489 ALA A O 1
ATOM 3545 N N . PRO A 1 490 ? 10.364 28.163 11.546 1.00 92.06 490 PRO A N 1
ATOM 3546 C CA . PRO A 1 490 ? 9.865 29.521 11.314 1.00 92.06 490 PRO A CA 1
ATOM 3547 C C . PRO A 1 490 ? 8.420 29.703 11.798 1.00 92.06 490 PRO A C 1
ATOM 3549 O O . PRO A 1 490 ? 8.101 30.718 12.412 1.00 92.06 490 PRO A O 1
ATOM 3552 N N . VAL A 1 491 ? 7.566 28.696 11.598 1.00 92.75 491 VAL A N 1
ATOM 3553 C CA . VAL A 1 491 ? 6.164 28.722 12.039 1.00 92.75 491 VAL A CA 1
ATOM 3554 C C . VAL A 1 491 ? 6.070 28.725 13.562 1.00 92.75 491 VAL A C 1
ATOM 3556 O O . VAL A 1 491 ? 5.342 29.525 14.140 1.00 92.75 491 VAL A O 1
ATOM 3559 N N . TYR A 1 492 ? 6.846 27.884 14.242 1.00 94.75 492 TYR A N 1
ATOM 3560 C CA . TYR A 1 492 ? 6.886 27.838 15.702 1.00 94.75 492 TYR A CA 1
ATOM 3561 C C . TYR A 1 492 ? 7.429 29.137 16.290 1.00 94.75 492 TYR A C 1
ATOM 3563 O O . TYR A 1 492 ? 6.976 29.565 17.347 1.00 94.75 492 TYR A O 1
ATOM 3571 N N . GLN A 1 493 ? 8.360 29.806 15.609 1.00 95.19 493 GLN A N 1
ATOM 3572 C CA . GLN A 1 493 ? 8.836 31.116 16.040 1.00 95.19 493 GLN A CA 1
ATOM 3573 C C . GLN A 1 493 ? 7.722 32.169 16.037 1.00 95.19 493 GLN A C 1
ATOM 3575 O O . GLN A 1 493 ? 7.564 32.874 17.034 1.00 95.19 493 GLN A O 1
ATOM 3580 N N . SER A 1 494 ? 6.936 32.265 14.966 1.00 96.06 494 SER A N 1
ATOM 3581 C CA . SER A 1 494 ? 5.810 33.204 14.904 1.00 96.06 494 SER A CA 1
ATOM 3582 C C . SER A 1 494 ? 4.656 32.794 15.820 1.00 96.06 494 SER A C 1
ATOM 3584 O O . SER A 1 494 ? 4.065 33.658 16.456 1.00 96.06 494 SER A O 1
ATOM 3586 N N . VAL A 1 495 ? 4.389 31.491 15.972 1.00 96.69 495 VAL A N 1
ATOM 3587 C CA . VAL A 1 495 ? 3.424 30.979 16.957 1.00 96.69 495 VAL A CA 1
ATOM 3588 C C . VAL A 1 495 ? 3.824 31.432 18.355 1.00 96.69 495 VAL A C 1
ATOM 3590 O O . VAL A 1 495 ? 3.009 32.009 19.060 1.00 96.69 495 VAL A O 1
ATOM 3593 N N . ARG A 1 496 ? 5.085 31.261 18.767 1.00 96.25 496 ARG A N 1
ATOM 3594 C CA . ARG A 1 496 ? 5.533 31.727 20.090 1.00 96.25 496 ARG A CA 1
ATOM 3595 C C . ARG A 1 496 ? 5.376 33.239 20.258 1.00 96.25 496 ARG A C 1
ATOM 3597 O O . ARG A 1 496 ? 5.038 33.682 21.352 1.00 96.25 496 ARG A O 1
ATOM 3604 N N . ALA A 1 497 ? 5.577 34.026 19.199 1.00 96.12 497 ALA A N 1
ATOM 3605 C CA . ALA A 1 497 ? 5.316 35.466 19.231 1.00 96.12 497 ALA A CA 1
ATOM 3606 C C . ALA A 1 497 ? 3.818 35.774 19.429 1.00 96.12 497 ALA A C 1
ATOM 3608 O O . ALA A 1 497 ? 3.473 36.604 20.271 1.00 96.12 497 ALA A O 1
ATOM 3609 N N . TYR A 1 498 ? 2.932 35.053 18.738 1.00 97.25 498 TYR A N 1
ATOM 3610 C CA . TYR A 1 498 ? 1.484 35.129 18.939 1.00 97.25 498 TYR A CA 1
ATOM 3611 C C . TYR A 1 498 ? 1.083 34.762 20.378 1.00 97.25 498 TYR A C 1
ATOM 3613 O O . TYR A 1 498 ? 0.423 35.550 21.057 1.00 97.25 498 TYR A O 1
ATOM 3621 N N . LEU A 1 499 ? 1.550 33.612 20.882 1.00 96.75 499 LEU A N 1
ATOM 3622 C CA . LEU A 1 499 ? 1.290 33.143 22.250 1.00 96.75 499 LEU A CA 1
ATOM 3623 C C . LEU A 1 499 ? 1.775 34.165 23.292 1.00 96.75 499 LEU A C 1
ATOM 3625 O O . LEU A 1 499 ? 1.074 34.435 24.266 1.00 96.75 499 LEU A O 1
ATOM 3629 N N . ALA A 1 500 ? 2.928 34.800 23.053 1.00 96.38 500 ALA A N 1
ATOM 3630 C CA . ALA A 1 500 ? 3.430 35.885 23.889 1.00 96.38 500 ALA A CA 1
ATOM 3631 C C . ALA A 1 500 ? 2.542 37.132 23.864 1.00 96.38 500 ALA A C 1
ATOM 3633 O O . ALA A 1 500 ? 2.394 37.785 24.896 1.00 96.38 500 ALA A O 1
ATOM 3634 N N . SER A 1 501 ? 1.925 37.450 22.724 1.00 96.06 501 SER A N 1
ATOM 3635 C CA . SER A 1 501 ? 1.037 38.609 22.616 1.00 96.06 501 SER A CA 1
ATOM 3636 C C . SER A 1 501 ? -0.276 38.434 23.392 1.00 96.06 501 SER A C 1
ATOM 3638 O O . SER A 1 501 ? -0.796 39.408 23.935 1.00 96.06 501 SER A O 1
ATOM 3640 N N . ILE A 1 502 ? -0.789 37.200 23.500 1.00 95.81 502 ILE A N 1
ATOM 3641 C CA . ILE A 1 502 ? -2.051 36.905 24.198 1.00 95.81 502 ILE A CA 1
ATOM 3642 C C . ILE A 1 502 ? -1.862 36.536 25.677 1.00 95.81 502 ILE A C 1
ATOM 3644 O O . ILE A 1 502 ? -2.804 36.660 26.460 1.00 95.81 502 ILE A O 1
ATOM 3648 N N . ALA A 1 503 ? -0.663 36.113 26.093 1.00 96.12 503 ALA A N 1
ATOM 3649 C CA . ALA A 1 503 ? -0.382 35.649 27.456 1.00 96.12 503 ALA A CA 1
ATOM 3650 C C . ALA A 1 503 ? -0.780 36.620 28.593 1.00 96.12 503 ALA A C 1
ATOM 3652 O O . ALA A 1 503 ? -1.248 36.142 29.635 1.00 96.12 503 ALA A O 1
ATOM 3653 N N . PRO A 1 504 ? -0.667 37.959 28.455 1.00 95.06 504 PRO A N 1
ATOM 3654 C CA . PRO A 1 504 ? -1.106 38.888 29.498 1.00 95.06 504 PRO A CA 1
ATOM 3655 C C . PRO A 1 504 ? -2.587 38.755 29.864 1.00 95.06 504 PRO A C 1
ATOM 3657 O O . PRO A 1 504 ? -2.926 38.846 31.043 1.00 95.06 504 PRO A O 1
ATOM 3660 N N . THR A 1 505 ? -3.457 38.490 28.888 1.00 93.94 505 THR A N 1
ATOM 3661 C CA . THR A 1 505 ? -4.917 38.524 29.062 1.00 93.94 505 THR A CA 1
ATOM 3662 C C . THR A 1 505 ? -5.552 37.137 29.034 1.00 93.94 505 THR A C 1
ATOM 3664 O O . THR A 1 505 ? -6.440 36.850 29.844 1.00 93.94 505 THR A O 1
ATOM 3667 N N . TYR A 1 506 ? -5.089 36.260 28.144 1.00 93.69 506 TYR A N 1
ATOM 3668 C CA . TYR A 1 506 ? -5.672 34.944 27.926 1.00 93.69 506 TYR A CA 1
ATOM 3669 C C . TYR A 1 506 ? -5.484 34.030 29.146 1.00 93.69 506 TYR A C 1
ATOM 3671 O O . TYR A 1 506 ? -4.396 33.924 29.713 1.00 93.69 506 TYR A O 1
ATOM 3679 N N . GLY A 1 507 ? -6.574 33.391 29.580 1.00 89.00 507 GLY A N 1
ATOM 3680 C CA . GLY A 1 507 ? -6.589 32.492 30.737 1.00 89.00 507 GLY A CA 1
ATOM 3681 C C . GLY A 1 507 ? -6.307 33.144 32.093 1.00 89.00 507 GLY A C 1
ATOM 3682 O O . GLY A 1 507 ? -6.256 32.441 33.094 1.00 89.00 507 GLY A O 1
ATOM 3683 N N . SER A 1 508 ? -6.188 34.472 32.176 1.00 92.38 508 SER A N 1
ATOM 3684 C CA . SER A 1 508 ? -5.824 35.194 33.410 1.00 92.38 508 SER A CA 1
ATOM 3685 C C . SER A 1 508 ? -6.724 34.915 34.627 1.00 92.38 508 SER A C 1
ATOM 3687 O O . SER A 1 508 ? -6.293 35.125 35.757 1.00 92.38 508 SER A O 1
ATOM 3689 N N . THR A 1 509 ? -7.942 34.410 34.417 1.00 90.75 509 THR A N 1
ATOM 3690 C CA . THR A 1 509 ? -8.924 34.100 35.470 1.00 90.75 509 THR A CA 1
ATOM 3691 C C . THR A 1 509 ? -9.300 32.618 35.563 1.00 90.75 509 THR A C 1
ATOM 3693 O O . THR A 1 509 ? -10.102 32.247 36.422 1.00 90.75 509 THR A O 1
ATOM 3696 N N . GLN A 1 510 ? -8.768 31.768 34.679 1.00 91.38 510 GLN A N 1
ATOM 3697 C CA . GLN A 1 510 ? -9.156 30.362 34.588 1.00 91.38 510 GLN A CA 1
ATOM 3698 C C . GLN A 1 510 ? -7.940 29.449 34.396 1.00 91.38 510 GLN A C 1
ATOM 3700 O O . GLN A 1 510 ? -7.119 29.660 33.499 1.00 91.38 510 GLN A O 1
ATOM 3705 N N . ALA A 1 511 ? -7.871 28.394 35.210 1.00 91.44 511 ALA A N 1
ATOM 3706 C CA . ALA A 1 511 ? -6.805 27.402 35.178 1.00 91.44 511 ALA A CA 1
ATOM 3707 C C . ALA A 1 511 ? -6.741 26.683 33.823 1.00 91.44 511 ALA A C 1
ATOM 3709 O O . ALA A 1 511 ? -5.696 26.725 33.189 1.00 91.44 511 ALA A O 1
ATOM 3710 N N . GLY A 1 512 ? -7.858 26.133 33.327 1.00 92.31 512 GLY A N 1
ATOM 3711 C CA . GLY A 1 512 ? -7.906 25.374 32.065 1.00 92.31 512 GLY A CA 1
ATOM 3712 C C . GLY A 1 512 ? -7.283 26.100 30.863 1.00 92.31 512 GLY A C 1
ATOM 3713 O O . GLY A 1 512 ? -6.321 25.590 30.287 1.00 92.31 512 GLY A O 1
ATOM 3714 N N . PRO A 1 513 ? -7.748 27.314 30.511 1.00 93.69 513 PRO A N 1
ATOM 3715 C CA . PRO A 1 513 ? -7.146 28.101 29.436 1.00 93.69 513 PRO A CA 1
ATOM 3716 C C . PRO A 1 513 ? -5.668 28.454 29.682 1.00 93.69 513 PRO A C 1
ATOM 3718 O O . PRO A 1 513 ? -4.864 28.394 28.753 1.00 93.69 513 PRO A O 1
ATOM 3721 N N . THR A 1 514 ? -5.267 28.767 30.925 1.00 95.12 514 THR A N 1
ATOM 3722 C CA . THR A 1 514 ? -3.839 28.974 31.254 1.00 95.12 514 THR A CA 1
ATOM 3723 C C . THR A 1 514 ? -3.019 27.712 30.971 1.00 95.12 514 THR A C 1
ATOM 3725 O O . THR A 1 514 ? -1.938 27.796 30.391 1.00 95.12 514 THR A O 1
ATOM 3728 N N . SER A 1 515 ? -3.537 26.538 31.328 1.00 95.62 515 SER A N 1
ATOM 3729 C CA . SER A 1 515 ? -2.876 25.249 31.114 1.00 95.62 515 SER A CA 1
ATOM 3730 C C . SER A 1 515 ? -2.697 24.916 29.636 1.00 95.62 515 SER A C 1
ATOM 3732 O O . SER A 1 515 ? -1.614 24.504 29.231 1.00 95.62 515 SER A O 1
ATOM 3734 N N . ARG A 1 516 ? -3.718 25.149 28.804 1.00 95.25 516 ARG A N 1
ATOM 3735 C CA . ARG A 1 516 ? -3.621 24.911 27.353 1.00 95.25 516 ARG A CA 1
ATOM 3736 C C . ARG A 1 516 ? -2.615 25.843 26.684 1.00 95.25 516 ARG A C 1
ATOM 3738 O O . ARG A 1 516 ? -1.848 25.398 25.833 1.00 95.25 516 ARG A O 1
ATOM 3745 N N . LEU A 1 517 ? -2.549 27.100 27.130 1.00 96.38 517 LEU A N 1
ATOM 3746 C CA . LEU A 1 517 ? -1.532 28.043 26.669 1.00 96.38 517 LEU A CA 1
ATOM 3747 C C . LEU A 1 517 ? -0.112 27.568 27.032 1.00 96.38 517 LEU A C 1
ATOM 3749 O O . LEU A 1 517 ? 0.772 27.600 26.175 1.00 96.38 517 LEU A O 1
ATOM 3753 N N . ILE A 1 518 ? 0.108 27.079 28.261 1.00 97.19 518 ILE A N 1
ATOM 3754 C CA . ILE A 1 518 ? 1.395 26.486 28.679 1.00 97.19 518 ILE A CA 1
ATOM 3755 C C . ILE A 1 518 ? 1.770 25.309 27.774 1.00 97.19 518 ILE A C 1
ATOM 3757 O O . ILE A 1 518 ? 2.891 25.254 27.271 1.00 97.19 518 ILE A O 1
ATOM 3761 N N . LEU A 1 519 ? 0.839 24.389 27.525 1.00 96.56 519 LEU A N 1
ATOM 3762 C CA . LEU A 1 519 ? 1.098 23.211 26.697 1.00 96.56 519 LEU A CA 1
ATOM 3763 C C . LEU A 1 519 ? 1.400 23.578 25.240 1.00 96.56 519 LEU A C 1
ATOM 3765 O O . LEU A 1 519 ? 2.306 22.997 24.647 1.00 96.56 519 LEU A O 1
ATOM 3769 N N . ALA A 1 520 ? 0.724 24.583 24.679 1.00 96.38 520 ALA A N 1
ATOM 3770 C CA . ALA A 1 520 ? 1.030 25.101 23.346 1.00 96.38 520 ALA A CA 1
ATOM 3771 C C . ALA A 1 520 ? 2.431 25.742 23.269 1.00 96.38 520 ALA A C 1
ATOM 3773 O O . ALA A 1 520 ? 3.157 25.560 22.285 1.00 96.38 520 ALA A O 1
ATOM 3774 N N . LEU A 1 521 ? 2.848 26.465 24.314 1.00 95.62 521 LEU A N 1
ATOM 3775 C CA . LEU A 1 521 ? 4.204 27.011 24.415 1.00 95.62 521 LEU A CA 1
ATOM 3776 C C . LEU A 1 521 ? 5.246 25.898 24.467 1.00 95.62 521 LEU A C 1
ATOM 3778 O O . LEU A 1 521 ? 6.178 25.915 23.669 1.00 95.62 521 LEU A O 1
ATOM 3782 N N . LEU A 1 522 ? 5.061 24.907 25.338 1.00 95.19 522 LEU A N 1
ATOM 3783 C CA . LEU A 1 522 ? 5.972 23.768 25.451 1.00 95.19 522 LEU A CA 1
ATOM 3784 C C . LEU A 1 522 ? 6.061 22.986 24.133 1.00 95.19 522 LEU A C 1
ATOM 3786 O O . LEU A 1 522 ? 7.159 22.699 23.659 1.00 95.19 522 LEU A O 1
ATOM 3790 N N . ALA A 1 523 ? 4.922 22.718 23.491 1.00 93.75 523 ALA A N 1
ATOM 3791 C CA . ALA A 1 523 ? 4.847 22.017 22.209 1.00 93.75 523 ALA A CA 1
ATOM 3792 C C . ALA A 1 523 ? 5.554 22.769 21.063 1.00 93.75 523 ALA A C 1
ATOM 3794 O O . ALA A 1 523 ? 6.111 22.145 20.160 1.00 93.75 523 ALA A O 1
ATOM 3795 N N . SER A 1 524 ? 5.587 24.104 21.117 1.00 93.62 524 SER A N 1
ATOM 3796 C CA . SER A 1 524 ? 6.345 24.943 20.178 1.00 93.62 524 SER A CA 1
ATOM 3797 C C . SER A 1 524 ? 7.776 25.255 20.642 1.00 93.62 524 SER A C 1
ATOM 3799 O O . SER A 1 524 ? 8.474 26.020 19.974 1.00 93.62 524 SER A O 1
ATOM 3801 N N . GLY A 1 525 ? 8.246 24.673 21.752 1.00 91.56 525 GLY A N 1
ATOM 3802 C CA . GLY A 1 525 ? 9.605 24.847 22.280 1.00 91.56 525 GLY A CA 1
ATOM 3803 C C . GLY A 1 525 ? 9.855 26.174 23.012 1.00 91.56 525 GLY A C 1
ATOM 3804 O O . GLY A 1 525 ? 10.988 26.651 23.039 1.00 91.56 525 GLY A O 1
ATOM 3805 N N . GLY A 1 526 ? 8.810 26.814 23.538 1.00 91.94 526 GLY A N 1
ATOM 3806 C CA . GLY A 1 526 ? 8.888 28.015 24.372 1.00 91.94 526 GLY A CA 1
ATOM 3807 C C . GLY A 1 526 ? 8.988 27.711 25.871 1.00 91.94 526 GLY A C 1
ATOM 3808 O O . GLY A 1 526 ? 8.593 26.641 26.329 1.00 91.94 526 GLY A O 1
ATOM 3809 N N . ASP A 1 527 ? 9.486 28.682 26.638 1.00 93.62 527 ASP A N 1
ATOM 3810 C CA . ASP A 1 527 ? 9.529 28.630 28.104 1.00 93.62 527 ASP A CA 1
ATOM 3811 C C . ASP A 1 527 ? 8.274 29.298 28.697 1.00 93.62 527 ASP A C 1
ATOM 3813 O O . ASP A 1 527 ? 8.120 30.510 28.537 1.00 93.62 527 ASP A O 1
ATOM 3817 N N . PRO A 1 528 ? 7.388 28.567 29.399 1.00 96.25 528 PRO A N 1
ATOM 3818 C CA . PRO A 1 528 ? 6.160 29.126 29.964 1.00 96.25 528 PRO A CA 1
ATOM 3819 C C . PRO A 1 528 ? 6.380 30.073 31.158 1.00 96.25 528 PRO A C 1
ATOM 3821 O O . PRO A 1 528 ? 5.425 30.715 31.597 1.00 96.25 528 PRO A O 1
ATOM 3824 N N . ARG A 1 529 ? 7.600 30.181 31.700 1.00 95.56 529 ARG A N 1
ATOM 3825 C CA . ARG A 1 529 ? 7.906 31.052 32.850 1.00 95.56 529 ARG A CA 1
ATOM 3826 C C . ARG A 1 529 ? 8.221 32.496 32.465 1.00 95.56 529 ARG A C 1
ATOM 3828 O O . ARG A 1 529 ? 8.267 33.360 33.336 1.00 95.56 529 ARG A O 1
ATOM 3835 N N . ASN A 1 530 ? 8.439 32.772 31.180 1.00 90.25 530 ASN A N 1
ATOM 3836 C CA . ASN A 1 530 ? 8.720 34.121 30.698 1.00 90.25 530 ASN A CA 1
ATOM 3837 C C . ASN A 1 530 ? 8.115 34.357 29.309 1.00 90.25 530 ASN A C 1
ATOM 3839 O O . ASN A 1 530 ? 8.801 34.299 28.286 1.00 90.25 530 ASN A O 1
ATOM 3843 N N . VAL A 1 531 ? 6.812 34.640 29.281 1.00 91.56 531 VAL A N 1
ATOM 3844 C CA . VAL A 1 531 ? 6.036 34.786 28.045 1.00 91.56 531 VAL A CA 1
ATOM 3845 C C . VAL A 1 531 ? 5.287 36.108 28.050 1.00 91.56 531 VAL A C 1
ATOM 3847 O O . VAL A 1 531 ? 4.348 36.294 28.817 1.00 91.56 531 VAL A O 1
ATOM 3850 N N . GLY A 1 532 ? 5.723 37.063 27.224 1.00 84.75 532 GLY A N 1
ATOM 3851 C CA . GLY A 1 532 ? 5.108 38.397 27.191 1.00 84.75 532 GLY A CA 1
ATOM 3852 C C . GLY A 1 532 ? 5.162 39.130 28.541 1.00 84.75 532 GLY A C 1
ATOM 3853 O O . GLY A 1 532 ? 4.274 39.922 28.842 1.00 84.75 532 GLY A O 1
ATOM 3854 N N . GLY A 1 533 ? 6.169 38.836 29.377 1.00 88.31 533 GLY A N 1
ATOM 3855 C CA . GLY A 1 533 ? 6.295 39.371 30.740 1.00 88.31 533 GLY A CA 1
ATOM 3856 C C . GLY A 1 533 ? 5.469 38.635 31.804 1.00 88.31 533 GLY A C 1
ATOM 3857 O O . GLY A 1 533 ? 5.369 39.119 32.929 1.00 88.31 533 GLY A O 1
ATOM 3858 N N . VAL A 1 534 ? 4.879 37.484 31.470 1.00 95.38 534 VAL A N 1
ATOM 3859 C CA . VAL A 1 534 ? 4.072 36.657 32.377 1.00 95.38 534 VAL A CA 1
ATOM 3860 C C . VAL A 1 534 ? 4.776 35.333 32.675 1.00 95.38 534 VAL A C 1
ATOM 3862 O O . VAL A 1 534 ? 5.227 34.652 31.755 1.00 95.38 534 VAL A O 1
ATOM 3865 N N . ASP A 1 535 ? 4.787 34.936 33.950 1.00 96.81 535 ASP A N 1
ATOM 3866 C CA . ASP A 1 535 ? 5.065 33.558 34.369 1.00 96.81 535 ASP A CA 1
ATOM 3867 C C . ASP A 1 535 ? 3.740 32.781 34.439 1.00 96.81 535 ASP A C 1
ATOM 3869 O O . ASP A 1 535 ? 2.942 32.938 35.372 1.00 96.81 535 ASP A O 1
ATOM 3873 N N . LEU A 1 536 ? 3.465 31.982 33.405 1.00 96.62 536 LEU A N 1
ATOM 3874 C CA . LEU A 1 536 ? 2.217 31.226 33.296 1.00 96.62 536 LEU A CA 1
ATOM 3875 C C . LEU A 1 536 ? 2.181 30.050 34.271 1.00 96.62 536 LEU A C 1
ATOM 3877 O O . LEU A 1 536 ? 1.102 29.691 34.741 1.00 96.62 536 LEU A O 1
ATOM 3881 N N . VAL A 1 537 ? 3.342 29.490 34.624 1.00 96.19 537 VAL A N 1
ATOM 3882 C CA . VAL A 1 537 ? 3.442 28.423 35.628 1.00 96.19 537 VAL A CA 1
ATOM 3883 C C . VAL A 1 537 ? 3.066 28.982 36.997 1.00 96.19 537 VAL A C 1
ATOM 3885 O O . VAL A 1 537 ? 2.210 28.415 37.675 1.00 96.19 537 VAL A O 1
ATOM 3888 N N . ALA A 1 538 ? 3.622 30.137 37.371 1.00 94.94 538 ALA A N 1
ATOM 3889 C CA . ALA A 1 538 ? 3.257 30.823 38.607 1.00 94.94 538 ALA A CA 1
ATOM 3890 C C . ALA A 1 538 ? 1.776 31.230 38.616 1.00 94.94 538 ALA A C 1
ATOM 3892 O O . ALA A 1 538 ? 1.107 31.087 39.639 1.00 94.94 538 ALA A O 1
ATOM 3893 N N . ARG A 1 539 ? 1.229 31.680 37.476 1.00 94.19 539 ARG A N 1
ATOM 3894 C CA . ARG A 1 539 ? -0.210 31.960 37.338 1.00 94.19 539 ARG A CA 1
ATOM 3895 C C . ARG A 1 539 ? -1.053 30.709 37.592 1.00 94.19 539 ARG A C 1
ATOM 3897 O O . ARG A 1 539 ? -2.002 30.776 38.369 1.00 94.19 539 ARG A O 1
ATOM 3904 N N . LEU A 1 540 ? -0.703 29.579 36.974 1.00 94.06 540 LEU A N 1
ATOM 3905 C CA . LEU A 1 540 ? -1.433 28.323 37.139 1.00 94.06 540 LEU A CA 1
ATOM 3906 C C . LEU A 1 540 ? -1.388 27.827 38.593 1.00 94.06 540 LEU A C 1
ATOM 3908 O O . LEU A 1 540 ? -2.414 27.450 39.155 1.00 94.06 540 LEU A O 1
ATOM 3912 N N . GLN A 1 541 ? -0.217 27.909 39.228 1.00 91.44 541 GLN A N 1
ATOM 3913 C CA . GLN A 1 541 ? -0.034 27.611 40.652 1.00 91.44 541 GLN A CA 1
ATOM 3914 C C . GLN A 1 541 ? -0.798 28.587 41.560 1.00 91.44 541 GLN A C 1
ATOM 3916 O O . GLN A 1 541 ? -1.269 28.200 42.626 1.00 91.44 541 GLN A O 1
ATOM 3921 N N . GLY A 1 542 ? -0.977 29.838 41.131 1.00 89.25 542 GLY A N 1
ATOM 3922 C CA . GLY A 1 542 ? -1.779 30.838 41.831 1.00 89.25 542 GLY A CA 1
ATOM 3923 C C . GLY A 1 542 ? -3.248 30.438 41.982 1.00 89.25 542 GLY A C 1
ATOM 3924 O O . GLY A 1 542 ? -3.839 30.713 43.024 1.00 89.25 542 GLY A O 1
ATOM 3925 N N . PHE A 1 543 ? -3.829 29.722 41.010 1.00 88.56 543 PHE A N 1
ATOM 3926 C CA . PHE A 1 543 ? -5.174 29.151 41.167 1.00 88.56 543 PHE A CA 1
ATOM 3927 C C . PHE A 1 543 ? -5.197 28.073 42.263 1.00 88.56 543 PHE A C 1
ATOM 3929 O O . PHE A 1 543 ? -6.107 28.056 43.093 1.00 88.56 543 PHE A O 1
ATOM 3936 N N . ALA A 1 544 ? -4.133 27.264 42.351 1.00 70.44 544 ALA A N 1
ATOM 3937 C CA . ALA A 1 544 ? -3.967 26.229 43.374 1.00 70.44 544 ALA A CA 1
ATOM 3938 C C . ALA A 1 544 ? -3.904 26.785 44.807 1.00 70.44 544 ALA A C 1
ATOM 3940 O O . ALA A 1 544 ? -4.268 26.088 45.752 1.00 70.44 544 ALA A O 1
ATOM 3941 N N . ALA A 1 545 ? -3.481 28.039 44.995 1.00 65.06 545 ALA A N 1
ATOM 3942 C CA . ALA A 1 545 ? -3.488 28.690 46.308 1.00 65.06 545 ALA A CA 1
ATOM 3943 C C . ALA A 1 545 ? -4.913 28.901 46.869 1.00 65.06 545 ALA A C 1
ATOM 3945 O O . ALA A 1 545 ? -5.072 29.150 48.063 1.00 65.06 545 ALA A O 1
ATOM 3946 N N . GLY A 1 546 ? -5.945 28.766 46.026 1.00 60.47 546 GLY A N 1
ATOM 3947 C CA . GLY A 1 546 ? -7.359 28.685 46.400 1.00 60.47 546 GLY A CA 1
ATOM 3948 C C . GLY A 1 546 ? -7.967 27.289 46.210 1.00 60.47 546 GLY A C 1
ATOM 3949 O O . GLY A 1 546 ? -9.184 27.191 46.039 1.00 60.47 546 GLY A O 1
ATOM 3950 N N . ALA A 1 547 ? -7.149 26.227 46.183 1.00 61.88 547 ALA A N 1
ATOM 3951 C CA . ALA A 1 547 ? -7.610 24.864 45.932 1.00 61.88 547 ALA A CA 1
ATOM 3952 C C . ALA A 1 547 ? -8.708 24.439 46.915 1.00 61.88 547 ALA A C 1
ATOM 3954 O O . ALA A 1 547 ? -8.650 24.683 48.122 1.00 61.88 547 ALA A O 1
ATOM 3955 N N . THR A 1 548 ? -9.732 23.782 46.376 1.00 66.19 548 THR A N 1
ATOM 3956 C CA . THR A 1 548 ? -10.864 23.301 47.178 1.00 66.19 548 THR A CA 1
ATOM 3957 C C . THR A 1 548 ? -10.451 22.098 48.042 1.00 66.19 548 THR A C 1
ATOM 3959 O O . THR A 1 548 ? -9.484 21.411 47.701 1.00 66.19 548 THR A O 1
ATOM 3962 N N . PRO A 1 549 ? -11.202 21.754 49.109 1.00 68.06 549 PRO A N 1
ATOM 3963 C CA . PRO A 1 549 ? -10.920 20.581 49.951 1.00 68.06 549 PRO A CA 1
ATOM 3964 C C . PRO A 1 549 ? -10.797 19.250 49.189 1.00 68.06 549 PRO A C 1
ATOM 3966 O O . PRO A 1 549 ? -10.219 18.296 49.701 1.00 68.06 549 PRO A O 1
ATOM 3969 N N . ASN A 1 550 ? -11.316 19.194 47.960 1.00 71.56 550 ASN A N 1
ATOM 3970 C CA . ASN A 1 550 ? -11.317 18.012 47.104 1.00 71.56 550 ASN A CA 1
ATOM 3971 C C . ASN A 1 550 ? -10.090 17.940 46.170 1.00 71.56 550 ASN A C 1
ATOM 3973 O O . ASN A 1 550 ? -10.053 17.087 45.288 1.00 71.56 550 ASN A O 1
ATOM 3977 N N . GLY A 1 551 ? -9.115 18.847 46.311 1.00 75.81 551 GLY A N 1
ATOM 3978 C CA . GLY A 1 551 ? -7.902 18.883 45.484 1.00 75.81 551 GLY A CA 1
ATOM 3979 C C . GLY A 1 551 ? -8.081 19.519 44.100 1.00 75.81 551 GLY A C 1
ATOM 3980 O O . GLY A 1 551 ? -7.160 19.472 43.286 1.00 75.81 551 GLY A O 1
ATOM 3981 N N . ALA A 1 552 ? -9.242 20.124 43.817 1.00 80.44 552 ALA A N 1
ATOM 3982 C CA . ALA A 1 552 ? -9.459 20.843 42.562 1.00 80.44 552 ALA A CA 1
ATOM 3983 C C . ALA A 1 552 ? -8.683 22.169 42.547 1.00 80.44 552 ALA A C 1
ATOM 3985 O O . ALA A 1 552 ? -8.759 22.937 43.511 1.00 80.44 552 ALA A O 1
ATOM 3986 N N . LEU A 1 553 ? -7.994 22.439 41.433 1.00 82.50 553 LEU A N 1
ATOM 3987 C CA . LEU A 1 553 ? -7.130 23.605 41.210 1.00 82.50 553 LEU A CA 1
ATOM 3988 C C . LEU A 1 553 ? -7.894 24.931 41.200 1.00 82.50 553 LEU A C 1
ATOM 3990 O O . LEU A 1 553 ? -7.306 25.969 41.467 1.00 82.50 553 LEU A O 1
ATOM 3994 N N . GLN A 1 554 ? -9.191 24.905 40.897 1.00 85.44 554 GLN A N 1
ATOM 3995 C CA . GLN A 1 554 ? -10.066 26.073 40.916 1.00 85.44 554 GLN A CA 1
ATOM 3996 C C . GLN A 1 554 ? -11.506 25.642 41.226 1.00 85.44 554 GLN A C 1
ATOM 3998 O O . GLN A 1 554 ? -11.962 24.585 40.786 1.00 85.44 554 GLN A O 1
ATOM 4003 N N . THR A 1 555 ? -12.254 26.459 41.969 1.00 83.31 555 THR A N 1
ATOM 4004 C CA . THR A 1 555 ? -13.681 26.211 42.230 1.00 83.31 555 THR A CA 1
ATOM 4005 C C . THR A 1 555 ? -14.478 26.190 40.925 1.00 83.31 555 THR A C 1
ATOM 4007 O O . THR A 1 555 ? -14.407 27.134 40.142 1.00 83.31 555 THR A O 1
ATOM 4010 N N . GLY A 1 556 ? -15.264 25.131 40.708 1.00 83.19 556 GLY A N 1
ATOM 4011 C CA . GLY A 1 556 ? -16.095 24.978 39.507 1.00 83.19 556 GLY A CA 1
ATOM 4012 C C . GLY A 1 556 ? -15.334 24.542 38.251 1.00 83.19 556 GLY A C 1
ATOM 4013 O O . GLY A 1 556 ? -15.920 24.544 37.172 1.00 83.19 556 GLY A O 1
ATOM 4014 N N . ILE A 1 557 ? -14.056 24.163 38.376 1.00 87.19 557 ILE A N 1
ATOM 4015 C CA . ILE A 1 557 ? -13.274 23.628 37.258 1.00 87.19 557 ILE A CA 1
ATOM 4016 C C . ILE A 1 557 ? -13.888 22.325 36.729 1.00 87.19 557 ILE A C 1
ATOM 4018 O O . ILE A 1 557 ? -14.341 21.473 37.498 1.00 87.19 557 ILE A O 1
ATOM 4022 N N . SER A 1 558 ? -13.899 22.161 35.405 1.00 89.94 558 SER A N 1
ATOM 4023 C CA . SER A 1 558 ? -14.318 20.908 34.781 1.00 89.94 558 SER A CA 1
ATOM 4024 C C . SER A 1 558 ? -13.265 19.813 35.001 1.00 89.94 558 SER A C 1
ATOM 4026 O O . SER A 1 558 ? -12.077 20.098 35.158 1.00 89.94 558 SER A O 1
ATOM 4028 N N . ALA A 1 559 ? -13.671 18.541 34.960 1.00 88.19 559 ALA A N 1
ATOM 4029 C CA . ALA A 1 559 ? -12.720 17.426 35.031 1.00 88.19 559 ALA A CA 1
ATOM 4030 C C . ALA A 1 559 ? -11.680 17.475 33.891 1.00 88.19 559 ALA A C 1
ATOM 4032 O O . ALA A 1 559 ? -10.514 17.151 34.102 1.00 88.19 559 ALA A O 1
ATOM 4033 N N . SER A 1 560 ? -12.095 17.938 32.706 1.00 89.31 560 SER A N 1
ATOM 4034 C CA . SER A 1 560 ? -11.214 18.169 31.555 1.00 89.31 560 SER A CA 1
ATOM 4035 C C . SER A 1 560 ? -10.151 19.226 31.860 1.00 89.31 560 SER A C 1
ATOM 4037 O O . SER A 1 560 ? -8.963 18.995 31.656 1.00 89.31 560 SER A O 1
ATOM 4039 N N . ASP A 1 561 ? -10.553 20.383 32.381 1.00 90.06 561 ASP A N 1
ATOM 4040 C CA . ASP A 1 561 ? -9.621 21.483 32.648 1.00 90.06 561 ASP A CA 1
ATOM 4041 C C . ASP A 1 561 ? -8.700 21.188 33.833 1.00 90.06 561 ASP A C 1
ATOM 4043 O O . ASP A 1 561 ? -7.540 21.592 33.825 1.00 90.06 561 ASP A O 1
ATOM 4047 N N . GLN A 1 562 ? -9.178 20.417 34.815 1.00 90.00 562 GLN A N 1
ATOM 4048 C CA . GLN A 1 562 ? -8.333 19.872 35.874 1.00 90.00 562 GLN A CA 1
ATOM 4049 C C . GLN A 1 562 ? -7.246 18.951 35.295 1.00 90.00 562 GLN A C 1
ATOM 4051 O O . GLN A 1 562 ? -6.090 19.059 35.696 1.00 90.00 562 GLN A O 1
ATOM 4056 N N . ALA A 1 563 ? -7.587 18.079 34.339 1.00 90.44 563 ALA A N 1
ATOM 4057 C CA . ALA A 1 563 ? -6.619 17.193 33.693 1.00 90.44 563 ALA A CA 1
ATOM 4058 C C . ALA A 1 563 ? -5.577 17.976 32.879 1.00 90.44 563 ALA A C 1
ATOM 4060 O O . ALA A 1 563 ? -4.381 17.715 33.000 1.00 90.44 563 ALA A O 1
ATOM 4061 N N . TRP A 1 564 ? -6.004 18.986 32.115 1.00 91.75 564 TRP A N 1
ATOM 4062 C CA . TRP A 1 564 ? -5.080 19.876 31.406 1.00 91.75 564 TRP A CA 1
ATOM 4063 C C . TRP A 1 564 ? -4.130 20.604 32.352 1.00 91.75 564 TRP A C 1
ATOM 4065 O O . TRP A 1 564 ? -2.941 20.722 32.063 1.00 91.75 564 TRP A O 1
ATOM 4075 N N . ALA A 1 565 ? -4.631 21.053 33.499 1.00 90.75 565 ALA A N 1
ATOM 4076 C CA . ALA A 1 565 ? -3.811 21.723 34.493 1.00 90.75 565 ALA A CA 1
ATOM 4077 C C . ALA A 1 565 ? -2.782 20.803 35.151 1.00 90.75 565 ALA A C 1
ATOM 4079 O O . ALA A 1 565 ? -1.671 21.248 35.425 1.00 90.75 565 ALA A O 1
ATOM 4080 N N . MET A 1 566 ? -3.108 19.522 35.329 1.00 89.69 566 MET A N 1
ATOM 4081 C CA . MET A 1 566 ? -2.144 18.514 35.773 1.00 89.69 566 MET A CA 1
ATOM 4082 C C . MET A 1 566 ? -1.083 18.197 34.715 1.00 89.69 566 MET A C 1
ATOM 4084 O O . MET A 1 566 ? 0.040 17.896 35.084 1.00 89.69 566 MET A O 1
ATOM 4088 N N . LEU A 1 567 ? -1.421 18.248 33.422 1.00 91.12 567 LEU A N 1
ATOM 4089 C CA . LEU A 1 567 ? -0.450 18.041 32.339 1.00 91.12 567 LEU A CA 1
ATOM 4090 C C . LEU A 1 567 ? 0.512 19.226 32.170 1.00 91.12 567 LEU A C 1
ATOM 4092 O O . LEU A 1 567 ? 1.625 19.047 31.686 1.00 91.12 567 LEU A O 1
ATOM 4096 N N . ALA A 1 568 ? 0.061 20.435 32.507 1.00 91.25 568 ALA A N 1
ATOM 4097 C CA . ALA A 1 568 ? 0.824 21.667 32.331 1.00 91.25 568 ALA A CA 1
ATOM 4098 C C . ALA A 1 568 ? 1.809 21.973 33.478 1.00 91.25 568 ALA A C 1
ATOM 4100 O O . ALA A 1 568 ? 2.703 22.802 33.289 1.00 91.25 568 ALA A O 1
ATOM 4101 N N . LEU A 1 569 ? 1.621 21.362 34.654 1.00 88.25 569 LEU A N 1
ATOM 4102 C CA . LEU A 1 569 ? 2.505 21.454 35.826 1.00 88.25 569 LEU A CA 1
ATOM 4103 C C . LEU A 1 569 ? 3.473 20.273 35.859 1.00 88.25 569 LEU A C 1
ATOM 4105 O O . LEU A 1 569 ? 4.647 20.517 36.224 1.00 88.25 569 LEU A O 1
#

Secondary structure (DSSP, 8-state):
--SSHHHHHHHHHHHHHHHHTTS-----------------EEEEEEEETTS--EEEEEE-SSTT-EEEHHHHHHHTT--EEEETTEEEEETTEE-SSTT--TTEEEEEEETTTTEEEEPPS-GGG-EEETT-EEEEEE-TTS-PPPS--HHHHHHHHHHHHHHHSPPPTTS-SSSHHHHHHHHHHHHHTT--GGG---TTS--HHHHHHHHHHHHHTS-HHHHHHHHHHHHHTT--TTTTT-TT--HHHHHHHHEETTTTEEEEE-TTT--EEE--HHHHHHHHHHHHHH-TT---HHHHHHHHHTS-TTS---SSTTSPP-HHHHHHHHHHHTTS-TT-HHHHHHHHHHHHHHHHH--TTS-B-SSTTSPPBHHHHHHHHHHHHHTT--TTSGGG-SSS--HHHHHHHH--TTS---SSSHHHHHHHHHHHHTT--TT---HHHHHHHHHHHHHHTB-TTS-BSSSHHHHHHHHHHHHHT---HHHHHHHHHHHHHHHHHHTTTTTTT-HHHHHHHHHHHHHTT--TTSBTTB-HHHHHHHHHTT--TT--SSTT--HHHHHHHHHH-

Radius of gyration: 29.01 Å; chains: 1; bounding box: 90×73×80 Å

Sequence (569 aa):
MQLLRTHVLRLGALVLLALVLLAHAPAGTPPTLAQDAAPASLDLLIELDGQAPLLRRISIANASATITAADALRQAGFTVQITDGQVCAINGNTCPDSSRCDCWQQSGWDDATGAWVARPAAAAGVSLAAGTLEGWRLSSTGGALPRLSRASVAAQASLLRLREVPQEADGSIGFQGMNIDAIVGAAANQTDLREWRNSGNLSPIDGMRATAPAYARRNAAAAGKLTLGVLASDNDPRTFAGDATDLVVRLRQSYNATAGAFGAINPANGQFVAGNNWDQAFGMLGLAAADPTWDATAATRTLVTRSNADGGWSFATGSVSDSDSTGLMLQALAVGPAADPVVATARERGIAWLRTAQNNDGGFPTSAGEPSNVNSTAYAVQGLLAAGQNPYSSAWTPATANPVQYLLAAQSADGNFPGFNDTLALVQVLPALTGGTLQQPTRYRAIQRGQAWLLAQQQPDGSLGADPETTFEAVQALAATQPEPSRVAPVYQSVRAYLASIAPTYGSTQAGPTSRLILALLASGGDPRNVGGVDLVARLQGFAAGATPNGALQTGISASDQAWAMLAL

Foldseek 3Di:
DPVVVVVVVVVVVVVVVVVVVVPDDPPDPDPPPPQVPDQQKEKEWEAEPPDDIDIFIDGDPHQPDKDFQLVVLVRSVWDFDDDQLATQDTNNDGAPDSVDRQLKWKWKQDLLQQDTHTDDPNRRRDIDGGPIYIYIYGDNVGDDDDDDTPLLVLLVLLLLLQLVQAADPQAARPDLLLLLLQLLLCLLSVHAQLPRQHPVRHTSLSSNLVCVVVQLVPFLLSLLSSLLSCLSNVHQQQDSNHNVGNSLVSLVQQADPVQLAGADQDPVPRDGDGAFLSSLLSSLLNNVLNPVPDASASSLVNNLVQADPQLAHDRGRPDAGFLLSLLSNLLSLLSHDPPDVSSLVSLVSSVVSQLQQADQLQAGDRHRPDDGFLLSLLSNLQSCLSSVHDQSDPSSNNHPDGSSVSNVVQARPSSWGDDVDGSSSSSSNSQSSSSHHSNPDGVSNVLVVLLVVQLVCADPQLARDDDDLNRLVSLQSNLVSPDDCVVCVVSLVSSLSSLLVCVVPFCQPHLLRLLSSLSSCVSSVHDCCARVNHNSLVSNVVLCVVADPVRQSHPPDDPNSSVSNVVSD